Protein AF-A0A519LH17-F1 (afdb_monomer_lite)

Sequence (448 aa):
MEEIVKHFNNGAKYFRIDTCLKKAHFFAQVLKETGSSLTIKSPESMNYSSDALKNGYWYSKGTNWVKGNLNSKKGGYFANGSKKNSCNLSYFRSNPDIADKYGRKDLNSYGDKGVQAANEDMLANYAYSHKYGNSSVESGDGSKYRGKGLIQLTWKENYEKVNNEIKNFDPSVDIVSSPKHILTDKKYAVYSAMGFWKWKKISDVIKKDKSPEIVDKVTYLINKDDDAESKKKRKSNFQNITSKAFRIDECEPGIVQPKKTEPSGKWHNPVDNPRRTKYNSSGNIKPVNGAYGDVRNGYTKYHSGLDLFALPFTKDEFEGTPVYACLDGYVVESTPGNSAGQTIRIKIENVKDLLEQEKKIHYQLEFTKGEEKGIDIKETDDVYLIYMHLSKRVVQSGKVTAGTLIGYSGVSGSIASNIPSPHLHLEIATVQNAFGTKKAKRTNPARF

Secondary structure (DSSP, 8-state):
-HHHHHHHHHHHTTTT--SHHHHHHHHHHHHHHHTTTT----S-----BHHHHHHS-EE-S-S-EEPPBTTTTBPPEETTPPEE-----THHHH-HHHHHHHSBB-SSSTT--SSB---HHHHHHHHHTTSTT---GGGTHHHHTSSBTTTTB-SHHHHHHHHHHHHTT-TT--TTT-TTHHHH-HHHHHHHHHHHHHHTTHHHHHTT--STTHHHHHHHHH-TT--HHHHHHHHHHIIIIIHHHTTTTS--TT--SS-----SSS---SSSS--B-SB-TTS-B-GGGGSSEEEETTTTEEE-SEEEE-PPPBTTTB---EEE-SSSEEEEEEEEEETTEEEEEEEES-HHHHHHHHHHHT---S-SSSB--BPPPPTTS--EEEEEEEEEES--SEEE-TT-EEEEE---STTTTT-SS-EEEEEEESSS--TT-TTTTEE-GGG-

Foldseek 3Di:
DVLLVQLCVLCCVLLVCPFLLSVLLLVLLLCLVCNPVQAWDDFDFPQAALVCLQPQKAQPDADAWDFADQVVLAAIGHPPGDIDNHRPLPLCNVVSVLSSVAYQGHGPDPPNSVSHTHPRQLSQLRSCDPHQAHHHSVVSQSVLFAFTASLGGGHLNLLVQLQVSLCVSPVVDRCNVPVVCCRVPSSNRNSSSSSLSSSLVLSVQSPLDLDLVSSLVSCCSSPVPDDPVSSVSSSCSSPPPSCVVSVSVVTDPVCDPVNLVPPPAQFDDQFPPWDAWQADLARDRQSQCQFAFLRPDVSNDGDQAGWTQWAADDPPRDQITFTWDGGKFKFPAFDCADQQHTKTKTWHPWVVRVVVLLVVLVDDDPDPGGHDFFDDDDRPFTKMKMKTQFPFAPDGIGIDGHSHGGGHHHQGHNVRPPGPTGGITIWMFRDRDCPPVGRNTTGYPSSD

pLDDT: mean 89.63, std 11.6, range [30.34, 98.75]

Radius of gyration: 30.21 Å; chains: 1; bounding box: 76×44×80 Å

Structure (mmCIF, N/CA/C/O backbone):
data_AF-A0A519LH17-F1
#
_entry.id   AF-A0A519LH17-F1
#
loop_
_atom_site.group_PDB
_atom_site.id
_atom_site.type_symbol
_atom_site.label_atom_id
_atom_site.label_alt_id
_atom_site.label_comp_id
_atom_site.label_asym_id
_atom_site.label_entity_id
_atom_site.label_seq_id
_atom_site.pdbx_PDB_ins_code
_atom_site.Cartn_x
_atom_site.Cartn_y
_atom_site.Cartn_z
_atom_site.occupancy
_atom_site.B_iso_or_equiv
_atom_site.auth_seq_id
_atom_site.auth_comp_id
_atom_site.auth_asym_id
_atom_site.auth_atom_id
_atom_site.pdbx_PDB_model_num
ATOM 1 N N . MET A 1 1 ? 1.412 8.644 -0.407 1.00 73.69 1 MET A N 1
ATOM 2 C CA . MET A 1 1 ? 1.145 7.345 0.254 1.00 73.69 1 MET A CA 1
ATOM 3 C C . MET A 1 1 ? -0.355 7.151 0.440 1.00 73.69 1 MET A C 1
ATOM 5 O O . MET A 1 1 ? -0.862 6.118 0.029 1.00 73.69 1 MET A O 1
ATOM 9 N N . GLU A 1 2 ? -1.062 8.153 0.966 1.00 80.06 2 GLU A N 1
ATOM 10 C CA . GLU A 1 2 ? -2.521 8.140 1.176 1.00 80.06 2 GLU A CA 1
ATOM 11 C C . GLU A 1 2 ? -3.324 7.745 -0.072 1.00 80.06 2 GLU A C 1
ATOM 13 O O . GLU A 1 2 ? -4.101 6.799 -0.009 1.00 80.06 2 GLU A O 1
ATOM 18 N N . GLU A 1 3 ? -3.052 8.342 -1.237 1.00 86.56 3 GLU A N 1
ATOM 19 C CA . GLU A 1 3 ? -3.745 7.971 -2.485 1.00 86.56 3 GLU A CA 1
ATOM 20 C C . GLU A 1 3 ? -3.540 6.501 -2.894 1.00 86.56 3 GLU A C 1
ATOM 22 O O . GLU A 1 3 ? -4.468 5.849 -3.369 1.00 86.56 3 GLU A O 1
ATOM 27 N N . ILE A 1 4 ? -2.339 5.945 -2.682 1.00 89.69 4 ILE A N 1
ATOM 28 C CA . ILE A 1 4 ? -2.062 4.527 -2.974 1.00 89.69 4 ILE A CA 1
ATOM 29 C C . ILE A 1 4 ? -2.927 3.641 -2.077 1.00 89.69 4 ILE A C 1
ATOM 31 O O . ILE A 1 4 ? -3.529 2.685 -2.560 1.00 89.69 4 ILE A O 1
ATOM 35 N N . VAL A 1 5 ? -3.008 3.969 -0.784 1.00 87.75 5 VAL A N 1
ATOM 36 C CA . VAL A 1 5 ? -3.829 3.236 0.188 1.00 87.75 5 VAL A CA 1
ATOM 37 C C . VAL A 1 5 ? -5.313 3.349 -0.164 1.00 87.75 5 VAL A C 1
ATOM 39 O O . VAL A 1 5 ? -6.001 2.330 -0.181 1.00 87.75 5 VAL A O 1
ATOM 42 N N . LYS A 1 6 ? -5.788 4.551 -0.511 1.00 90.94 6 LYS A N 1
ATOM 43 C CA . LYS A 1 6 ? -7.168 4.808 -0.945 1.00 90.94 6 LYS A CA 1
ATOM 44 C C . LYS A 1 6 ? -7.554 3.927 -2.133 1.00 90.94 6 LYS A C 1
ATOM 46 O O . LYS A 1 6 ? -8.487 3.134 -2.035 1.00 90.94 6 LYS A O 1
ATOM 51 N N . HIS A 1 7 ? -6.803 3.996 -3.233 1.00 94.94 7 HIS A N 1
ATOM 52 C CA . HIS A 1 7 ? -7.099 3.192 -4.421 1.00 94.94 7 HIS A CA 1
ATOM 53 C C . HIS A 1 7 ? -6.943 1.692 -4.158 1.00 94.94 7 HIS A C 1
ATOM 55 O O . HIS A 1 7 ? -7.765 0.898 -4.616 1.00 94.94 7 HIS A O 1
ATOM 61 N N . PHE A 1 8 ? -5.942 1.288 -3.372 1.00 96.19 8 PHE A N 1
ATOM 62 C CA . PHE A 1 8 ? -5.765 -0.118 -3.026 1.00 96.19 8 PHE A CA 1
ATOM 63 C C . PHE A 1 8 ? -6.981 -0.650 -2.265 1.00 96.19 8 PHE A C 1
ATOM 65 O O . PHE A 1 8 ? -7.513 -1.700 -2.615 1.00 96.19 8 PHE A O 1
ATOM 72 N N . ASN A 1 9 ? -7.465 0.086 -1.264 1.00 90.81 9 ASN A N 1
ATOM 73 C CA . ASN A 1 9 ? -8.621 -0.324 -0.472 1.00 90.81 9 ASN A CA 1
ATOM 74 C C . ASN A 1 9 ? -9.901 -0.408 -1.314 1.00 90.81 9 ASN A C 1
ATOM 76 O O . ASN A 1 9 ? -10.642 -1.379 -1.161 1.00 90.81 9 ASN A O 1
ATOM 80 N N . ASN A 1 10 ? -10.108 0.522 -2.252 1.00 93.81 10 ASN A N 1
ATOM 81 C CA . ASN A 1 10 ? -11.247 0.481 -3.176 1.00 93.81 10 ASN A CA 1
ATOM 82 C C . ASN A 1 10 ? -11.260 -0.806 -4.016 1.00 93.81 10 ASN A C 1
ATOM 84 O O . ASN A 1 10 ? -12.311 -1.410 -4.219 1.00 93.81 10 ASN A O 1
ATOM 88 N N . GLY A 1 11 ? -10.091 -1.246 -4.493 1.00 91.62 11 GLY A N 1
ATOM 89 C CA . GLY A 1 11 ? -9.969 -2.420 -5.359 1.00 91.62 11 GLY A CA 1
ATOM 90 C C . GLY A 1 11 ? -9.766 -3.754 -4.634 1.00 91.62 11 GLY A C 1
ATOM 91 O O . GLY A 1 11 ? -9.947 -4.808 -5.244 1.00 91.62 11 GLY A O 1
ATOM 92 N N . ALA A 1 12 ? -9.361 -3.757 -3.358 1.00 93.50 12 ALA A N 1
ATOM 93 C CA . ALA A 1 12 ? -8.766 -4.934 -2.710 1.00 93.50 12 ALA A CA 1
ATOM 94 C C . ALA A 1 12 ? -9.683 -6.161 -2.741 1.00 93.50 12 ALA A C 1
ATOM 96 O O . ALA A 1 12 ? -9.231 -7.264 -3.053 1.00 93.50 12 ALA A O 1
ATOM 97 N N . LYS A 1 13 ? -10.979 -5.964 -2.478 1.00 90.38 13 LYS A N 1
ATOM 98 C CA . LYS A 1 13 ? -11.984 -7.032 -2.542 1.00 90.38 13 LYS A CA 1
ATOM 99 C C . LYS A 1 13 ? -12.163 -7.560 -3.963 1.00 90.38 13 LYS A C 1
ATOM 101 O O . LYS A 1 13 ? -12.073 -8.765 -4.184 1.00 90.38 13 LYS A O 1
ATOM 106 N N . TYR A 1 14 ? -12.357 -6.663 -4.927 1.00 95.06 14 TYR A N 1
ATOM 107 C CA . TYR A 1 14 ? -12.590 -7.025 -6.324 1.00 95.06 14 TYR A CA 1
ATOM 108 C C . TYR A 1 14 ? -11.395 -7.767 -6.946 1.00 95.06 14 TYR A C 1
ATOM 110 O O . TYR A 1 14 ? -11.563 -8.805 -7.589 1.00 95.06 14 TYR A O 1
ATOM 118 N N . PHE A 1 15 ? -10.173 -7.287 -6.700 1.00 97.12 15 PHE A N 1
ATOM 119 C CA . PHE A 1 15 ? -8.941 -7.911 -7.194 1.00 97.12 15 PHE A CA 1
ATOM 120 C C . PHE A 1 15 ? -8.482 -9.118 -6.362 1.00 97.12 15 PHE A C 1
ATOM 122 O O . PHE A 1 15 ? -7.428 -9.696 -6.628 1.00 97.12 15 PHE A O 1
ATOM 129 N N . ARG A 1 16 ? -9.296 -9.544 -5.385 1.00 94.44 16 ARG A N 1
ATOM 130 C CA . ARG A 1 16 ? -9.069 -10.708 -4.517 1.00 94.44 16 ARG A CA 1
ATOM 131 C C . ARG A 1 16 ? -7.793 -10.593 -3.678 1.00 94.44 16 ARG A C 1
ATOM 133 O O . ARG A 1 16 ? -7.151 -11.608 -3.430 1.00 94.44 16 ARG A O 1
ATOM 140 N N . ILE A 1 17 ? -7.429 -9.394 -3.224 1.00 95.12 17 ILE A N 1
ATOM 141 C CA . ILE A 1 17 ? -6.294 -9.086 -2.326 1.00 95.12 17 ILE A CA 1
ATOM 142 C C . ILE A 1 17 ? -6.842 -8.627 -0.963 1.00 95.12 17 ILE A C 1
ATOM 144 O O . ILE A 1 17 ? -6.491 -7.589 -0.405 1.00 95.12 17 ILE A O 1
ATOM 148 N N . ASP A 1 18 ? -7.798 -9.387 -0.450 1.00 86.38 18 ASP A N 1
ATOM 149 C CA . ASP A 1 18 ? -8.725 -8.970 0.598 1.00 86.38 18 ASP A CA 1
ATOM 150 C C . ASP A 1 18 ? -8.380 -9.494 1.993 1.00 86.38 18 ASP A C 1
ATOM 152 O O . ASP A 1 18 ? -8.795 -8.903 2.988 1.00 86.38 18 ASP A O 1
ATOM 156 N N . THR A 1 19 ? -7.555 -10.536 2.089 1.00 87.00 19 THR A N 1
ATOM 157 C CA . THR A 1 19 ? -7.064 -11.060 3.372 1.00 87.00 19 THR A CA 1
ATOM 158 C C . THR A 1 19 ? -5.714 -10.451 3.737 1.00 87.00 19 THR A C 1
ATOM 160 O O . THR A 1 19 ? -4.943 -10.060 2.858 1.00 87.00 19 THR A O 1
ATOM 163 N N . CYS A 1 20 ? -5.378 -10.407 5.028 1.00 89.06 20 CYS A N 1
ATOM 164 C CA . CYS A 1 20 ? -4.080 -9.890 5.471 1.00 89.06 20 CYS A CA 1
ATOM 165 C C . CYS A 1 20 ? -2.909 -10.634 4.831 1.00 89.06 20 CYS A C 1
ATOM 167 O O . CYS A 1 20 ? -1.943 -10.010 4.405 1.00 89.06 20 CYS A O 1
ATOM 169 N N . LEU A 1 21 ? -3.027 -11.959 4.701 1.00 91.12 21 LEU A N 1
ATOM 170 C CA . LEU A 1 21 ? -2.019 -12.789 4.054 1.00 91.12 21 LEU A CA 1
ATOM 171 C C . LEU A 1 21 ? -1.824 -12.398 2.581 1.00 91.12 21 LEU A C 1
ATOM 173 O O . LEU A 1 21 ? -0.698 -12.184 2.136 1.00 91.12 21 LEU A O 1
ATOM 177 N N . LYS A 1 22 ? -2.914 -12.222 1.824 1.00 93.38 22 LYS A N 1
ATOM 178 C CA . LYS A 1 22 ? -2.834 -11.808 0.416 1.00 93.38 22 LYS A CA 1
ATOM 179 C C . LYS A 1 22 ? -2.287 -10.387 0.269 1.00 93.38 22 LYS A C 1
ATOM 181 O O . LYS A 1 22 ? -1.470 -10.153 -0.615 1.00 93.38 22 LYS A O 1
ATOM 186 N N . LYS A 1 23 ? -2.679 -9.460 1.153 1.00 94.69 23 LYS A N 1
ATOM 187 C CA . LYS A 1 23 ? -2.114 -8.101 1.215 1.00 94.69 23 LYS A CA 1
ATOM 188 C C . LYS A 1 23 ? -0.613 -8.148 1.490 1.00 94.69 23 LYS A C 1
ATOM 190 O O . LYS A 1 23 ? 0.152 -7.496 0.785 1.00 94.69 23 LYS A O 1
ATOM 195 N N . ALA A 1 24 ? -0.183 -8.969 2.448 1.00 95.44 24 ALA A N 1
ATOM 196 C CA . ALA A 1 24 ? 1.226 -9.140 2.767 1.00 95.44 24 ALA A CA 1
ATOM 197 C C . ALA A 1 24 ? 2.020 -9.653 1.560 1.00 95.44 24 ALA A C 1
ATOM 199 O O . ALA A 1 24 ? 3.030 -9.054 1.201 1.00 95.44 24 ALA A O 1
ATOM 200 N N . HIS A 1 25 ? 1.536 -10.690 0.872 1.00 96.75 25 HIS A N 1
ATOM 201 C CA . HIS A 1 25 ? 2.190 -11.173 -0.344 1.00 96.75 25 HIS A CA 1
ATOM 202 C C . HIS A 1 25 ? 2.224 -10.130 -1.458 1.00 96.75 25 HIS A C 1
ATOM 204 O O . HIS A 1 25 ? 3.275 -9.944 -2.066 1.00 96.75 25 HIS A O 1
ATOM 210 N N . PHE A 1 26 ? 1.116 -9.434 -1.714 1.00 97.38 26 PHE A N 1
ATOM 211 C CA . PHE A 1 26 ? 1.062 -8.397 -2.742 1.00 97.38 26 PHE A CA 1
ATOM 212 C C . PHE A 1 26 ? 2.111 -7.310 -2.492 1.00 97.38 26 PHE A C 1
ATOM 214 O O . PHE A 1 26 ? 2.949 -7.033 -3.351 1.00 97.38 26 PHE A O 1
ATOM 221 N N . PHE A 1 27 ? 2.133 -6.741 -1.284 1.00 96.81 27 PHE A N 1
ATOM 222 C CA . PHE A 1 27 ? 3.078 -5.678 -0.965 1.00 96.81 27 PHE A CA 1
ATOM 223 C C . PHE A 1 27 ? 4.522 -6.174 -0.864 1.00 96.81 27 PHE A C 1
ATOM 225 O O . PHE A 1 27 ? 5.424 -5.421 -1.214 1.00 96.81 27 PHE A O 1
ATOM 232 N N . ALA A 1 28 ? 4.783 -7.426 -0.475 1.00 96.69 28 ALA A N 1
ATOM 233 C CA . ALA A 1 28 ? 6.145 -7.967 -0.466 1.00 96.69 28 ALA A CA 1
ATOM 234 C C . ALA A 1 28 ? 6.790 -7.923 -1.861 1.00 96.69 28 ALA A C 1
ATOM 236 O O . ALA A 1 28 ? 7.981 -7.617 -2.001 1.00 96.69 28 ALA A O 1
ATOM 237 N N . GLN A 1 29 ? 5.974 -8.192 -2.883 1.00 96.81 29 GLN A N 1
ATOM 238 C CA . GLN A 1 29 ? 6.355 -8.169 -4.289 1.00 96.81 29 GLN A CA 1
ATOM 239 C C . GLN A 1 29 ? 6.529 -6.733 -4.790 1.00 96.81 29 GLN A C 1
ATOM 241 O O . GLN A 1 29 ? 7.573 -6.409 -5.354 1.00 96.81 29 GLN A O 1
ATOM 246 N N . VAL A 1 30 ? 5.571 -5.851 -4.494 1.00 96.12 30 VAL A N 1
ATOM 247 C CA . VAL A 1 30 ? 5.661 -4.421 -4.834 1.00 96.12 30 VAL A CA 1
ATOM 248 C C . VAL A 1 30 ? 6.905 -3.775 -4.216 1.00 96.12 30 VAL A C 1
ATOM 250 O O . VAL A 1 30 ? 7.647 -3.075 -4.897 1.00 96.12 30 VAL A O 1
ATOM 253 N N . LEU A 1 31 ? 7.200 -4.060 -2.945 1.00 95.38 31 LEU A N 1
ATOM 254 C CA . LEU A 1 31 ? 8.348 -3.494 -2.232 1.00 95.38 31 LEU A CA 1
ATOM 255 C C . LEU A 1 31 ? 9.693 -3.846 -2.873 1.00 95.38 31 LEU A C 1
ATOM 257 O O . LEU A 1 31 ? 10.653 -3.090 -2.717 1.00 95.38 31 LEU A O 1
ATOM 261 N N . LYS A 1 32 ? 9.796 -4.977 -3.581 1.00 93.75 32 LYS A N 1
ATOM 262 C CA . LYS A 1 32 ? 11.010 -5.299 -4.338 1.00 93.75 32 LYS A CA 1
ATOM 263 C C . LYS A 1 32 ? 11.171 -4.359 -5.537 1.00 93.75 32 LYS A C 1
ATOM 265 O O . LYS A 1 32 ? 12.285 -3.898 -5.786 1.00 93.75 32 LYS A O 1
ATOM 270 N N . GLU A 1 33 ? 10.081 -4.027 -6.220 1.00 90.19 33 GLU A N 1
ATOM 271 C CA . GLU A 1 33 ? 10.108 -3.129 -7.377 1.00 90.19 33 GLU A CA 1
ATOM 272 C C . GLU A 1 33 ? 10.312 -1.670 -6.977 1.00 90.19 33 GLU A C 1
ATOM 274 O O . GLU A 1 33 ? 11.109 -0.952 -7.585 1.00 90.19 33 GLU A O 1
ATOM 279 N N . THR A 1 34 ? 9.628 -1.219 -5.928 1.00 90.31 34 THR A N 1
ATOM 280 C CA . THR A 1 34 ? 9.514 0.210 -5.605 1.00 90.31 34 THR A CA 1
ATOM 281 C C . THR A 1 34 ? 10.351 0.653 -4.412 1.00 90.31 34 THR A C 1
ATOM 283 O O . THR A 1 34 ? 10.576 1.848 -4.240 1.00 90.31 34 THR A O 1
ATOM 286 N N . GLY A 1 35 ? 10.799 -0.279 -3.568 1.00 88.62 35 GLY A N 1
ATOM 287 C CA . GLY A 1 35 ? 11.298 0.040 -2.229 1.00 88.62 35 GLY A CA 1
ATOM 288 C C . GLY A 1 35 ? 10.179 0.444 -1.258 1.00 88.62 35 GLY A C 1
ATOM 289 O O . GLY A 1 35 ? 9.003 0.507 -1.627 1.00 88.62 35 GLY A O 1
ATOM 290 N N . SER A 1 36 ? 10.551 0.726 -0.003 1.00 85.25 36 SER A N 1
ATOM 291 C CA . SER A 1 36 ? 9.631 1.030 1.112 1.00 85.25 36 SER A CA 1
ATOM 292 C C . SER A 1 36 ? 8.852 2.334 0.969 1.00 85.25 36 SER A C 1
ATOM 294 O O . SER A 1 36 ? 7.790 2.472 1.567 1.00 85.25 36 SER A O 1
ATOM 296 N N . SER A 1 37 ? 9.329 3.271 0.152 1.00 84.81 37 SER A N 1
ATOM 297 C CA . SER A 1 37 ? 8.621 4.519 -0.144 1.00 84.81 37 SER A CA 1
ATOM 298 C C . SER A 1 37 ? 7.447 4.340 -1.114 1.00 84.81 37 SER A C 1
ATOM 300 O O . SER A 1 37 ? 6.694 5.291 -1.322 1.00 84.81 37 SER A O 1
ATOM 302 N N . LEU A 1 38 ? 7.289 3.151 -1.721 1.00 86.19 38 LEU A N 1
ATOM 303 C CA . LEU A 1 38 ? 6.325 2.883 -2.798 1.00 86.19 38 LEU A CA 1
ATOM 304 C C . LEU A 1 38 ? 6.422 3.904 -3.943 1.00 86.19 38 LEU A C 1
ATOM 306 O O . LEU A 1 38 ? 5.425 4.293 -4.558 1.00 86.19 38 LEU A O 1
ATOM 310 N N . THR A 1 39 ? 7.643 4.367 -4.221 1.00 85.50 39 THR A N 1
ATOM 311 C CA . THR A 1 39 ? 7.885 5.337 -5.284 1.00 85.50 39 THR A CA 1
ATOM 312 C C . THR A 1 39 ? 7.649 4.668 -6.631 1.00 85.50 39 THR A C 1
ATOM 314 O O . THR A 1 39 ? 8.286 3.666 -6.961 1.00 85.50 39 THR A O 1
ATOM 317 N N . ILE A 1 40 ? 6.745 5.245 -7.424 1.00 85.31 40 ILE A N 1
ATOM 318 C CA . ILE A 1 40 ? 6.576 4.854 -8.821 1.00 85.31 40 ILE A CA 1
ATOM 319 C C . ILE A 1 40 ? 7.824 5.326 -9.555 1.00 85.31 40 ILE A C 1
ATOM 321 O O . ILE A 1 40 ? 8.088 6.525 -9.638 1.00 85.31 40 ILE A O 1
ATOM 325 N N . LYS A 1 41 ? 8.624 4.370 -10.016 1.00 78.75 41 LYS A N 1
ATOM 326 C CA . LYS A 1 41 ? 9.835 4.655 -10.777 1.00 78.75 41 LYS A CA 1
ATOM 327 C C . LYS A 1 41 ? 9.472 5.094 -12.191 1.00 78.75 41 LYS A C 1
ATOM 329 O O . LYS A 1 41 ? 8.387 4.784 -12.684 1.00 78.75 41 LYS A O 1
ATOM 334 N N . SER A 1 42 ? 10.429 5.742 -12.849 1.00 85.50 42 SER A N 1
ATOM 335 C CA . SER A 1 42 ? 10.492 5.816 -14.308 1.00 85.50 42 SER A CA 1
ATOM 336 C C . SER A 1 42 ? 10.243 4.434 -14.931 1.00 85.50 42 SER A C 1
ATOM 338 O O . SER A 1 42 ? 10.457 3.416 -14.260 1.00 85.50 42 SER A O 1
ATOM 340 N N . PRO A 1 43 ? 9.793 4.371 -16.197 1.00 90.12 43 PRO A N 1
ATOM 341 C CA . PRO A 1 43 ? 9.666 3.090 -16.875 1.00 90.12 43 PRO A CA 1
ATOM 342 C C . PRO A 1 43 ? 11.007 2.347 -16.859 1.00 90.12 43 PRO A C 1
ATOM 344 O O . PRO A 1 43 ? 12.052 2.968 -16.647 1.00 90.12 43 PRO A O 1
ATOM 347 N N . GLU A 1 44 ? 10.965 1.037 -17.103 1.00 90.81 44 GLU A N 1
ATOM 348 C CA . GLU A 1 44 ? 12.154 0.202 -17.279 1.00 90.81 44 GLU A CA 1
ATOM 349 C C . GLU A 1 44 ? 13.216 0.960 -18.087 1.00 90.81 44 GLU A C 1
ATOM 351 O O . GLU A 1 44 ? 12.944 1.433 -19.196 1.00 90.81 44 GLU A O 1
ATOM 356 N N . SER A 1 45 ? 14.403 1.117 -17.500 1.00 91.62 45 SER A N 1
ATOM 357 C CA . SER A 1 45 ? 15.472 1.859 -18.154 1.00 91.62 45 SER A CA 1
ATOM 358 C C . SER A 1 45 ? 16.154 0.991 -19.198 1.00 91.62 45 SER A C 1
ATOM 360 O O . SER A 1 45 ? 16.549 -0.141 -18.928 1.00 91.62 45 SER A O 1
ATOM 362 N N . MET A 1 46 ? 16.367 1.581 -20.368 1.00 93.31 46 MET A N 1
ATOM 363 C CA . MET A 1 46 ? 17.151 1.021 -21.462 1.00 93.31 46 MET A CA 1
ATOM 364 C C . MET A 1 46 ? 18.499 1.733 -21.604 1.00 93.31 46 MET A C 1
ATOM 366 O O . MET A 1 46 ? 19.113 1.706 -22.669 1.00 93.31 46 MET A O 1
ATOM 370 N N . ASN A 1 47 ? 18.983 2.389 -20.545 1.00 92.19 47 ASN A N 1
ATOM 371 C CA . ASN A 1 47 ? 20.251 3.114 -20.551 1.00 92.19 47 ASN A CA 1
ATOM 372 C C . ASN A 1 47 ? 21.462 2.156 -20.500 1.00 92.19 47 ASN A C 1
ATOM 374 O O . ASN A 1 47 ? 22.220 2.104 -19.525 1.00 92.19 47 ASN A O 1
ATOM 378 N N . TYR A 1 48 ? 21.651 1.396 -21.574 1.00 91.00 48 TYR A N 1
ATOM 379 C CA . TYR A 1 48 ? 22.768 0.482 -21.786 1.00 91.00 48 TYR A CA 1
ATOM 380 C C . TYR A 1 48 ? 23.811 1.111 -22.708 1.00 91.00 48 TYR A C 1
ATOM 382 O O . TYR A 1 48 ? 23.465 1.834 -23.642 1.00 91.00 48 TYR A O 1
ATOM 390 N N . SER A 1 49 ? 25.094 0.826 -22.468 1.00 90.44 49 SER A N 1
ATOM 391 C CA . SER A 1 49 ? 26.137 1.184 -23.432 1.00 90.44 49 SER A CA 1
ATOM 392 C C . SER A 1 49 ? 26.074 0.287 -24.665 1.00 90.44 49 SER A C 1
ATOM 394 O O . SER A 1 49 ? 25.625 -0.858 -24.577 1.00 90.44 49 SER A O 1
ATOM 396 N N . SER A 1 50 ? 26.559 0.784 -25.806 1.00 91.94 50 SER A N 1
ATOM 397 C CA . SER A 1 50 ? 26.671 -0.033 -27.026 1.00 91.94 50 SER A CA 1
ATOM 398 C C . SER A 1 50 ? 27.423 -1.347 -26.757 1.00 91.94 50 SER A C 1
ATOM 400 O O . SER A 1 50 ? 26.958 -2.431 -27.108 1.00 91.94 50 SER A O 1
ATOM 402 N N . ASP A 1 51 ? 28.546 -1.279 -26.036 1.00 89.06 51 ASP A N 1
ATOM 403 C CA . ASP A 1 51 ? 29.335 -2.470 -25.716 1.00 89.06 51 ASP A CA 1
ATOM 404 C C . ASP A 1 51 ? 28.582 -3.453 -24.813 1.00 89.06 51 ASP A C 1
ATOM 406 O O . ASP A 1 51 ? 28.715 -4.664 -24.992 1.00 89.06 51 ASP A O 1
ATOM 410 N N . ALA A 1 52 ? 27.756 -2.963 -23.882 1.00 90.00 52 ALA A N 1
ATOM 411 C CA . ALA A 1 52 ? 26.928 -3.820 -23.035 1.00 90.00 52 ALA A CA 1
ATOM 412 C C . ALA A 1 52 ? 25.915 -4.623 -23.854 1.00 90.00 52 ALA A C 1
ATOM 414 O O . ALA A 1 52 ? 25.727 -5.817 -23.624 1.00 90.00 52 ALA A O 1
ATOM 415 N N . LEU A 1 53 ? 25.280 -3.954 -24.816 1.00 92.81 53 LEU A N 1
ATOM 416 C CA . LEU A 1 53 ? 24.270 -4.531 -25.696 1.00 92.81 53 LEU A CA 1
ATOM 417 C C . LEU A 1 53 ? 24.876 -5.608 -26.608 1.00 92.81 53 LEU A C 1
ATOM 419 O O . LEU A 1 53 ? 24.295 -6.683 -26.754 1.00 92.81 53 LEU A O 1
ATOM 423 N N . LYS A 1 54 ? 26.075 -5.360 -27.149 1.00 91.62 54 LYS A N 1
ATOM 424 C CA . LYS A 1 54 ? 26.788 -6.307 -28.024 1.00 91.62 54 LYS A CA 1
ATOM 425 C C . LYS A 1 54 ? 27.307 -7.535 -27.279 1.00 91.62 54 LYS A C 1
ATOM 427 O O . LYS A 1 54 ? 27.213 -8.647 -27.785 1.00 91.62 54 LYS A O 1
ATOM 432 N N . ASN A 1 55 ? 27.832 -7.346 -26.069 1.00 87.75 55 ASN A N 1
ATOM 433 C CA . ASN A 1 55 ? 28.525 -8.413 -25.342 1.00 87.75 55 ASN A CA 1
ATOM 434 C C . ASN A 1 55 ? 27.648 -9.124 -24.296 1.00 87.75 55 ASN A C 1
ATOM 436 O O . ASN A 1 55 ? 28.019 -10.180 -23.790 1.00 87.75 55 ASN A O 1
ATOM 440 N N . GLY A 1 56 ? 26.493 -8.558 -23.925 1.00 86.12 56 GLY A N 1
ATOM 441 C CA . GLY A 1 56 ? 25.628 -9.081 -22.857 1.00 86.12 56 GLY A CA 1
ATOM 442 C C . GLY A 1 56 ? 26.138 -8.821 -21.431 1.00 86.12 56 GLY A C 1
ATOM 443 O O . GLY A 1 56 ? 25.441 -9.107 -20.454 1.00 86.12 56 GLY A O 1
ATOM 444 N N . TYR A 1 57 ? 27.324 -8.233 -21.292 1.00 81.69 57 TYR A N 1
ATOM 445 C CA . TYR A 1 57 ? 27.920 -7.822 -20.028 1.00 81.69 57 TYR A CA 1
ATOM 446 C C . TYR A 1 57 ? 28.537 -6.438 -20.161 1.00 81.69 57 TYR A C 1
ATOM 448 O O . TYR A 1 57 ? 28.870 -5.987 -21.253 1.00 81.69 57 TYR A O 1
ATOM 456 N N . TRP A 1 58 ? 28.726 -5.767 -19.031 1.00 77.00 58 TRP A N 1
ATOM 457 C CA . TRP A 1 58 ? 29.376 -4.464 -19.002 1.00 77.00 58 TRP A CA 1
ATOM 458 C C . TRP A 1 58 ? 30.283 -4.324 -17.792 1.00 77.00 58 TRP A C 1
ATOM 460 O O . TRP A 1 58 ? 30.112 -4.997 -16.773 1.00 77.00 58 TRP A O 1
ATOM 470 N N . TYR A 1 59 ? 31.262 -3.441 -17.924 1.00 72.44 59 TYR A N 1
ATOM 471 C CA . TYR A 1 59 ? 32.207 -3.119 -16.871 1.00 72.44 59 TYR A CA 1
ATOM 472 C C . TYR A 1 59 ? 31.673 -1.916 -16.103 1.00 72.44 59 TYR A C 1
ATOM 474 O O . TYR A 1 59 ? 31.872 -0.775 -16.502 1.00 72.44 59 TYR A O 1
ATOM 482 N N . SER A 1 60 ? 30.912 -2.172 -15.040 1.00 64.44 60 SER A N 1
ATOM 483 C CA . SER A 1 60 ? 30.210 -1.112 -14.302 1.00 64.44 60 SER A CA 1
ATOM 484 C C . SER A 1 60 ? 31.044 -0.403 -13.246 1.00 64.44 60 SER A C 1
ATOM 486 O O . SER A 1 60 ? 30.628 0.621 -12.713 1.00 64.44 60 SER A O 1
ATOM 488 N N . LYS A 1 61 ? 32.169 -1.011 -12.869 1.00 69.31 61 LYS A N 1
ATOM 489 C CA . LYS A 1 61 ? 33.059 -0.559 -11.803 1.00 69.31 61 LYS A CA 1
ATOM 490 C C . LYS A 1 61 ? 34.488 -0.902 -12.200 1.00 69.31 61 LYS A C 1
ATOM 492 O O . LYS A 1 61 ? 34.751 -2.051 -12.552 1.00 69.31 61 LYS A O 1
ATOM 497 N N . GLY A 1 62 ? 35.373 0.081 -12.136 1.00 75.19 62 GLY A N 1
ATOM 498 C CA . GLY A 1 62 ? 36.803 -0.041 -12.398 1.00 75.19 62 GLY A CA 1
ATOM 499 C C . GLY A 1 62 ? 37.506 1.266 -12.039 1.00 75.19 62 GLY A C 1
ATOM 500 O O . GLY A 1 62 ? 36.846 2.270 -11.774 1.00 75.19 62 GLY A O 1
ATOM 501 N N . THR A 1 63 ? 38.834 1.251 -12.012 1.00 83.00 63 THR A N 1
ATOM 502 C CA . THR A 1 63 ? 39.650 2.444 -11.714 1.00 83.00 63 THR A CA 1
ATOM 503 C C . THR A 1 63 ? 40.324 3.011 -12.959 1.00 83.00 63 THR A C 1
ATOM 505 O O . THR A 1 63 ? 40.676 4.185 -12.977 1.00 83.00 63 THR A O 1
ATOM 508 N N . ASN A 1 64 ? 40.455 2.211 -14.024 1.00 89.06 64 ASN A N 1
ATOM 509 C CA . ASN A 1 64 ? 41.198 2.588 -15.225 1.00 89.06 64 ASN A CA 1
ATOM 510 C C . ASN A 1 64 ? 40.227 2.839 -16.384 1.00 89.06 64 ASN A C 1
ATOM 512 O O . ASN A 1 64 ? 39.966 1.945 -17.197 1.00 89.06 64 ASN A O 1
ATOM 516 N N . TRP A 1 65 ? 39.652 4.043 -16.426 1.00 90.19 65 TRP A N 1
ATOM 517 C CA . TRP A 1 65 ? 38.787 4.476 -17.524 1.00 90.19 65 TRP A CA 1
ATOM 518 C C . TRP A 1 65 ? 39.613 4.796 -18.772 1.00 90.19 65 TRP A C 1
ATOM 520 O O . TRP A 1 65 ? 40.496 5.651 -18.750 1.00 90.19 65 TRP A O 1
ATOM 530 N N . VAL A 1 66 ? 39.298 4.126 -19.875 1.00 90.38 66 VAL A N 1
ATOM 531 C CA . VAL A 1 66 ? 39.817 4.438 -21.204 1.00 90.38 66 VAL A CA 1
ATOM 532 C C . VAL A 1 66 ? 38.844 5.400 -21.868 1.00 90.38 66 VAL A C 1
ATOM 534 O O . VAL A 1 66 ? 37.674 5.070 -22.067 1.00 90.38 66 VAL A O 1
ATOM 537 N N . LYS A 1 67 ? 39.338 6.594 -22.205 1.00 91.81 67 LYS A N 1
ATOM 538 C CA . LYS A 1 67 ? 38.554 7.656 -22.842 1.00 91.81 67 LYS A CA 1
ATOM 539 C C . LYS A 1 67 ? 38.013 7.205 -24.205 1.00 91.81 67 LYS A C 1
ATOM 541 O O . LYS A 1 67 ? 38.721 6.561 -24.980 1.00 91.81 67 LYS A O 1
ATOM 546 N N . GLY A 1 68 ? 36.769 7.578 -24.502 1.00 90.38 68 GLY A N 1
ATOM 547 C CA . GLY A 1 68 ? 36.170 7.402 -25.824 1.00 90.38 68 GLY A CA 1
ATOM 548 C C . GLY A 1 68 ? 36.853 8.257 -26.899 1.00 90.38 68 GLY A C 1
ATOM 549 O O . GLY A 1 68 ? 37.625 9.171 -26.605 1.00 90.38 68 GLY A O 1
ATOM 550 N N . ASN A 1 69 ? 36.550 7.976 -28.165 1.00 91.12 69 ASN A N 1
ATOM 551 C CA . ASN A 1 69 ? 37.119 8.679 -29.313 1.00 91.12 69 ASN A CA 1
ATOM 552 C C . ASN A 1 69 ? 36.002 9.295 -30.166 1.00 91.12 69 ASN A C 1
ATOM 554 O O . ASN A 1 69 ? 35.131 8.583 -30.669 1.00 91.12 69 ASN A O 1
ATOM 558 N N . LEU A 1 70 ? 36.046 10.621 -30.332 1.00 88.69 70 LEU A N 1
ATOM 559 C CA . LEU A 1 70 ? 35.047 11.383 -31.088 1.00 88.69 70 LEU A CA 1
ATOM 560 C C . LEU A 1 70 ? 35.112 11.114 -32.596 1.00 88.69 70 LEU A C 1
ATOM 562 O O . LEU A 1 70 ? 34.068 11.017 -33.236 1.00 88.69 70 LEU A O 1
ATOM 566 N N . ASN A 1 71 ? 36.313 10.925 -33.148 1.00 88.38 71 ASN A N 1
ATOM 567 C CA . ASN A 1 71 ? 36.512 10.707 -34.581 1.00 88.38 71 ASN A CA 1
ATOM 568 C C . ASN A 1 71 ? 35.957 9.344 -35.012 1.00 88.38 71 ASN A C 1
ATOM 570 O O . ASN A 1 71 ? 35.236 9.252 -36.000 1.00 88.38 71 ASN A O 1
ATOM 574 N N . SER A 1 72 ? 36.236 8.286 -34.245 1.00 87.75 72 SER A N 1
ATOM 575 C CA . SER A 1 72 ? 35.716 6.939 -34.527 1.00 87.75 72 SER A CA 1
ATOM 576 C C . SER A 1 72 ? 34.349 6.654 -33.899 1.00 87.75 72 SER A C 1
ATOM 578 O O . SER A 1 72 ? 33.806 5.566 -34.083 1.00 87.75 72 SER A O 1
ATOM 580 N N . LYS A 1 73 ? 33.782 7.607 -33.143 1.00 85.50 73 LYS A N 1
ATOM 581 C CA . LYS A 1 73 ? 32.525 7.462 -32.386 1.00 85.50 73 LYS A CA 1
ATOM 582 C C . LYS A 1 73 ? 32.500 6.213 -31.494 1.00 85.50 73 LYS A C 1
ATOM 584 O O . LYS A 1 73 ? 31.451 5.574 -31.333 1.00 85.50 73 LYS A O 1
ATOM 589 N N . LYS A 1 74 ? 33.653 5.852 -30.925 1.00 88.38 74 LYS A N 1
ATOM 590 C CA . LYS A 1 74 ? 33.807 4.727 -29.994 1.00 88.38 74 LYS A CA 1
ATOM 591 C C . LYS A 1 74 ? 33.646 5.228 -28.559 1.00 88.38 74 LYS A C 1
ATOM 593 O O . LYS A 1 74 ? 34.285 6.205 -28.174 1.00 88.38 74 LYS A O 1
ATOM 598 N N . GLY A 1 75 ? 32.798 4.562 -27.777 1.00 89.31 75 GLY A N 1
ATOM 599 C CA . GLY A 1 75 ? 32.611 4.877 -26.359 1.00 89.31 75 GLY A CA 1
ATOM 600 C C . GLY A 1 75 ? 33.812 4.469 -25.501 1.00 89.31 75 GLY A C 1
ATOM 601 O O . GLY A 1 75 ? 34.567 3.566 -25.864 1.00 89.31 75 GLY A O 1
ATOM 602 N N . GLY A 1 76 ? 33.981 5.145 -24.366 1.00 89.25 76 GLY A N 1
ATOM 603 C CA . GLY A 1 76 ? 34.941 4.761 -23.335 1.00 89.25 76 GLY A CA 1
ATOM 604 C C . GLY A 1 76 ? 34.512 3.514 -22.553 1.00 89.25 76 GLY A C 1
ATOM 605 O O . GLY A 1 76 ? 33.342 3.124 -22.561 1.00 89.25 76 GLY A O 1
ATOM 606 N N . TYR A 1 77 ? 35.471 2.877 -21.881 1.00 87.38 77 TYR A N 1
ATOM 607 C CA . TYR A 1 77 ? 35.264 1.650 -21.103 1.00 87.38 77 TYR A CA 1
ATOM 608 C C . TYR A 1 77 ? 36.299 1.512 -19.980 1.00 87.38 77 TYR A C 1
ATOM 610 O O . TYR A 1 77 ? 37.371 2.110 -20.030 1.00 87.38 77 TYR A O 1
ATOM 618 N N . PHE A 1 78 ? 36.019 0.684 -18.971 1.00 86.94 78 PHE A N 1
ATOM 619 C CA . PHE A 1 78 ? 37.018 0.332 -17.958 1.00 86.94 78 PHE A CA 1
ATOM 620 C C . PHE A 1 78 ? 37.895 -0.826 -18.439 1.00 86.94 78 PHE A C 1
ATOM 622 O O . PHE A 1 78 ? 37.390 -1.932 -18.634 1.00 86.94 78 PHE A O 1
ATOM 629 N N . ALA A 1 79 ? 39.204 -0.602 -18.576 1.00 84.69 79 ALA A N 1
ATOM 630 C CA . ALA A 1 79 ? 40.149 -1.645 -18.994 1.00 84.69 79 ALA A CA 1
ATOM 631 C C . ALA A 1 79 ? 40.317 -2.760 -17.945 1.00 84.69 79 ALA A C 1
ATOM 633 O O . ALA A 1 79 ? 40.578 -3.904 -18.298 1.00 84.69 79 ALA A O 1
ATOM 634 N N . ASN A 1 80 ? 40.142 -2.430 -16.661 1.00 82.31 80 ASN A N 1
ATOM 635 C CA . ASN A 1 80 ? 40.298 -3.342 -15.524 1.00 82.31 80 ASN A CA 1
ATOM 636 C C . ASN A 1 80 ? 38.987 -3.583 -14.755 1.00 82.31 80 ASN A C 1
ATOM 638 O O . ASN A 1 80 ? 39.009 -3.914 -13.571 1.00 82.31 80 ASN A O 1
ATOM 642 N N . GLY A 1 81 ? 37.838 -3.341 -15.388 1.00 75.88 81 GLY A N 1
ATOM 643 C CA . GLY A 1 81 ? 36.564 -3.416 -14.688 1.00 75.88 81 GLY A CA 1
ATOM 644 C C . GLY A 1 81 ? 36.136 -4.846 -14.358 1.00 75.88 81 GLY A C 1
ATOM 645 O O . GLY A 1 81 ? 36.488 -5.806 -15.043 1.00 75.88 81 GLY A O 1
ATOM 646 N N . SER A 1 82 ? 35.289 -4.995 -13.342 1.00 74.81 82 SER A N 1
ATOM 647 C CA . SER A 1 82 ? 34.629 -6.274 -13.062 1.00 74.81 82 SER A CA 1
ATOM 648 C C . SER A 1 82 ? 33.448 -6.482 -14.014 1.00 74.81 82 SER A C 1
ATOM 650 O O . SER A 1 82 ? 32.610 -5.587 -14.172 1.00 74.81 82 SER A O 1
ATOM 652 N N . LYS A 1 83 ? 33.359 -7.663 -14.643 1.00 73.38 83 LYS A N 1
ATOM 653 C CA . LYS A 1 83 ? 32.233 -8.019 -15.523 1.00 73.38 83 LYS A CA 1
ATOM 654 C C . LYS A 1 83 ? 30.938 -8.117 -14.718 1.00 73.38 83 LYS A C 1
ATOM 656 O O . LYS A 1 83 ? 30.862 -8.874 -13.753 1.00 73.38 83 LYS A O 1
ATOM 661 N N . LYS A 1 84 ? 29.895 -7.414 -15.163 1.00 69.75 84 LYS A N 1
ATOM 662 C CA . LYS A 1 84 ? 28.519 -7.603 -14.696 1.00 69.75 84 LYS A CA 1
ATOM 663 C C . LYS A 1 84 ? 27.667 -8.180 -15.828 1.00 69.75 84 LYS A C 1
ATOM 665 O O . LYS A 1 84 ? 27.367 -7.484 -16.799 1.00 69.75 84 LYS A O 1
ATOM 670 N N . ASN A 1 85 ? 27.264 -9.442 -15.692 1.00 64.19 85 ASN A N 1
ATOM 671 C CA . ASN A 1 85 ? 26.391 -10.145 -16.641 1.00 64.19 85 ASN A CA 1
ATOM 672 C C . ASN A 1 85 ? 24.929 -9.724 -16.422 1.00 64.19 85 ASN A C 1
ATOM 674 O O . ASN A 1 85 ? 24.169 -10.436 -15.775 1.00 64.19 85 ASN A O 1
ATOM 678 N N . SER A 1 86 ? 24.550 -8.526 -16.874 1.00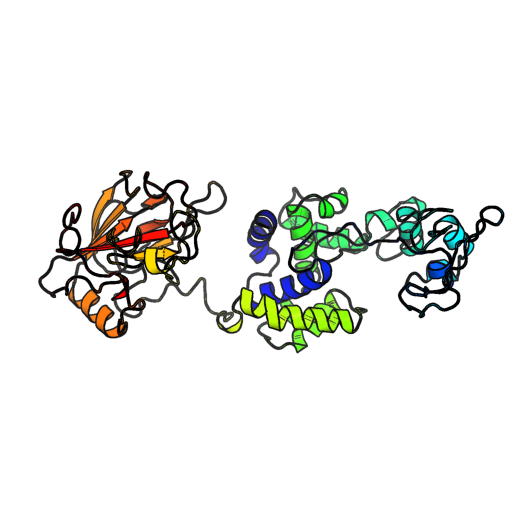 65.12 86 SER A N 1
ATOM 679 C CA . SER A 1 86 ? 23.209 -7.976 -16.611 1.00 65.12 86 SER A CA 1
ATOM 680 C C . SER A 1 86 ? 22.538 -7.307 -17.814 1.00 65.12 86 SER A C 1
ATOM 682 O O . SER A 1 86 ? 21.617 -6.515 -17.617 1.00 65.12 86 SER A O 1
ATOM 684 N N . CYS A 1 87 ? 22.998 -7.556 -19.046 1.00 75.62 87 CYS A N 1
ATOM 685 C CA . CYS A 1 87 ? 22.292 -7.104 -20.247 1.00 75.62 87 CYS A CA 1
ATOM 686 C C . CYS A 1 87 ? 21.650 -8.305 -20.953 1.00 75.62 87 CYS A C 1
ATOM 688 O O . CYS A 1 87 ? 22.274 -8.989 -21.768 1.00 75.62 87 CYS A O 1
ATOM 690 N N . ASN A 1 88 ? 20.379 -8.557 -20.629 1.00 78.38 88 ASN A N 1
ATOM 691 C CA . ASN A 1 88 ? 19.597 -9.683 -21.154 1.00 78.38 88 ASN A CA 1
ATOM 692 C C . ASN A 1 88 ? 18.893 -9.369 -22.491 1.00 78.38 88 ASN A C 1
ATOM 694 O O . ASN A 1 88 ? 17.984 -10.084 -22.902 1.00 78.38 88 ASN A O 1
ATOM 698 N N . LEU A 1 89 ? 19.326 -8.324 -23.203 1.00 89.69 89 LEU A N 1
ATOM 699 C CA . LEU A 1 89 ? 18.743 -7.901 -24.477 1.00 89.69 89 LEU A CA 1
ATOM 700 C C . LEU A 1 89 ? 19.473 -8.573 -25.651 1.00 89.69 89 LEU A C 1
ATOM 702 O O . LEU A 1 89 ? 20.286 -7.960 -26.337 1.00 89.69 89 LEU A O 1
ATOM 706 N N . SER A 1 90 ? 19.202 -9.863 -25.870 1.00 90.00 90 SER A N 1
ATOM 707 C CA . SER A 1 90 ? 19.927 -10.690 -26.850 1.00 90.00 90 SER A CA 1
ATOM 708 C C . SER A 1 90 ? 19.860 -10.185 -28.297 1.00 90.00 90 SER A C 1
ATOM 710 O O . SER A 1 90 ? 20.803 -10.428 -29.044 1.00 90.00 90 SER A O 1
ATOM 712 N N . TYR A 1 91 ? 18.805 -9.449 -28.672 1.00 93.81 91 TYR A N 1
ATOM 713 C CA . TYR A 1 91 ? 18.613 -8.886 -30.018 1.00 93.81 91 TYR A CA 1
ATOM 714 C C . TYR A 1 91 ? 19.862 -8.156 -30.533 1.00 93.81 91 TYR A C 1
ATOM 716 O O . TYR A 1 91 ? 20.274 -8.336 -31.675 1.00 93.81 91 TYR A O 1
ATOM 724 N N . PHE A 1 92 ? 20.506 -7.372 -29.671 1.00 95.56 92 PHE A N 1
ATOM 725 C CA . PHE A 1 92 ? 21.632 -6.518 -30.045 1.00 95.56 92 PHE A CA 1
ATOM 726 C C . PHE A 1 92 ? 22.954 -7.264 -30.235 1.00 95.56 92 PHE A C 1
ATOM 728 O O . PHE A 1 92 ? 23.879 -6.721 -30.830 1.00 95.56 92 PHE A O 1
ATOM 735 N N . ARG A 1 93 ? 23.046 -8.514 -29.772 1.00 92.62 93 ARG A N 1
ATOM 736 C CA . ARG A 1 93 ? 24.227 -9.362 -29.995 1.00 92.62 93 ARG A CA 1
ATOM 737 C C . ARG A 1 93 ? 24.301 -9.815 -31.451 1.00 92.62 93 ARG A C 1
ATOM 739 O O . ARG A 1 93 ? 25.384 -9.906 -32.012 1.00 92.62 93 ARG A O 1
ATOM 746 N N . SER A 1 94 ? 23.140 -10.048 -32.060 1.00 94.25 94 SER A N 1
ATOM 747 C CA . SER A 1 94 ? 23.008 -10.367 -33.485 1.00 94.25 94 SER A CA 1
ATOM 748 C C . SER A 1 94 ? 22.873 -9.124 -34.373 1.00 94.25 94 SER A C 1
ATOM 750 O O . SER A 1 94 ? 22.992 -9.249 -35.583 1.00 94.25 94 SER A O 1
ATOM 752 N N . ASN A 1 95 ? 22.648 -7.942 -33.787 1.00 95.94 95 ASN A N 1
ATOM 753 C CA . ASN A 1 95 ? 22.460 -6.668 -34.496 1.00 95.94 95 ASN A CA 1
ATOM 754 C C . ASN A 1 95 ? 23.348 -5.567 -33.873 1.00 95.94 95 ASN A C 1
ATOM 756 O O . ASN A 1 95 ? 22.841 -4.629 -33.239 1.00 95.94 95 ASN A O 1
ATOM 760 N N . PRO A 1 96 ? 24.685 -5.711 -33.956 1.00 94.50 96 PRO A N 1
ATOM 761 C CA . PRO A 1 96 ? 25.626 -4.812 -33.289 1.00 94.50 96 PRO A CA 1
ATOM 762 C C . PRO A 1 96 ? 25.606 -3.384 -33.853 1.00 94.50 96 PRO A C 1
ATOM 764 O O . PRO A 1 96 ? 25.886 -2.432 -33.128 1.00 94.50 96 PRO A O 1
ATOM 767 N N . ASP A 1 97 ? 25.227 -3.216 -35.115 1.00 96.12 97 ASP A N 1
ATOM 768 C CA . ASP A 1 97 ? 25.023 -1.924 -35.768 1.00 96.12 97 ASP A CA 1
ATOM 769 C C . ASP A 1 97 ? 23.906 -1.113 -35.088 1.00 96.12 97 ASP A C 1
ATOM 771 O O . ASP A 1 97 ? 24.073 0.077 -34.808 1.00 96.12 97 ASP A O 1
ATOM 775 N N . ILE A 1 98 ? 22.800 -1.766 -34.719 1.00 96.88 98 ILE A N 1
ATOM 776 C CA . ILE A 1 98 ? 21.700 -1.146 -33.970 1.00 96.88 98 ILE A CA 1
ATOM 777 C C . ILE A 1 98 ? 22.150 -0.784 -32.549 1.00 96.88 98 ILE A C 1
ATOM 779 O O . ILE A 1 98 ? 21.807 0.289 -32.041 1.00 96.88 98 ILE A O 1
ATOM 783 N N . ALA A 1 99 ? 22.960 -1.639 -31.917 1.00 95.06 99 ALA A N 1
ATOM 784 C CA . ALA A 1 99 ? 23.562 -1.354 -30.615 1.00 95.06 99 ALA A CA 1
ATOM 785 C C . ALA A 1 99 ? 24.449 -0.100 -30.663 1.00 95.06 99 ALA A C 1
ATOM 787 O O . ALA A 1 99 ? 24.350 0.769 -29.797 1.00 95.06 99 ALA A O 1
ATOM 788 N N . ASP A 1 100 ? 25.271 0.032 -31.705 1.00 94.06 100 ASP A N 1
ATOM 789 C CA . ASP A 1 100 ? 26.124 1.198 -31.917 1.00 94.06 100 ASP A CA 1
ATOM 790 C C . ASP A 1 100 ? 25.329 2.460 -32.260 1.00 94.06 100 ASP A C 1
ATOM 792 O O . ASP A 1 100 ? 25.721 3.559 -31.853 1.00 94.06 100 ASP A O 1
ATOM 796 N N . LYS A 1 101 ? 24.206 2.312 -32.963 1.00 95.94 101 LYS A N 1
ATOM 797 C CA . LYS A 1 101 ? 23.342 3.425 -33.356 1.00 95.94 101 LYS A CA 1
ATOM 798 C C . LYS A 1 101 ? 22.556 4.019 -32.189 1.00 95.94 101 LYS A C 1
ATOM 800 O O . LYS A 1 101 ? 22.396 5.233 -32.145 1.00 95.94 101 LYS A O 1
ATOM 805 N N . TYR A 1 102 ? 22.083 3.199 -31.249 1.00 96.62 102 TYR A N 1
ATOM 806 C CA . TYR A 1 102 ? 21.162 3.658 -30.197 1.00 96.62 102 TYR A CA 1
ATOM 807 C C . TYR A 1 102 ? 21.667 3.474 -28.762 1.00 96.62 102 TYR A C 1
ATOM 809 O O . TYR A 1 102 ? 21.094 4.059 -27.845 1.00 96.62 102 TYR A O 1
ATOM 817 N N . GLY A 1 103 ? 22.727 2.697 -28.537 1.00 94.31 103 GLY A N 1
ATOM 818 C CA . GLY A 1 103 ? 23.333 2.510 -27.218 1.00 94.31 103 GLY A CA 1
ATOM 819 C C . GLY A 1 103 ? 24.079 3.749 -26.720 1.00 94.31 103 GLY A C 1
ATOM 820 O O . GLY A 1 103 ? 24.547 4.576 -27.502 1.00 94.31 103 GLY A O 1
ATOM 821 N N . ARG A 1 104 ? 24.242 3.877 -25.400 1.00 93.50 104 ARG A N 1
ATOM 822 C CA . ARG A 1 104 ? 25.056 4.939 -24.793 1.00 93.50 104 ARG A CA 1
ATOM 823 C C . ARG A 1 104 ? 26.525 4.796 -25.202 1.00 93.50 104 ARG A C 1
ATOM 825 O O . ARG A 1 104 ? 27.073 3.689 -25.209 1.00 93.50 104 ARG A O 1
ATOM 832 N N . LYS A 1 105 ? 27.172 5.926 -25.480 1.00 92.06 105 LYS A N 1
ATOM 833 C CA . LYS A 1 105 ? 28.615 6.048 -25.698 1.00 92.06 105 LYS A CA 1
ATOM 834 C C . LYS A 1 105 ? 29.143 7.210 -24.862 1.00 92.06 105 LYS A C 1
ATOM 836 O O . LYS A 1 105 ? 28.812 8.373 -25.092 1.00 92.06 105 LYS A O 1
ATOM 841 N N . ASP A 1 106 ? 29.945 6.852 -23.875 1.00 90.94 106 ASP A N 1
ATOM 842 C CA . ASP A 1 106 ? 30.538 7.773 -22.911 1.00 90.94 106 ASP A CA 1
ATOM 843 C C . ASP A 1 106 ? 31.880 8.318 -23.452 1.00 90.94 106 ASP A C 1
ATOM 845 O O . ASP A 1 106 ? 32.575 7.601 -24.178 1.00 90.94 106 ASP A O 1
ATOM 849 N N . LEU A 1 107 ? 32.254 9.566 -23.136 1.00 92.56 107 LEU A N 1
ATOM 850 C CA . LEU A 1 107 ? 33.504 10.193 -23.600 1.00 92.56 107 LEU A CA 1
ATOM 851 C C . LEU A 1 107 ? 34.585 10.168 -22.512 1.00 92.56 107 LEU A C 1
ATOM 853 O O . LEU A 1 107 ? 35.578 9.453 -22.638 1.00 92.56 107 LEU A O 1
ATOM 857 N N . ASN A 1 108 ? 34.405 10.954 -21.456 1.00 90.56 108 ASN A N 1
ATOM 858 C CA . ASN A 1 108 ? 35.381 11.237 -20.405 1.00 90.56 108 ASN A CA 1
ATOM 859 C C . ASN A 1 108 ? 35.184 10.377 -19.153 1.00 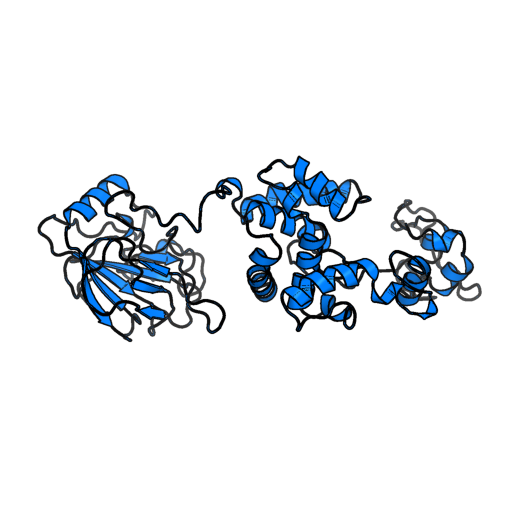90.56 108 ASN A C 1
ATOM 861 O O . ASN A 1 108 ? 36.165 10.097 -18.468 1.00 90.56 108 ASN A O 1
ATOM 865 N N . SER A 1 109 ? 33.959 9.948 -18.850 1.00 89.25 109 SER A N 1
ATOM 866 C CA . SER A 1 109 ? 33.673 9.091 -17.696 1.00 89.25 109 SER A CA 1
ATOM 867 C C . SER A 1 109 ? 32.396 8.269 -17.870 1.00 89.25 109 SER A C 1
ATOM 869 O O . SER A 1 109 ? 31.536 8.574 -18.693 1.00 89.25 109 SER A O 1
ATOM 871 N N . TYR A 1 110 ? 32.261 7.202 -17.079 1.00 85.31 110 TYR A N 1
ATOM 872 C CA . TYR A 1 110 ? 31.092 6.329 -17.122 1.00 85.31 110 TYR A CA 1
ATOM 873 C C . TYR A 1 110 ? 29.783 7.104 -16.888 1.00 85.31 110 TYR A C 1
ATOM 875 O O . TYR A 1 110 ? 29.585 7.700 -15.830 1.00 85.31 110 TYR A O 1
ATOM 883 N N . GLY A 1 111 ? 28.862 7.025 -17.851 1.00 82.12 111 GLY A N 1
ATOM 884 C CA . GLY A 1 111 ? 27.546 7.658 -17.779 1.00 82.12 111 GLY A CA 1
ATOM 885 C C . GLY A 1 111 ? 27.500 9.139 -18.171 1.00 82.12 111 GLY A C 1
ATOM 886 O O . GLY A 1 111 ? 26.422 9.727 -18.067 1.00 82.12 111 GLY A O 1
ATOM 887 N N . ASP A 1 112 ? 28.605 9.733 -18.633 1.00 87.31 112 ASP A N 1
ATOM 888 C CA . ASP A 1 112 ? 28.656 11.142 -19.046 1.00 87.31 112 ASP A CA 1
ATOM 889 C C . ASP A 1 112 ? 27.954 11.429 -20.383 1.00 87.31 112 ASP A C 1
ATOM 891 O O . ASP A 1 112 ? 27.693 12.590 -20.697 1.00 87.31 112 ASP A O 1
ATOM 895 N N . LYS A 1 113 ? 27.616 10.382 -21.157 1.00 83.19 113 LYS A N 1
ATOM 896 C CA . LYS A 1 113 ? 26.918 10.468 -22.453 1.00 83.19 113 LYS A CA 1
ATOM 897 C C . LYS A 1 113 ? 27.618 11.390 -23.468 1.00 83.19 113 LYS A C 1
ATOM 899 O O . LYS A 1 113 ? 26.972 11.853 -24.405 1.00 83.19 113 LYS A O 1
ATOM 904 N N . GLY A 1 114 ? 28.920 11.648 -23.304 1.00 84.12 114 GLY A N 1
ATOM 905 C CA . GLY A 1 114 ? 29.634 12.701 -24.034 1.00 84.12 114 GLY A CA 1
ATOM 906 C C . GLY A 1 114 ? 29.813 12.458 -25.538 1.00 84.12 114 GLY A C 1
ATOM 907 O O . GLY A 1 114 ? 30.100 13.401 -26.268 1.00 84.12 114 GLY A O 1
ATOM 908 N N . VAL A 1 115 ? 29.638 11.219 -26.015 1.00 91.19 115 VAL A N 1
ATOM 909 C CA . VAL A 1 115 ? 29.594 10.900 -27.456 1.00 91.19 115 VAL A CA 1
ATOM 910 C C . VAL A 1 115 ? 28.152 10.699 -27.920 1.00 91.19 115 VAL A C 1
ATOM 912 O O . VAL A 1 115 ? 27.770 11.190 -28.979 1.00 91.19 115 VAL A O 1
ATOM 915 N N . GLN A 1 116 ? 27.357 9.947 -27.154 1.00 92.81 116 GLN A N 1
ATOM 916 C CA . GLN A 1 116 ? 25.966 9.636 -27.478 1.00 92.81 116 GLN A CA 1
ATOM 917 C C . GLN A 1 116 ? 25.202 9.196 -26.222 1.00 92.81 116 GLN A C 1
ATOM 919 O O . GLN A 1 116 ? 25.620 8.280 -25.509 1.00 92.81 116 GLN A O 1
ATOM 924 N N . ALA A 1 117 ? 24.032 9.786 -25.980 1.00 93.56 117 ALA A N 1
ATOM 925 C CA . ALA A 1 117 ? 23.077 9.263 -25.006 1.00 93.56 117 ALA A CA 1
ATOM 926 C C . ALA A 1 117 ? 22.341 8.033 -25.564 1.00 93.56 117 ALA A C 1
ATOM 928 O O . ALA A 1 117 ? 22.082 7.958 -26.763 1.00 93.56 117 ALA A O 1
ATOM 929 N N . ALA A 1 118 ? 21.961 7.085 -24.702 1.00 94.12 118 ALA A N 1
ATOM 930 C CA . ALA A 1 118 ? 21.111 5.978 -25.133 1.00 94.12 118 ALA A CA 1
ATOM 931 C C . ALA A 1 118 ? 19.748 6.499 -25.613 1.00 94.12 118 ALA A C 1
ATOM 933 O O . ALA A 1 118 ? 19.088 7.260 -24.903 1.00 94.12 118 ALA A O 1
ATOM 934 N N . ASN A 1 119 ? 19.304 6.044 -26.783 1.00 96.94 119 ASN A N 1
ATOM 935 C CA . ASN A 1 119 ? 17.924 6.221 -27.214 1.00 96.94 119 ASN A CA 1
ATOM 936 C C . ASN A 1 119 ? 17.084 5.075 -26.641 1.00 96.94 119 ASN A C 1
ATOM 938 O O . ASN A 1 119 ? 16.915 4.026 -27.262 1.00 96.94 119 ASN A O 1
ATOM 942 N N . GLU A 1 120 ? 16.597 5.273 -25.418 1.00 96.44 120 GLU A N 1
ATOM 943 C CA . GLU A 1 120 ? 15.915 4.233 -24.646 1.00 96.44 120 GLU A CA 1
ATOM 944 C C . GLU A 1 120 ? 14.627 3.724 -25.314 1.00 96.44 120 GLU A C 1
ATOM 946 O O . GLU A 1 120 ? 14.292 2.545 -25.195 1.00 96.44 120 GLU A O 1
ATOM 951 N N . ASP A 1 121 ? 13.921 4.585 -26.051 1.00 96.81 121 ASP A N 1
ATOM 952 C CA . ASP A 1 121 ? 12.708 4.205 -26.777 1.00 96.81 121 ASP A CA 1
ATOM 953 C C . ASP A 1 121 ? 13.021 3.298 -27.963 1.00 96.81 121 ASP A C 1
ATOM 955 O O . ASP A 1 121 ? 12.412 2.237 -28.092 1.00 96.81 121 ASP A O 1
ATOM 959 N N . MET A 1 122 ? 14.018 3.652 -28.777 1.00 97.94 122 MET A N 1
ATOM 960 C CA . MET A 1 122 ? 14.434 2.800 -29.892 1.00 97.94 122 MET A CA 1
ATOM 961 C C . MET A 1 122 ? 15.017 1.479 -29.400 1.00 97.94 122 MET A C 1
ATOM 963 O O . MET A 1 122 ? 14.691 0.430 -29.951 1.00 97.94 122 MET A O 1
ATOM 967 N N . LEU A 1 123 ? 15.821 1.500 -28.332 1.00 97.44 123 LEU A N 1
ATOM 968 C CA . LEU A 1 123 ? 16.339 0.272 -27.731 1.00 97.44 123 LEU A CA 1
ATOM 969 C C . LEU A 1 123 ? 15.203 -0.640 -27.243 1.00 97.44 123 LEU A C 1
ATOM 971 O O . LEU A 1 123 ? 15.226 -1.834 -27.532 1.00 97.44 123 LEU A O 1
ATOM 975 N N . ALA A 1 124 ? 14.178 -0.093 -26.582 1.00 97.06 124 ALA A N 1
ATOM 976 C CA . ALA A 1 124 ? 13.000 -0.871 -26.200 1.00 97.06 124 ALA A CA 1
ATOM 977 C C . ALA A 1 124 ? 12.244 -1.413 -27.427 1.00 97.06 124 ALA A C 1
ATOM 979 O O . ALA A 1 124 ? 11.905 -2.593 -27.456 1.00 97.06 124 ALA A O 1
ATOM 980 N N . ASN A 1 125 ? 12.011 -0.586 -28.453 1.00 97.94 125 ASN A N 1
ATOM 981 C CA . ASN A 1 125 ? 11.300 -0.986 -29.672 1.00 97.94 125 ASN A CA 1
ATOM 982 C C . ASN A 1 125 ? 11.987 -2.156 -30.382 1.00 97.94 125 ASN A C 1
ATOM 984 O O . ASN A 1 125 ? 11.320 -3.124 -30.734 1.00 97.94 125 ASN A O 1
ATOM 988 N N . TYR A 1 126 ? 13.313 -2.120 -30.521 1.00 97.75 126 TYR A N 1
ATOM 989 C CA . TYR A 1 126 ? 14.068 -3.231 -31.100 1.00 97.75 126 TYR A CA 1
ATOM 990 C C . TYR A 1 126 ? 14.067 -4.466 -30.199 1.00 97.75 126 TYR A C 1
ATOM 992 O O . TYR A 1 126 ? 13.731 -5.559 -30.655 1.00 97.75 126 TYR A O 1
ATOM 1000 N N . ALA A 1 127 ? 14.376 -4.301 -28.909 1.00 95.94 127 ALA A N 1
ATOM 1001 C CA . ALA A 1 127 ? 14.452 -5.414 -27.965 1.00 95.94 127 ALA A CA 1
ATOM 1002 C C . ALA A 1 127 ? 13.140 -6.204 -27.852 1.00 95.94 127 ALA A C 1
ATOM 1004 O O . ALA A 1 127 ? 13.164 -7.424 -27.627 1.00 95.94 127 ALA A O 1
ATOM 1005 N N . TYR A 1 128 ? 12.013 -5.499 -27.964 1.00 96.06 128 TYR A N 1
ATOM 1006 C CA . TYR A 1 128 ? 10.675 -5.988 -27.646 1.00 96.06 128 TYR A CA 1
ATOM 1007 C C . TYR A 1 128 ? 9.741 -6.111 -28.855 1.00 96.06 128 TYR A C 1
ATOM 1009 O O . TYR A 1 128 ? 8.574 -6.455 -28.661 1.00 96.06 128 TYR A O 1
ATOM 1017 N N . SER A 1 129 ? 10.227 -5.871 -30.075 1.00 95.88 129 SER A N 1
ATOM 1018 C CA . SER A 1 129 ? 9.459 -6.085 -31.310 1.00 95.88 129 SER A CA 1
ATOM 1019 C C . SER A 1 129 ? 8.997 -7.540 -31.451 1.00 95.88 129 SER A C 1
ATOM 1021 O O . SER A 1 129 ? 9.713 -8.468 -31.070 1.00 95.88 129 SER A O 1
ATOM 1023 N N . HIS A 1 130 ? 7.779 -7.733 -31.970 1.00 95.56 130 HIS A N 1
ATOM 1024 C CA . HIS A 1 130 ? 7.163 -9.044 -32.236 1.00 95.56 130 HI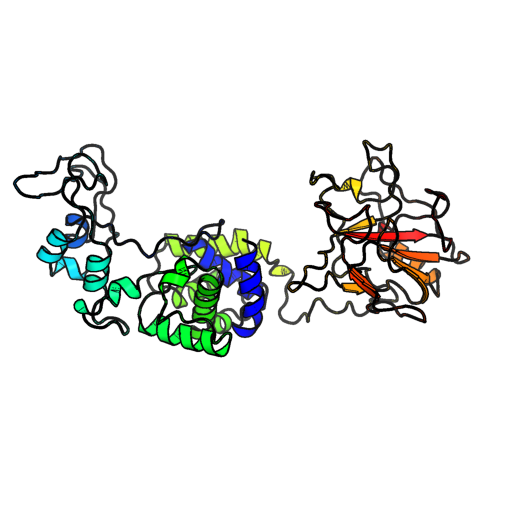S A CA 1
ATOM 1025 C C . HIS A 1 130 ? 7.072 -10.001 -31.031 1.00 95.56 130 HIS A C 1
ATOM 1027 O O . HIS A 1 130 ? 6.903 -11.210 -31.196 1.00 95.56 130 HIS A O 1
ATOM 1033 N N . LYS A 1 131 ? 7.173 -9.483 -29.801 1.00 94.62 131 LYS A N 1
ATOM 1034 C CA . LYS A 1 131 ? 7.095 -10.270 -28.563 1.00 94.62 131 LYS A CA 1
ATOM 1035 C C . LYS A 1 131 ? 5.803 -9.982 -27.814 1.00 94.62 131 LYS A C 1
ATOM 1037 O O . LYS A 1 131 ? 5.491 -8.824 -27.551 1.00 94.62 131 LYS A O 1
ATOM 1042 N N . TYR A 1 132 ? 5.103 -11.044 -27.409 1.00 94.56 132 TYR A N 1
ATOM 1043 C CA . TYR A 1 132 ? 3.985 -10.989 -26.454 1.00 94.56 132 TYR A CA 1
ATOM 1044 C C . TYR A 1 132 ? 2.955 -9.890 -26.792 1.00 94.56 132 TYR A C 1
ATOM 1046 O O . TYR A 1 132 ? 2.659 -8.999 -25.990 1.00 94.56 132 TYR A O 1
ATOM 1054 N N . GLY A 1 133 ? 2.479 -9.910 -28.040 1.00 96.50 133 GLY A N 1
ATOM 1055 C CA . GLY A 1 133 ? 1.496 -8.968 -28.582 1.00 96.50 133 GLY A CA 1
ATOM 1056 C C . GLY A 1 133 ? 2.065 -7.664 -29.147 1.00 96.50 133 GLY A C 1
ATOM 1057 O O . GLY A 1 133 ? 1.348 -6.973 -29.863 1.00 96.50 133 GLY A O 1
ATOM 1058 N N . ASN A 1 134 ? 3.328 -7.313 -28.880 1.00 97.06 134 ASN A N 1
ATOM 1059 C CA . ASN A 1 134 ? 3.943 -6.140 -29.505 1.00 97.06 134 ASN A CA 1
ATOM 1060 C C . ASN A 1 134 ? 4.081 -6.333 -31.022 1.00 97.06 134 ASN A C 1
ATOM 1062 O O . ASN A 1 134 ? 4.454 -7.412 -31.487 1.00 97.06 134 ASN A O 1
ATOM 1066 N N . SER A 1 135 ? 3.840 -5.262 -31.775 1.00 96.62 135 SER A N 1
ATOM 1067 C CA . SER A 1 135 ? 3.964 -5.246 -33.237 1.00 96.62 135 SER A CA 1
ATOM 1068 C C . SER A 1 135 ? 5.427 -5.018 -33.677 1.00 96.62 135 SER A C 1
ATOM 1070 O O . SER A 1 135 ? 6.367 -5.315 -32.930 1.00 96.62 135 SER A O 1
ATOM 1072 N N . SER A 1 136 ? 5.639 -4.511 -34.896 1.00 97.38 136 SER A N 1
ATOM 1073 C CA . SER A 1 136 ? 6.972 -4.182 -35.419 1.00 97.38 136 SER A CA 1
ATOM 1074 C C . SER A 1 136 ? 7.638 -3.020 -34.669 1.00 97.38 136 SER A C 1
ATOM 1076 O O . SER A 1 136 ? 7.016 -2.349 -33.841 1.00 97.38 136 SER A O 1
ATOM 1078 N N . VAL A 1 137 ? 8.909 -2.752 -34.968 1.00 96.56 137 VAL A N 1
ATOM 1079 C CA . VAL A 1 137 ? 9.688 -1.659 -34.356 1.00 96.56 137 VAL A CA 1
ATOM 1080 C C . VAL A 1 137 ? 9.019 -0.296 -34.578 1.00 96.56 137 VAL A C 1
ATOM 1082 O O . VAL A 1 137 ? 8.962 0.522 -33.659 1.00 96.56 137 VAL A O 1
ATOM 1085 N N . GLU A 1 138 ? 8.462 -0.076 -35.769 1.00 97.00 138 GLU A N 1
ATOM 1086 C CA . GLU A 1 138 ? 7.837 1.177 -36.213 1.00 97.00 138 GLU A CA 1
ATOM 1087 C C . GLU A 1 138 ? 6.568 1.506 -35.422 1.00 97.00 138 GLU A C 1
ATOM 1089 O O . GLU A 1 138 ? 6.218 2.674 -35.274 1.00 97.00 138 GLU A O 1
ATOM 1094 N N . SER A 1 139 ? 5.899 0.491 -34.866 1.00 97.00 139 SER A N 1
ATOM 1095 C CA . SER A 1 139 ? 4.703 0.689 -34.038 1.00 97.00 139 SER A CA 1
ATOM 1096 C C . SER A 1 139 ? 4.983 1.442 -32.734 1.00 97.00 139 SER A C 1
ATOM 1098 O O . SER A 1 139 ? 4.069 2.009 -32.137 1.00 97.00 139 SER A O 1
ATOM 1100 N N . GLY A 1 140 ? 6.230 1.413 -32.250 1.00 97.31 140 GLY A N 1
ATOM 1101 C CA . GLY A 1 140 ? 6.587 1.943 -30.937 1.00 97.31 140 GLY A CA 1
ATOM 1102 C C . GLY A 1 140 ? 6.090 1.103 -29.753 1.00 97.31 140 GLY A C 1
ATOM 1103 O O . GLY A 1 140 ? 6.251 1.523 -28.603 1.00 97.31 140 GLY A O 1
ATOM 1104 N N . ASP A 1 141 ? 5.500 -0.076 -29.999 1.00 98.00 141 ASP A N 1
ATOM 1105 C CA . ASP A 1 141 ? 4.908 -0.924 -28.956 1.00 98.00 141 ASP A CA 1
ATOM 1106 C C . ASP A 1 141 ? 5.941 -1.330 -27.891 1.00 98.00 141 ASP A C 1
ATOM 1108 O O . ASP A 1 141 ? 5.622 -1.369 -26.700 1.00 98.00 141 ASP A O 1
ATOM 1112 N N . GLY A 1 142 ? 7.197 -1.568 -28.286 1.00 97.19 142 GLY A N 1
ATOM 1113 C CA . GLY A 1 142 ? 8.253 -1.965 -27.354 1.00 97.19 142 GLY A CA 1
ATOM 1114 C C . GLY A 1 142 ? 8.504 -0.927 -26.258 1.00 97.19 142 GLY A C 1
ATOM 1115 O O . GLY A 1 142 ? 8.514 -1.273 -25.079 1.00 97.19 142 GLY A O 1
ATOM 1116 N N . SER A 1 143 ? 8.633 0.354 -26.606 1.00 97.25 143 SER A N 1
ATOM 1117 C CA . SER A 1 143 ? 8.730 1.441 -25.624 1.00 97.25 143 SER A CA 1
ATOM 1118 C C . SER A 1 143 ? 7.396 1.678 -24.914 1.00 97.25 143 SER A C 1
ATOM 1120 O O . SER A 1 143 ? 7.328 1.755 -23.676 1.00 97.25 143 SER A O 1
ATOM 1122 N N . LYS A 1 144 ? 6.301 1.731 -25.682 1.00 97.62 144 LYS A N 1
ATOM 1123 C CA . LYS A 1 144 ? 4.962 2.022 -25.161 1.00 97.62 144 LYS A CA 1
ATOM 1124 C C . LYS A 1 144 ? 4.560 1.056 -24.043 1.00 97.62 144 LYS A C 1
ATOM 1126 O O . LYS A 1 144 ? 4.047 1.508 -23.015 1.00 97.62 144 LYS A O 1
ATOM 1131 N N . TYR A 1 145 ? 4.890 -0.229 -24.171 1.00 97.88 145 TYR A N 1
ATOM 1132 C CA . TYR A 1 145 ? 4.548 -1.284 -23.212 1.00 97.88 145 TYR A CA 1
ATOM 1133 C C . TYR A 1 145 ? 5.755 -1.878 -22.465 1.00 97.88 145 TYR A C 1
ATOM 1135 O O . TYR A 1 145 ? 5.640 -2.971 -21.908 1.00 97.88 145 TYR A O 1
ATOM 1143 N N . ARG A 1 146 ? 6.897 -1.170 -22.384 1.00 96.00 146 ARG A N 1
ATOM 1144 C CA . ARG A 1 146 ? 7.986 -1.535 -21.448 1.00 96.00 146 ARG A CA 1
ATOM 1145 C C . ARG A 1 146 ? 7.559 -1.374 -19.987 1.00 96.00 146 ARG A C 1
ATOM 1147 O O . ARG A 1 146 ? 6.597 -0.643 -19.730 1.00 96.00 146 ARG A O 1
ATOM 1154 N N . GLY A 1 147 ? 8.293 -1.992 -19.059 1.00 95.75 147 GLY A N 1
ATOM 1155 C CA . GLY A 1 147 ? 7.941 -2.084 -17.635 1.00 95.75 147 GLY A CA 1
ATOM 1156 C C . GLY A 1 147 ? 7.536 -0.758 -16.989 1.00 95.75 147 GLY A C 1
ATOM 1157 O O . GLY A 1 147 ? 8.254 0.237 -17.099 1.00 95.75 147 GLY A O 1
ATOM 1158 N N . LYS A 1 148 ? 6.365 -0.718 -16.334 1.00 96.31 148 LYS A N 1
ATOM 1159 C CA . LYS A 1 148 ? 5.848 0.463 -15.608 1.00 96.31 148 LYS A CA 1
ATOM 1160 C C . LYS A 1 148 ? 5.168 0.086 -14.292 1.00 96.31 148 LYS A C 1
ATOM 1162 O O . LYS A 1 148 ? 4.613 -1.001 -14.141 1.00 96.31 148 LYS A O 1
ATOM 1167 N N . GLY A 1 149 ? 5.144 1.037 -13.360 1.00 95.50 149 GLY A N 1
ATOM 1168 C CA . GLY A 1 149 ? 4.317 0.959 -12.156 1.00 95.50 149 GLY A CA 1
ATOM 1169 C C . GLY A 1 149 ? 4.855 0.033 -11.067 1.00 95.50 149 GLY A C 1
ATOM 1170 O O . GLY A 1 149 ? 6.035 -0.317 -11.038 1.00 95.50 149 GLY A O 1
ATOM 1171 N N . LEU A 1 150 ? 3.959 -0.337 -10.148 1.00 95.62 150 LEU A N 1
ATOM 1172 C CA . LEU A 1 150 ? 4.289 -1.013 -8.887 1.00 95.62 150 LEU A CA 1
ATOM 1173 C C . LEU A 1 150 ? 4.746 -2.470 -9.055 1.00 95.62 150 LEU A C 1
ATOM 1175 O O . LEU A 1 150 ? 5.360 -3.013 -8.143 1.00 95.62 150 LEU A O 1
ATOM 1179 N N . ILE A 1 151 ? 4.440 -3.095 -10.196 1.00 94.25 151 ILE A N 1
ATOM 1180 C CA . ILE A 1 151 ? 4.816 -4.484 -10.504 1.00 94.25 151 ILE A CA 1
ATOM 1181 C C . ILE A 1 151 ? 5.630 -4.613 -11.801 1.00 94.25 151 ILE A C 1
ATOM 1183 O O . ILE A 1 151 ? 5.836 -5.721 -12.277 1.00 94.25 151 ILE A O 1
ATOM 1187 N N . GLN A 1 152 ? 6.070 -3.484 -12.379 1.00 94.31 152 GLN A N 1
ATOM 1188 C CA . GLN A 1 152 ? 6.748 -3.438 -13.683 1.00 94.31 152 GLN A CA 1
ATOM 1189 C C . GLN A 1 152 ? 5.958 -4.181 -14.779 1.00 94.31 152 GLN A C 1
ATOM 1191 O O . GLN A 1 152 ? 6.451 -5.116 -15.401 1.00 94.31 152 GLN A O 1
ATOM 1196 N N . LEU A 1 153 ? 4.708 -3.761 -15.019 1.00 96.94 153 LEU A N 1
ATOM 1197 C CA . LEU A 1 153 ? 3.863 -4.348 -16.063 1.00 96.94 153 LEU A CA 1
ATOM 1198 C C . LEU A 1 153 ? 4.486 -4.109 -17.447 1.00 96.94 153 LEU A C 1
ATOM 1200 O O . LEU A 1 153 ? 4.722 -2.957 -17.829 1.00 96.94 153 LEU A O 1
ATOM 1204 N N . THR A 1 154 ? 4.704 -5.195 -18.189 1.00 95.19 154 THR A N 1
ATOM 1205 C CA . THR A 1 154 ? 5.395 -5.220 -19.490 1.00 95.19 154 THR A CA 1
ATOM 1206 C C . THR A 1 154 ? 4.593 -6.040 -20.497 1.00 95.19 154 THR A C 1
ATOM 1208 O O . THR A 1 154 ? 3.916 -6.979 -20.078 1.00 95.19 154 THR A O 1
ATOM 1211 N N . TRP A 1 155 ? 4.744 -5.734 -21.792 1.00 95.81 155 TRP A N 1
ATOM 1212 C CA . TRP A 1 155 ? 4.152 -6.403 -22.968 1.00 95.81 155 TRP A CA 1
ATOM 1213 C C . TRP A 1 155 ? 2.711 -6.007 -23.275 1.00 95.81 155 TRP A C 1
ATOM 1215 O O . TRP A 1 155 ? 1.853 -6.091 -22.398 1.00 95.81 155 TRP A O 1
ATOM 1225 N N . LYS A 1 156 ? 2.423 -5.642 -24.531 1.00 98.25 156 LYS A N 1
ATOM 1226 C CA . LYS A 1 156 ? 1.085 -5.214 -24.966 1.00 98.25 156 LYS A CA 1
ATOM 1227 C C . LYS A 1 156 ? -0.009 -6.210 -24.590 1.00 98.25 156 LYS A C 1
ATOM 1229 O O . LYS A 1 156 ? -1.009 -5.806 -24.007 1.00 98.25 156 LYS A O 1
ATOM 1234 N N . GLU A 1 157 ? 0.227 -7.503 -24.808 1.00 98.12 157 GLU A N 1
ATOM 1235 C CA . GLU A 1 157 ? -0.728 -8.560 -24.455 1.00 98.12 157 GLU A CA 1
ATOM 1236 C C . GLU A 1 157 ? -1.086 -8.542 -22.957 1.00 98.12 157 GLU A C 1
ATOM 1238 O O . GLU A 1 157 ? -2.245 -8.720 -22.576 1.00 98.12 157 GLU A O 1
ATOM 1243 N N . ASN A 1 158 ? -0.108 -8.293 -22.081 1.00 98.06 158 ASN A N 1
ATOM 1244 C CA . ASN A 1 158 ? -0.368 -8.195 -20.646 1.00 98.06 158 ASN A CA 1
ATOM 1245 C C . ASN A 1 158 ? -1.128 -6.913 -20.310 1.00 98.06 158 ASN A C 1
ATOM 1247 O O . ASN A 1 158 ? -2.030 -6.958 -19.479 1.00 98.06 158 ASN A O 1
ATOM 1251 N N . TYR A 1 159 ? -0.787 -5.786 -20.942 1.00 98.62 159 TYR A N 1
ATOM 1252 C CA . TYR A 1 159 ? -1.539 -4.542 -20.772 1.00 98.62 159 TYR A CA 1
ATOM 1253 C C . TYR A 1 159 ? -3.004 -4.734 -21.165 1.00 98.62 159 TYR A C 1
ATOM 1255 O O . TYR A 1 159 ? -3.871 -4.330 -20.403 1.00 98.62 159 TYR A O 1
ATOM 1263 N N . GLU A 1 160 ? -3.295 -5.403 -22.280 1.00 98.62 160 GLU A N 1
ATOM 1264 C CA . GLU A 1 160 ? -4.663 -5.692 -22.728 1.00 98.62 160 GLU A CA 1
ATOM 1265 C C . GLU A 1 160 ? -5.418 -6.580 -21.729 1.00 98.62 160 GLU A C 1
ATOM 1267 O O . GLU A 1 160 ? -6.516 -6.235 -21.286 1.00 98.62 160 GLU A O 1
ATOM 1272 N N . LYS A 1 161 ? -4.803 -7.685 -21.287 1.00 98.69 161 LYS A N 1
ATOM 1273 C CA . LYS A 1 161 ? -5.416 -8.605 -20.313 1.00 98.69 161 LYS A CA 1
ATOM 1274 C C . LYS A 1 161 ? -5.673 -7.937 -18.963 1.00 98.69 161 LYS A C 1
ATOM 1276 O O . LYS A 1 161 ? -6.739 -8.117 -18.377 1.00 98.69 161 LYS A O 1
ATOM 1281 N N . VAL A 1 162 ? -4.724 -7.137 -18.481 1.00 98.75 162 VAL A N 1
ATOM 1282 C CA . VAL A 1 162 ? -4.871 -6.377 -17.235 1.00 98.75 162 VAL A CA 1
ATOM 1283 C C . VAL A 1 162 ? -5.909 -5.266 -17.387 1.00 98.75 162 VAL A C 1
ATOM 1285 O O . VAL A 1 162 ? -6.708 -5.060 -16.477 1.00 98.75 162 VAL A O 1
ATOM 1288 N N . ASN A 1 163 ? -5.956 -4.587 -18.533 1.00 98.69 163 ASN A N 1
ATOM 1289 C CA . ASN A 1 163 ? -6.942 -3.546 -18.802 1.00 98.69 163 ASN A CA 1
ATOM 1290 C C . ASN A 1 163 ? -8.368 -4.093 -18.763 1.00 98.69 163 ASN A C 1
ATOM 1292 O O . ASN A 1 163 ? -9.237 -3.431 -18.213 1.00 98.69 163 ASN A O 1
ATOM 1296 N N . ASN A 1 164 ? -8.604 -5.313 -19.251 1.00 98.38 164 ASN A N 1
ATOM 1297 C CA . ASN A 1 164 ? -9.918 -5.953 -19.159 1.00 98.38 164 ASN A CA 1
ATOM 1298 C C . ASN A 1 164 ? -10.353 -6.168 -17.699 1.00 98.38 164 ASN A C 1
ATOM 1300 O O . ASN A 1 164 ? -11.487 -5.854 -17.336 1.00 98.38 164 ASN A O 1
ATOM 1304 N N . GLU A 1 165 ? -9.446 -6.630 -16.829 1.00 98.38 165 GLU A N 1
ATOM 1305 C CA . GLU A 1 165 ? -9.742 -6.764 -15.395 1.00 98.38 165 GLU A CA 1
ATOM 1306 C C . GLU A 1 165 ? -10.056 -5.419 -14.735 1.00 98.38 165 GLU A C 1
ATOM 1308 O O . GLU A 1 165 ? -10.946 -5.348 -13.881 1.00 98.38 165 GLU A O 1
ATOM 1313 N N . ILE A 1 166 ? -9.338 -4.366 -15.137 1.00 98.44 166 ILE A N 1
ATOM 1314 C CA . ILE A 1 166 ? -9.534 -3.004 -14.641 1.00 98.44 166 ILE A CA 1
ATOM 1315 C C . ILE A 1 166 ? -10.846 -2.416 -15.152 1.00 98.44 166 ILE A C 1
ATOM 1317 O O . ILE A 1 166 ? -11.588 -1.879 -14.346 1.00 98.44 166 ILE A O 1
ATOM 1321 N N . LYS A 1 167 ? -11.171 -2.531 -16.443 1.00 97.75 167 LYS A N 1
ATOM 1322 C CA . LYS A 1 167 ? -12.401 -1.978 -17.035 1.00 97.75 167 LYS A CA 1
ATOM 1323 C C . LYS A 1 167 ? -13.662 -2.568 -16.415 1.00 97.75 167 LYS A C 1
ATOM 1325 O O . LYS A 1 167 ? -14.632 -1.845 -16.222 1.00 97.75 167 LYS A O 1
ATOM 1330 N N . ASN A 1 168 ? -13.620 -3.845 -16.042 1.00 96.56 168 ASN A N 1
ATOM 1331 C CA . ASN A 1 168 ? -14.699 -4.502 -15.304 1.00 96.56 168 ASN A CA 1
ATOM 1332 C C . ASN A 1 168 ? -14.884 -3.947 -13.873 1.00 96.56 168 ASN A C 1
ATOM 1334 O O . ASN A 1 168 ? -15.929 -4.163 -13.266 1.00 96.56 168 ASN A O 1
ATOM 1338 N N . PHE A 1 169 ? -13.881 -3.259 -13.321 1.00 97.06 169 PHE A N 1
ATOM 1339 C CA . PHE A 1 169 ? -13.923 -2.625 -12.000 1.00 97.06 169 PHE A CA 1
ATOM 1340 C C . PHE A 1 169 ? -14.176 -1.114 -12.063 1.00 97.06 169 PHE A C 1
ATOM 1342 O O . PHE A 1 169 ? -15.033 -0.595 -11.357 1.00 97.06 169 PHE A O 1
ATOM 1349 N N . ASP A 1 170 ? -13.412 -0.415 -12.896 1.00 97.19 170 ASP A N 1
ATOM 1350 C CA . ASP A 1 170 ? -13.467 1.023 -13.122 1.00 97.19 170 ASP A CA 1
ATOM 1351 C C . ASP A 1 170 ? -13.306 1.294 -14.633 1.00 97.19 170 ASP A C 1
ATOM 1353 O O . ASP A 1 170 ? -12.180 1.375 -15.145 1.00 97.19 170 ASP A O 1
ATOM 1357 N N . PRO A 1 171 ? -14.423 1.465 -15.366 1.00 96.38 171 PRO A N 1
ATOM 1358 C CA . PRO A 1 171 ? -14.407 1.760 -16.796 1.00 96.38 171 PRO A CA 1
ATOM 1359 C C . PRO A 1 171 ? -13.668 3.053 -17.167 1.00 96.38 171 PRO A C 1
ATOM 1361 O O . PRO A 1 171 ? -13.311 3.225 -18.335 1.00 96.38 171 PRO A O 1
ATOM 1364 N N . SER A 1 172 ? -13.411 3.959 -16.212 1.00 96.62 172 SER A N 1
ATOM 1365 C CA . SER A 1 172 ? -12.709 5.228 -16.459 1.00 96.62 172 SER A CA 1
ATOM 1366 C C . SER A 1 172 ? -11.197 5.070 -16.645 1.00 96.62 172 SER A C 1
ATOM 1368 O O . SER A 1 172 ? -10.535 5.993 -17.118 1.00 96.62 172 SER A O 1
ATOM 1370 N N . VAL A 1 173 ? -10.627 3.917 -16.289 1.00 97.75 173 VAL A N 1
ATOM 1371 C CA . VAL A 1 173 ? -9.185 3.666 -16.391 1.00 97.75 173 VAL A CA 1
ATOM 1372 C C . VAL A 1 173 ? -8.884 2.904 -17.678 1.00 97.75 173 VAL A C 1
ATOM 1374 O O . VAL A 1 173 ? -9.529 1.904 -17.980 1.00 97.75 173 VAL A O 1
ATOM 1377 N N . ASP A 1 174 ? -7.927 3.395 -18.468 1.00 98.06 174 ASP A N 1
ATOM 1378 C CA . ASP A 1 174 ? -7.450 2.731 -19.689 1.00 98.06 174 ASP A CA 1
ATOM 1379 C C . ASP A 1 174 ? -5.921 2.733 -19.744 1.00 98.06 174 ASP A C 1
ATOM 1381 O O . ASP A 1 174 ? -5.285 3.751 -20.032 1.00 98.06 174 ASP A O 1
ATOM 1385 N N . ILE A 1 175 ? -5.326 1.573 -19.480 1.00 98.31 175 ILE A N 1
ATOM 1386 C CA . ILE A 1 175 ? -3.872 1.416 -19.484 1.00 98.31 175 ILE A CA 1
ATOM 1387 C C . ILE A 1 175 ? -3.302 1.051 -20.862 1.00 98.31 175 ILE A C 1
ATOM 1389 O O . ILE A 1 175 ? -2.089 1.122 -21.031 1.00 98.31 175 ILE A O 1
ATOM 1393 N N . VAL A 1 176 ? -4.127 0.683 -21.848 1.00 98.31 176 VAL A N 1
ATOM 1394 C CA . VAL A 1 176 ? -3.670 0.316 -23.206 1.00 98.31 176 VAL A CA 1
ATOM 1395 C C . VAL A 1 176 ? -3.518 1.565 -24.066 1.00 98.31 176 VAL A C 1
ATOM 1397 O O . VAL A 1 176 ? -2.484 1.782 -24.707 1.00 98.31 176 VAL A O 1
ATOM 1400 N N . SER A 1 177 ? -4.533 2.427 -24.041 1.00 97.25 177 SER A N 1
ATOM 1401 C CA . SER A 1 177 ? -4.514 3.690 -24.780 1.00 97.25 177 SER A CA 1
ATOM 1402 C C . SER A 1 177 ? -3.631 4.725 -24.080 1.00 97.25 177 SER A C 1
ATOM 1404 O O . SER A 1 177 ? -2.930 5.486 -24.747 1.00 97.25 177 SER A O 1
ATOM 1406 N N . SER A 1 178 ? -3.595 4.709 -22.738 1.00 95.19 178 SER A N 1
ATOM 1407 C CA . SER A 1 178 ? -2.851 5.679 -21.916 1.00 95.19 178 SER A CA 1
ATOM 1408 C C . SER A 1 178 ? -1.853 5.036 -20.929 1.00 95.19 178 SER A C 1
ATOM 1410 O O . SER A 1 178 ? -1.880 5.342 -19.734 1.00 95.19 178 SER A O 1
ATOM 1412 N N . PRO A 1 179 ? -0.895 4.200 -21.384 1.00 96.56 179 PRO A N 1
ATOM 1413 C CA . PRO A 1 179 ? 0.024 3.465 -20.502 1.00 96.56 179 PRO A CA 1
ATOM 1414 C C . PRO A 1 179 ? 0.930 4.378 -19.667 1.00 96.56 179 PRO A C 1
ATOM 1416 O O . PRO A 1 179 ? 1.372 4.000 -18.583 1.00 96.56 179 PRO A O 1
ATOM 1419 N N . LYS A 1 180 ? 1.192 5.606 -20.137 1.00 95.50 180 LYS A N 1
ATOM 1420 C CA . LYS A 1 180 ? 1.982 6.609 -19.404 1.00 95.50 180 LYS A CA 1
ATOM 1421 C C . LYS A 1 180 ? 1.362 6.991 -18.057 1.00 95.50 180 LYS A C 1
ATOM 1423 O O . LYS A 1 180 ? 2.104 7.309 -17.134 1.00 95.50 180 LYS A O 1
ATOM 1428 N N . HIS A 1 181 ? 0.036 6.909 -17.910 1.00 97.19 181 HIS A N 1
ATOM 1429 C CA . HIS A 1 181 ? -0.636 7.273 -16.661 1.00 97.19 181 HIS A CA 1
ATOM 1430 C C . HIS A 1 181 ? -0.289 6.328 -15.508 1.00 97.19 181 HIS A C 1
ATOM 1432 O O . HIS A 1 181 ? -0.317 6.757 -14.364 1.00 97.19 181 HIS A O 1
ATOM 1438 N N . ILE A 1 182 ? 0.163 5.096 -15.779 1.00 97.56 182 ILE A N 1
ATOM 1439 C CA . ILE A 1 182 ? 0.716 4.204 -14.741 1.00 97.56 182 ILE A CA 1
ATOM 1440 C C . ILE A 1 182 ? 1.886 4.867 -13.988 1.00 97.56 182 ILE A C 1
ATOM 1442 O O . ILE A 1 182 ? 2.140 4.545 -12.829 1.00 97.56 182 ILE A O 1
ATOM 1446 N N . LEU A 1 183 ? 2.610 5.785 -14.634 1.00 95.69 183 LEU A N 1
ATOM 1447 C CA . LEU A 1 183 ? 3.769 6.464 -14.057 1.00 95.69 183 LEU A CA 1
ATOM 1448 C C . LEU A 1 183 ? 3.396 7.731 -13.277 1.00 95.69 183 LEU A C 1
ATOM 1450 O O . LEU A 1 183 ? 4.111 8.110 -12.352 1.00 95.69 183 LEU A O 1
ATOM 1454 N N . THR A 1 184 ? 2.292 8.383 -13.645 1.00 94.56 184 THR A N 1
ATOM 1455 C CA . THR A 1 184 ? 1.936 9.725 -13.158 1.00 94.56 184 THR A CA 1
ATOM 1456 C C . THR A 1 184 ? 0.695 9.751 -12.270 1.00 94.56 184 THR A C 1
ATOM 1458 O O . THR A 1 184 ? 0.569 10.652 -11.451 1.00 94.56 184 THR A O 1
ATOM 1461 N N . ASP A 1 185 ? -0.197 8.766 -12.389 1.00 95.56 185 ASP A N 1
ATOM 1462 C CA . ASP A 1 185 ? -1.465 8.679 -11.664 1.00 95.56 185 ASP A CA 1
ATOM 1463 C C . ASP A 1 185 ? -1.466 7.445 -10.741 1.00 95.56 185 ASP A C 1
ATOM 1465 O O . ASP A 1 185 ? -1.279 6.299 -11.171 1.00 95.56 185 ASP A O 1
ATOM 1469 N N . LYS A 1 186 ? -1.681 7.673 -9.438 1.00 95.25 186 LYS A N 1
ATOM 1470 C CA . LYS A 1 186 ? -1.673 6.612 -8.421 1.00 95.25 186 LYS A CA 1
ATOM 1471 C C . LYS A 1 186 ? -2.800 5.604 -8.622 1.00 95.25 186 LYS A C 1
ATOM 1473 O O . LYS A 1 186 ? -2.578 4.422 -8.359 1.00 95.25 186 LYS A O 1
ATOM 1478 N N . LYS A 1 187 ? -3.959 6.024 -9.137 1.00 96.75 187 LYS A N 1
ATOM 1479 C CA . LYS A 1 187 ? -5.072 5.132 -9.480 1.00 96.75 187 LYS A CA 1
ATOM 1480 C C . LYS A 1 187 ? -4.637 4.122 -10.537 1.00 96.75 187 LYS A C 1
ATOM 1482 O O . LYS A 1 187 ? -4.777 2.917 -10.337 1.00 96.75 187 LYS A O 1
ATOM 1487 N N . TYR A 1 188 ? -4.020 4.598 -11.617 1.00 98.12 188 TYR A N 1
ATOM 1488 C CA . TYR A 1 188 ? -3.520 3.748 -12.703 1.00 98.12 188 TYR A CA 1
ATOM 1489 C C . TYR A 1 188 ? -2.403 2.814 -12.224 1.00 98.12 188 TYR A C 1
ATOM 1491 O O . TYR A 1 188 ? -2.387 1.627 -12.559 1.00 98.12 188 TYR A O 1
ATOM 1499 N N . ALA A 1 189 ? -1.479 3.318 -11.405 1.00 97.44 189 ALA A N 1
ATOM 1500 C CA . ALA A 1 189 ? -0.381 2.524 -10.859 1.00 97.44 189 ALA A CA 1
ATOM 1501 C C . ALA A 1 189 ? -0.860 1.386 -9.947 1.00 97.44 189 ALA A C 1
ATOM 1503 O O . ALA A 1 189 ? -0.350 0.268 -10.020 1.00 97.44 189 ALA A O 1
ATOM 1504 N N . VAL A 1 190 ? -1.849 1.664 -9.097 1.00 97.81 190 VAL A N 1
ATOM 1505 C CA . VAL A 1 190 ? -2.420 0.674 -8.183 1.00 97.81 190 VAL A CA 1
ATOM 1506 C C . VAL A 1 190 ? -3.272 -0.337 -8.945 1.00 97.81 190 VAL A C 1
ATOM 1508 O O . VAL A 1 190 ? -3.049 -1.540 -8.809 1.00 97.81 190 VAL A O 1
ATOM 1511 N N . TYR A 1 191 ? -4.192 0.116 -9.800 1.00 98.50 191 TYR A N 1
ATOM 1512 C CA . TYR A 1 191 ? -5.093 -0.789 -10.518 1.00 98.50 191 TYR A CA 1
ATOM 1513 C C . TYR A 1 191 ? -4.365 -1.655 -11.547 1.00 98.50 191 TYR A C 1
ATOM 1515 O O . TYR A 1 191 ? -4.728 -2.815 -11.701 1.00 98.50 191 TYR A O 1
ATOM 1523 N N . SER A 1 192 ? -3.294 -1.168 -12.186 1.00 98.38 192 SER A N 1
ATOM 1524 C CA . SER A 1 192 ? -2.445 -2.015 -13.044 1.00 98.38 192 SER A CA 1
ATOM 1525 C C . SER A 1 192 ? -1.800 -3.170 -12.276 1.00 98.38 192 SER A C 1
ATOM 1527 O O . SER A 1 192 ? -1.845 -4.312 -12.734 1.00 98.38 192 SER A O 1
ATOM 1529 N N . ALA A 1 193 ? -1.271 -2.923 -11.075 1.00 98.25 193 ALA A N 1
ATOM 1530 C CA . ALA A 1 193 ? -0.682 -3.977 -10.252 1.00 98.25 193 ALA A CA 1
ATOM 1531 C C . ALA A 1 193 ? -1.730 -4.962 -9.707 1.00 98.25 193 ALA A C 1
ATOM 1533 O O . ALA A 1 193 ? -1.517 -6.175 -9.732 1.00 98.25 193 ALA A O 1
ATOM 1534 N N . MET A 1 194 ? -2.881 -4.465 -9.248 1.00 98.69 194 MET A N 1
ATOM 1535 C CA . MET A 1 194 ? -3.961 -5.313 -8.730 1.00 98.69 194 MET A CA 1
ATOM 1536 C C . MET A 1 194 ? -4.670 -6.101 -9.841 1.00 98.69 194 MET A C 1
ATOM 1538 O O . MET A 1 194 ? -5.003 -7.272 -9.658 1.00 98.69 194 MET A O 1
ATOM 1542 N N . GLY A 1 195 ? -4.840 -5.495 -11.016 1.00 98.62 195 GLY A N 1
ATOM 1543 C CA . GLY A 1 195 ? -5.363 -6.152 -12.210 1.00 98.62 195 GLY A CA 1
ATOM 1544 C C . GLY A 1 195 ? -4.444 -7.276 -12.681 1.00 98.62 195 GLY A C 1
ATOM 1545 O O . GLY A 1 195 ? -4.923 -8.382 -12.920 1.00 98.62 195 GLY A O 1
ATOM 1546 N N . PHE A 1 196 ? -3.122 -7.053 -12.704 1.00 98.62 196 PHE A N 1
ATOM 1547 C CA . PHE A 1 196 ? -2.147 -8.120 -12.963 1.00 98.62 196 PHE A CA 1
ATOM 1548 C C . PHE A 1 196 ? -2.286 -9.268 -11.963 1.00 98.62 196 PHE A C 1
ATOM 1550 O O . PHE A 1 196 ? -2.335 -10.433 -12.357 1.00 98.62 196 PHE A O 1
ATOM 1557 N N . TRP A 1 197 ? -2.403 -8.941 -10.676 1.00 98.38 197 TRP A N 1
ATOM 1558 C CA . TRP A 1 197 ? -2.552 -9.932 -9.617 1.00 98.38 197 TRP A CA 1
ATOM 1559 C C . TRP A 1 197 ? -3.781 -10.828 -9.804 1.00 98.38 197 TRP A C 1
ATOM 1561 O O . TRP A 1 197 ? -3.687 -12.055 -9.678 1.00 98.38 197 TRP A O 1
ATOM 1571 N N . LYS A 1 198 ? -4.925 -10.220 -10.142 1.00 98.00 198 LYS A N 1
ATOM 1572 C CA . LYS A 1 198 ? -6.171 -10.936 -10.422 1.00 98.00 198 LYS A CA 1
ATOM 1573 C C . LYS A 1 198 ? -6.065 -11.770 -11.697 1.00 98.00 198 LYS A C 1
ATOM 1575 O O . LYS A 1 198 ? -6.374 -12.959 -11.655 1.00 98.00 198 LYS A O 1
ATOM 1580 N N . TRP A 1 199 ? -5.573 -11.182 -12.787 1.00 98.06 199 TRP A N 1
ATOM 1581 C CA . TRP A 1 199 ? -5.412 -11.865 -14.071 1.00 98.06 199 TRP A CA 1
ATOM 1582 C C . TRP A 1 199 ? -4.528 -13.117 -13.951 1.00 98.06 199 TRP A C 1
ATOM 1584 O O . TRP A 1 199 ? -4.889 -14.193 -14.428 1.00 98.06 199 TRP A O 1
ATOM 1594 N N . LYS A 1 200 ? -3.394 -13.008 -13.249 1.00 96.94 200 LYS A N 1
ATOM 1595 C CA . LYS A 1 200 ? -2.481 -14.131 -12.983 1.00 96.94 200 LYS A CA 1
ATOM 1596 C C . LYS A 1 200 ? -2.987 -15.112 -11.923 1.00 96.94 200 LYS A C 1
ATOM 1598 O O . LYS A 1 200 ? -2.294 -16.084 -11.633 1.00 96.94 200 LYS A O 1
ATOM 1603 N N . LYS A 1 201 ? -4.168 -14.873 -11.339 1.00 95.81 201 LYS A N 1
ATOM 1604 C CA . LYS A 1 201 ? -4.784 -15.713 -10.301 1.00 95.81 201 LYS A CA 1
ATOM 1605 C C . LYS A 1 201 ? -3.854 -15.966 -9.107 1.00 95.81 201 LYS A C 1
ATOM 1607 O O . LYS A 1 201 ? -3.887 -17.026 -8.488 1.00 95.81 201 LYS A O 1
ATOM 1612 N N . ILE A 1 202 ? -3.026 -14.984 -8.748 1.00 96.12 202 ILE A N 1
ATOM 1613 C CA . ILE A 1 202 ? -1.975 -15.163 -7.729 1.00 96.12 202 ILE A CA 1
ATOM 1614 C C . ILE A 1 202 ? -2.583 -15.475 -6.355 1.00 96.12 202 ILE A C 1
ATOM 1616 O O . ILE A 1 202 ? -2.066 -16.295 -5.598 1.00 96.12 202 ILE A O 1
ATOM 1620 N N . SER A 1 203 ? -3.738 -14.891 -6.041 1.00 93.38 203 SER A N 1
ATOM 1621 C CA . SER A 1 203 ? -4.454 -15.191 -4.797 1.00 93.38 203 SER A CA 1
ATOM 1622 C C . SER A 1 203 ? -4.865 -16.659 -4.648 1.00 93.38 203 SER A C 1
ATOM 1624 O O . SER A 1 203 ? -5.029 -17.112 -3.514 1.00 93.38 203 SER A O 1
ATOM 1626 N N . ASP A 1 204 ? -5.015 -17.404 -5.748 1.00 90.12 204 ASP A N 1
ATOM 1627 C CA . ASP A 1 204 ? -5.438 -18.809 -5.714 1.00 90.12 204 ASP A CA 1
ATOM 1628 C C . ASP A 1 204 ? -4.313 -19.749 -5.263 1.00 90.12 204 ASP A C 1
ATOM 1630 O O . ASP A 1 204 ? -4.595 -20.815 -4.713 1.00 90.12 204 ASP A O 1
ATOM 1634 N N . VAL A 1 205 ? -3.044 -19.347 -5.429 1.00 91.88 205 VAL A N 1
ATOM 1635 C CA . VAL A 1 205 ? -1.900 -20.147 -4.962 1.00 91.88 205 VAL A CA 1
ATOM 1636 C C . VAL A 1 205 ? -1.557 -19.897 -3.495 1.00 91.88 205 VAL A C 1
ATOM 1638 O O . VAL A 1 205 ? -1.060 -20.806 -2.843 1.00 91.88 205 VAL A O 1
ATOM 1641 N N . ILE A 1 206 ? -1.862 -18.709 -2.958 1.00 89.19 206 ILE A N 1
ATOM 1642 C CA . ILE 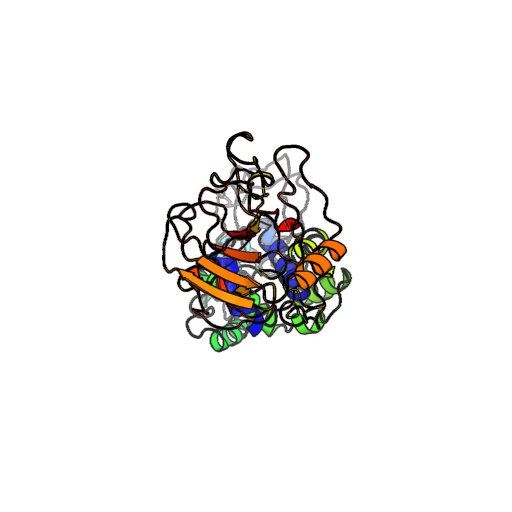A 1 206 ? -1.557 -18.341 -1.563 1.00 89.19 206 ILE A CA 1
ATOM 1643 C C . ILE A 1 206 ? -2.430 -19.119 -0.570 1.00 89.19 206 ILE A C 1
ATOM 1645 O O . ILE A 1 206 ? -1.942 -19.603 0.446 1.00 89.19 206 ILE A O 1
ATOM 1649 N N . LYS A 1 207 ? -3.734 -19.252 -0.851 1.00 79.19 207 LYS A N 1
ATOM 1650 C CA . LYS A 1 207 ? -4.710 -19.913 0.039 1.00 79.19 207 LYS A CA 1
ATOM 1651 C C . LYS A 1 207 ? -4.576 -19.435 1.503 1.00 79.19 207 LYS A C 1
ATOM 1653 O O . LYS A 1 207 ? -4.854 -18.267 1.775 1.00 79.19 207 LYS A O 1
ATOM 1658 N N . LYS A 1 208 ? -4.190 -20.324 2.430 1.00 77.69 208 LYS A N 1
ATOM 1659 C CA . LYS A 1 208 ? -3.898 -20.029 3.849 1.00 77.69 208 LYS A CA 1
ATOM 1660 C C . LYS A 1 208 ? -2.424 -20.279 4.214 1.00 77.69 208 LYS A C 1
ATOM 1662 O O . LYS A 1 208 ? -2.098 -20.342 5.394 1.00 77.69 208 LYS A O 1
ATOM 1667 N N . ASP A 1 209 ? -1.558 -20.464 3.219 1.00 81.44 209 ASP A N 1
ATOM 1668 C CA . ASP A 1 209 ? -0.153 -20.807 3.424 1.00 81.44 209 ASP A CA 1
ATOM 1669 C C . ASP A 1 209 ? 0.639 -19.567 3.863 1.00 81.44 209 ASP A C 1
ATOM 1671 O O . ASP A 1 209 ? 0.788 -18.609 3.106 1.00 81.44 209 ASP A O 1
ATOM 1675 N N . LYS A 1 210 ? 1.101 -19.568 5.116 1.00 83.62 210 LYS A N 1
ATOM 1676 C CA . LYS A 1 210 ? 1.903 -18.482 5.702 1.00 83.62 210 LYS A CA 1
ATOM 1677 C C . LYS A 1 210 ? 3.406 -18.709 5.522 1.00 83.62 210 LYS A C 1
ATOM 1679 O O . LYS A 1 210 ? 4.200 -17.887 5.985 1.00 83.62 210 LYS A O 1
ATOM 1684 N N . SER A 1 211 ? 3.808 -19.819 4.906 1.00 84.44 211 SER A N 1
ATOM 1685 C CA . SER A 1 211 ? 5.208 -20.201 4.831 1.00 84.44 211 SER A CA 1
ATOM 1686 C C . SER A 1 211 ? 5.992 -19.265 3.896 1.00 84.44 211 SER A C 1
ATOM 1688 O O . SER A 1 211 ? 5.455 -18.753 2.911 1.00 84.44 211 SER A O 1
ATOM 1690 N N . PRO A 1 212 ? 7.282 -19.009 4.151 1.00 82.50 212 PRO A N 1
ATOM 1691 C CA . PRO A 1 212 ? 8.121 -18.233 3.237 1.00 82.50 212 PRO A CA 1
ATOM 1692 C C . PRO A 1 212 ? 8.275 -18.871 1.845 1.00 82.50 212 PRO A C 1
ATOM 1694 O O . PRO A 1 212 ? 8.588 -18.174 0.879 1.00 82.50 212 PRO A O 1
ATOM 1697 N N . GLU A 1 213 ? 8.064 -20.180 1.719 1.00 88.88 213 GLU A N 1
ATOM 1698 C CA . GLU A 1 213 ? 8.192 -20.943 0.473 1.00 88.88 213 GLU A CA 1
ATOM 1699 C C . GLU A 1 213 ? 7.078 -20.598 -0.524 1.00 88.88 213 GLU A C 1
ATOM 1701 O O . GLU A 1 213 ? 7.319 -20.579 -1.734 1.00 88.88 213 GLU A O 1
ATOM 1706 N N . ILE A 1 214 ? 5.879 -20.228 -0.056 1.00 93.25 214 ILE A N 1
ATOM 1707 C CA . ILE A 1 214 ? 4.803 -19.787 -0.956 1.00 93.25 214 ILE A CA 1
ATOM 1708 C C . ILE A 1 214 ? 5.182 -18.509 -1.721 1.00 93.25 214 ILE A C 1
ATOM 1710 O O . ILE A 1 214 ? 4.712 -18.283 -2.840 1.00 93.25 214 ILE A O 1
ATOM 1714 N N . VAL A 1 215 ? 6.103 -17.702 -1.175 1.00 94.44 215 VAL A N 1
ATOM 1715 C CA . VAL A 1 215 ? 6.634 -16.507 -1.842 1.00 94.44 215 VAL A CA 1
ATOM 1716 C C . VAL A 1 215 ? 7.341 -16.874 -3.145 1.00 94.44 215 VAL A C 1
ATOM 1718 O O . VAL A 1 215 ? 7.249 -16.099 -4.094 1.00 94.44 215 VAL A O 1
ATOM 1721 N N . ASP A 1 216 ? 7.988 -18.039 -3.249 1.00 93.38 216 ASP A N 1
ATOM 1722 C CA . ASP A 1 216 ? 8.620 -18.472 -4.503 1.00 93.38 216 ASP A CA 1
ATOM 1723 C C . ASP A 1 216 ? 7.578 -18.755 -5.583 1.00 93.38 216 ASP A C 1
ATOM 1725 O O . ASP A 1 216 ? 7.753 -18.335 -6.725 1.00 93.38 216 ASP A O 1
ATOM 1729 N N . LYS A 1 217 ? 6.454 -19.392 -5.222 1.00 93.88 217 LYS A N 1
ATOM 1730 C CA . LYS A 1 217 ? 5.345 -19.646 -6.158 1.00 93.88 217 LYS A CA 1
ATOM 1731 C C . LYS A 1 217 ? 4.707 -18.341 -6.629 1.00 93.88 217 LYS A C 1
ATOM 1733 O O . LYS A 1 217 ? 4.461 -18.171 -7.820 1.00 93.88 217 LYS A O 1
ATOM 1738 N N . VAL A 1 218 ? 4.485 -17.401 -5.710 1.00 96.19 218 VAL A N 1
ATOM 1739 C CA . VAL A 1 218 ? 4.000 -16.051 -6.042 1.00 96.19 218 VAL A CA 1
ATOM 1740 C C . VAL A 1 218 ? 4.992 -15.335 -6.961 1.00 96.19 218 VAL A C 1
ATOM 1742 O O . VAL A 1 218 ? 4.592 -14.768 -7.975 1.00 96.19 218 VAL A O 1
ATOM 1745 N N . THR A 1 219 ? 6.285 -15.393 -6.638 1.00 95.62 219 THR A N 1
ATOM 1746 C CA . THR A 1 219 ? 7.346 -14.756 -7.430 1.00 95.62 219 THR A CA 1
ATOM 1747 C C . THR A 1 219 ? 7.406 -15.351 -8.830 1.00 95.62 219 THR A C 1
ATOM 1749 O O . THR A 1 219 ? 7.461 -14.597 -9.788 1.00 95.62 219 THR A O 1
ATOM 1752 N N . TYR A 1 220 ? 7.289 -16.673 -8.972 1.00 94.56 220 TYR A N 1
ATOM 1753 C CA . TYR A 1 220 ? 7.271 -17.353 -10.268 1.00 94.56 220 TYR A CA 1
ATOM 1754 C C . TYR A 1 220 ? 6.142 -16.861 -11.190 1.00 94.56 220 TYR A C 1
ATOM 1756 O O . TYR A 1 220 ? 6.348 -16.718 -12.394 1.00 94.56 220 TYR A O 1
ATOM 1764 N N . LEU A 1 221 ? 4.957 -16.566 -10.641 1.00 94.75 221 LEU A N 1
ATOM 1765 C CA . LEU A 1 221 ? 3.825 -16.037 -11.417 1.00 94.75 221 LEU A CA 1
ATOM 1766 C C . LEU A 1 221 ? 4.018 -14.579 -11.858 1.00 94.75 221 LEU A C 1
ATOM 1768 O O . LEU A 1 221 ? 3.424 -14.158 -12.853 1.00 94.75 221 LEU A O 1
ATOM 1772 N N . ILE A 1 222 ? 4.823 -13.816 -11.116 1.00 93.06 222 ILE A N 1
ATOM 1773 C CA . ILE A 1 222 ? 5.139 -12.413 -11.409 1.00 93.06 222 ILE A CA 1
ATOM 1774 C C . ILE A 1 222 ? 6.311 -12.330 -12.382 1.00 93.06 222 ILE A C 1
ATOM 1776 O O . ILE A 1 222 ? 6.214 -11.678 -13.417 1.00 93.06 222 ILE A O 1
ATOM 1780 N N . ASN A 1 223 ? 7.402 -13.013 -12.053 1.00 91.31 223 ASN A N 1
ATOM 1781 C CA . ASN A 1 223 ? 8.622 -13.079 -12.832 1.00 91.31 223 ASN A CA 1
ATOM 1782 C C . ASN A 1 223 ? 9.269 -14.467 -12.668 1.00 91.31 223 ASN A C 1
ATOM 1784 O O . ASN A 1 223 ? 9.973 -14.744 -11.695 1.00 91.31 223 ASN A O 1
ATOM 1788 N N . LYS A 1 224 ? 9.033 -15.347 -13.645 1.00 89.12 224 LYS A N 1
ATOM 1789 C CA . LYS A 1 224 ? 9.596 -16.705 -13.685 1.00 89.12 224 LYS A CA 1
ATOM 1790 C C . LYS A 1 224 ? 11.128 -16.702 -13.631 1.00 89.12 224 LYS A C 1
ATOM 1792 O O . LYS A 1 224 ? 11.722 -17.527 -12.932 1.00 89.12 224 LYS A O 1
ATOM 1797 N N . ASP A 1 225 ? 11.740 -15.744 -14.318 1.00 86.25 225 ASP A N 1
ATOM 1798 C CA . ASP A 1 225 ? 13.187 -15.651 -14.516 1.00 86.25 225 ASP A CA 1
ATOM 1799 C C . ASP A 1 225 ? 13.852 -14.693 -13.513 1.00 86.25 225 ASP A C 1
ATOM 1801 O O . ASP A 1 225 ? 14.960 -14.212 -13.741 1.00 86.25 225 ASP A O 1
ATOM 1805 N N . ASP A 1 226 ? 13.182 -14.409 -12.389 1.00 87.31 226 ASP A N 1
ATOM 1806 C CA . ASP A 1 226 ? 13.716 -13.518 -11.360 1.00 87.31 226 ASP A CA 1
ATOM 1807 C C . ASP A 1 226 ? 15.030 -14.057 -10.778 1.00 87.31 226 ASP A C 1
ATOM 1809 O O . ASP A 1 226 ? 15.189 -15.265 -10.536 1.00 87.31 226 ASP A O 1
ATOM 1813 N N . ASP A 1 227 ? 15.975 -13.157 -10.531 1.00 88.81 227 ASP A N 1
ATOM 1814 C CA . ASP A 1 227 ? 17.295 -13.527 -10.035 1.00 88.81 227 ASP A CA 1
ATOM 1815 C C . ASP A 1 227 ? 17.255 -13.937 -8.548 1.00 88.81 227 ASP A C 1
ATOM 1817 O O . ASP A 1 227 ? 16.304 -13.657 -7.809 1.00 88.81 227 ASP A O 1
ATOM 1821 N N . ALA A 1 228 ? 18.298 -14.634 -8.089 1.00 90.50 228 ALA A N 1
ATOM 1822 C CA . ALA A 1 228 ? 18.357 -15.167 -6.728 1.00 90.50 228 ALA A CA 1
ATOM 1823 C C . ALA A 1 228 ? 18.325 -14.072 -5.644 1.00 90.50 228 ALA A C 1
ATOM 1825 O O . ALA A 1 228 ? 17.733 -14.271 -4.579 1.00 90.50 228 ALA A O 1
ATOM 1826 N N . GLU A 1 229 ? 18.928 -12.910 -5.903 1.00 91.25 229 GLU A N 1
ATOM 1827 C CA . GLU A 1 229 ? 18.940 -11.787 -4.966 1.00 91.25 229 GLU A CA 1
ATOM 1828 C C . GLU A 1 229 ? 17.543 -11.160 -4.863 1.00 91.25 229 GLU A C 1
ATOM 1830 O O . GLU A 1 229 ? 17.048 -10.885 -3.765 1.00 91.25 229 GLU A O 1
ATOM 1835 N N . SER A 1 230 ? 16.866 -10.997 -5.997 1.00 91.81 230 SER A N 1
ATOM 1836 C CA . SER A 1 230 ? 15.492 -10.509 -6.085 1.00 91.81 230 SER A CA 1
ATOM 1837 C C . SER A 1 230 ? 14.500 -11.442 -5.389 1.00 91.81 230 SER A C 1
ATOM 1839 O O . SER A 1 230 ? 13.732 -10.974 -4.540 1.00 91.81 230 SER A O 1
ATOM 1841 N N . LYS A 1 231 ? 14.600 -12.759 -5.612 1.00 93.88 231 LYS A N 1
ATOM 1842 C CA . LYS A 1 231 ? 13.830 -13.787 -4.884 1.00 93.88 231 LYS A CA 1
ATOM 1843 C C . LYS A 1 231 ? 14.056 -13.708 -3.371 1.00 93.88 231 LYS A C 1
ATOM 1845 O O . LYS A 1 231 ? 13.097 -13.620 -2.598 1.00 93.88 231 LYS A O 1
ATOM 1850 N N . LYS A 1 232 ? 15.320 -13.642 -2.930 1.00 94.81 232 LYS A N 1
ATOM 1851 C CA . LYS A 1 232 ? 15.681 -13.483 -1.508 1.00 94.81 232 LYS A CA 1
ATOM 1852 C C . LYS A 1 232 ? 15.084 -12.207 -0.913 1.00 94.81 232 LYS A C 1
ATOM 1854 O O . LYS A 1 232 ? 14.576 -12.219 0.209 1.00 94.81 232 LYS A O 1
ATOM 1859 N N . LYS A 1 233 ? 15.108 -11.101 -1.659 1.00 95.19 233 LYS A N 1
ATOM 1860 C CA . LYS A 1 233 ? 14.569 -9.820 -1.200 1.00 95.19 233 LYS A CA 1
ATOM 1861 C C . LYS A 1 233 ? 13.046 -9.846 -1.065 1.00 95.19 233 LYS A C 1
ATOM 1863 O O . LYS A 1 233 ? 12.546 -9.335 -0.069 1.00 95.19 233 LYS A O 1
ATOM 1868 N N . ARG A 1 234 ? 12.312 -10.474 -1.991 1.00 96.44 234 ARG A N 1
ATOM 1869 C CA . ARG A 1 234 ? 10.849 -10.652 -1.885 1.00 96.44 234 ARG A CA 1
ATOM 1870 C C . ARG A 1 234 ? 10.465 -11.472 -0.653 1.00 96.44 234 ARG A C 1
ATOM 1872 O O . ARG A 1 234 ? 9.579 -11.056 0.090 1.00 96.44 234 ARG A O 1
ATOM 1879 N N . LYS A 1 235 ? 11.181 -12.571 -0.379 1.00 96.12 235 LYS A N 1
ATOM 1880 C CA . LYS A 1 235 ? 11.017 -13.359 0.860 1.00 96.12 235 LYS A CA 1
ATOM 1881 C C . LYS A 1 235 ? 11.261 -12.520 2.107 1.00 96.12 235 LYS A C 1
ATOM 1883 O O . LYS A 1 235 ? 10.425 -12.494 3.004 1.00 96.12 235 LYS A O 1
ATOM 1888 N N . SER A 1 236 ? 12.363 -11.773 2.126 1.00 96.00 236 SER A N 1
ATOM 1889 C CA . SER A 1 236 ? 12.689 -10.898 3.251 1.00 96.00 236 SER A CA 1
ATOM 1890 C C . SER A 1 236 ? 11.640 -9.802 3.456 1.00 96.00 236 SER A C 1
ATOM 1892 O O . SER A 1 236 ? 11.237 -9.559 4.590 1.00 96.00 236 SER A O 1
ATOM 1894 N N . ASN A 1 237 ? 11.148 -9.176 2.381 1.00 96.75 237 ASN A N 1
ATOM 1895 C CA . ASN A 1 237 ? 10.068 -8.193 2.460 1.00 96.75 237 ASN A CA 1
ATOM 1896 C C . ASN A 1 237 ? 8.801 -8.814 3.061 1.00 96.75 237 ASN A C 1
ATOM 1898 O O . ASN A 1 237 ? 8.182 -8.195 3.926 1.00 96.75 237 ASN A O 1
ATOM 1902 N N . PHE A 1 238 ? 8.450 -10.036 2.643 1.00 96.31 238 PHE A N 1
ATOM 1903 C CA . PHE A 1 238 ? 7.317 -10.768 3.198 1.00 96.31 238 PHE A CA 1
ATOM 1904 C C . PHE A 1 238 ? 7.486 -10.981 4.706 1.00 96.31 238 PHE A C 1
ATOM 1906 O O . PHE A 1 238 ? 6.736 -10.412 5.496 1.00 96.31 238 PHE A O 1
ATOM 1913 N N . GLN A 1 239 ? 8.530 -11.708 5.105 1.00 94.75 239 GLN A N 1
ATOM 1914 C CA . GLN A 1 239 ? 8.761 -12.119 6.492 1.00 94.75 239 GLN A CA 1
ATOM 1915 C C . GLN A 1 239 ? 8.971 -10.934 7.445 1.00 94.75 239 GLN A C 1
ATOM 1917 O O . GLN A 1 239 ? 8.394 -10.880 8.531 1.00 94.75 239 GLN A O 1
ATOM 1922 N N . ASN A 1 240 ? 9.805 -9.971 7.049 1.00 94.38 240 ASN A N 1
ATOM 1923 C CA . ASN A 1 240 ? 10.317 -8.968 7.981 1.00 94.38 240 ASN A CA 1
ATOM 1924 C C . ASN A 1 240 ? 9.496 -7.681 8.001 1.00 94.38 240 ASN A C 1
ATOM 1926 O O . ASN A 1 240 ? 9.584 -6.945 8.984 1.00 94.38 240 ASN A O 1
ATOM 1930 N N . ILE A 1 241 ? 8.733 -7.400 6.940 1.00 93.94 241 ILE A N 1
ATOM 1931 C CA . ILE A 1 241 ? 8.024 -6.128 6.775 1.00 93.94 241 ILE A CA 1
ATOM 1932 C C . ILE A 1 241 ? 6.525 -6.379 6.697 1.00 93.94 241 ILE A C 1
ATOM 1934 O O . ILE A 1 241 ? 5.782 -5.993 7.599 1.00 93.94 241 ILE A O 1
ATOM 1938 N N . THR A 1 242 ? 6.057 -7.022 5.631 1.00 94.62 242 THR A N 1
ATOM 1939 C CA . THR A 1 242 ? 4.627 -7.010 5.317 1.00 94.62 242 THR A CA 1
ATOM 1940 C C . THR A 1 242 ? 3.828 -7.974 6.181 1.00 94.62 242 THR A C 1
ATOM 1942 O O . THR A 1 242 ? 2.725 -7.623 6.583 1.00 94.62 242 THR A O 1
ATOM 1945 N N . SER A 1 243 ? 4.373 -9.138 6.546 1.00 92.69 243 SER A N 1
ATOM 1946 C CA . SER A 1 243 ? 3.702 -10.069 7.464 1.00 92.69 243 SER A CA 1
ATOM 1947 C C . SER A 1 243 ? 3.413 -9.428 8.824 1.00 92.69 243 SER A C 1
ATOM 1949 O O . SER A 1 243 ? 2.321 -9.593 9.364 1.00 92.69 243 SER A O 1
ATOM 1951 N N . LYS A 1 244 ? 4.351 -8.611 9.324 1.00 89.81 244 LYS A N 1
ATOM 1952 C CA . LYS A 1 244 ? 4.192 -7.834 10.562 1.00 89.81 244 LYS A CA 1
ATOM 1953 C C . LYS A 1 244 ? 3.220 -6.672 10.378 1.00 89.81 244 LYS A C 1
ATOM 1955 O O . LYS A 1 244 ? 2.309 -6.506 11.180 1.00 89.81 244 LYS A O 1
ATOM 1960 N N . ALA A 1 245 ? 3.377 -5.900 9.300 1.00 86.62 245 ALA A N 1
ATOM 1961 C CA . ALA A 1 245 ? 2.522 -4.747 9.014 1.00 86.62 245 ALA A CA 1
ATOM 1962 C C . ALA A 1 245 ? 1.042 -5.135 8.866 1.00 86.62 245 ALA A C 1
ATOM 1964 O O . ALA A 1 245 ? 0.165 -4.416 9.336 1.00 86.62 245 ALA A O 1
ATOM 1965 N N . PHE A 1 246 ? 0.769 -6.289 8.252 1.00 86.06 246 PHE A N 1
ATOM 1966 C CA . PHE A 1 246 ? -0.583 -6.814 8.073 1.00 86.06 246 PHE A CA 1
ATOM 1967 C C . PHE A 1 246 ? -1.016 -7.801 9.164 1.00 86.06 246 PHE A C 1
ATOM 1969 O O . PHE A 1 246 ? -2.129 -8.309 9.075 1.00 86.06 246 PHE A O 1
ATOM 1976 N N . ARG A 1 247 ? -0.185 -8.058 10.187 1.00 85.06 247 ARG A N 1
ATOM 1977 C CA . ARG A 1 247 ? -0.503 -8.939 11.328 1.00 85.06 247 ARG A CA 1
ATOM 1978 C C . ARG A 1 247 ? -1.062 -10.297 10.878 1.00 85.06 247 ARG A C 1
ATOM 1980 O O . ARG A 1 247 ? -2.139 -10.710 11.299 1.00 85.06 247 ARG A O 1
ATOM 1987 N N . ILE A 1 248 ? -0.362 -10.982 9.969 1.00 82.81 248 ILE A N 1
ATOM 1988 C CA . ILE A 1 248 ? -0.891 -12.199 9.318 1.00 82.81 248 ILE A CA 1
ATOM 1989 C C . ILE A 1 248 ? -1.173 -13.347 10.297 1.00 82.81 248 ILE A C 1
ATOM 1991 O O . ILE A 1 248 ? -2.021 -14.194 10.017 1.00 82.81 248 ILE A O 1
ATOM 1995 N N . ASP A 1 249 ? -0.493 -13.370 11.442 1.00 79.94 249 ASP A N 1
ATOM 1996 C CA . ASP A 1 249 ? -0.696 -14.378 12.485 1.00 79.94 249 ASP A CA 1
ATOM 1997 C C . ASP A 1 249 ? -1.995 -14.172 13.252 1.00 79.94 249 ASP A C 1
ATOM 1999 O O . ASP A 1 249 ? -2.618 -15.134 13.681 1.00 79.94 249 ASP A O 1
ATOM 2003 N N . GLU A 1 250 ? -2.464 -12.933 13.295 1.00 73.12 250 GLU A N 1
ATOM 2004 C CA . GLU A 1 250 ? -3.695 -12.526 13.966 1.00 73.12 250 GLU A CA 1
ATOM 2005 C C . GLU A 1 250 ? -4.898 -12.535 13.011 1.00 73.12 250 GLU A C 1
ATOM 2007 O O . GLU A 1 250 ? -6.033 -12.276 13.404 1.00 73.12 250 GLU A O 1
ATOM 2012 N N . CYS A 1 251 ? -4.647 -12.811 11.730 1.00 64.19 251 CYS A N 1
ATOM 2013 C CA . CYS A 1 251 ? -5.619 -12.705 10.659 1.00 64.19 251 CYS A CA 1
ATOM 2014 C C . CYS A 1 251 ? -5.927 -14.093 10.092 1.00 64.19 251 CYS A C 1
ATOM 2016 O O . CYS A 1 251 ? -5.350 -14.521 9.090 1.00 64.19 251 CYS A O 1
ATOM 2018 N N . GLU A 1 252 ? -6.827 -14.829 10.742 1.00 51.75 252 GLU A N 1
ATOM 2019 C CA . GLU A 1 252 ? -7.296 -16.103 10.201 1.00 51.75 252 GLU A CA 1
ATOM 2020 C C . GLU A 1 252 ? -8.365 -15.909 9.107 1.00 51.75 252 GLU A C 1
ATOM 2022 O O . GLU A 1 252 ? -9.352 -15.198 9.321 1.00 51.75 252 GLU A O 1
ATOM 2027 N N . PRO A 1 253 ? -8.234 -16.573 7.935 1.00 43.41 253 PRO A N 1
ATOM 2028 C CA . PRO A 1 253 ? -9.256 -16.583 6.893 1.00 43.41 253 PRO A CA 1
ATOM 2029 C C . PRO A 1 253 ? -10.418 -17.456 7.375 1.00 43.41 253 PRO A C 1
ATOM 2031 O O . PRO A 1 253 ? -10.371 -18.688 7.280 1.00 43.41 253 PRO A O 1
ATOM 2034 N N . GLY A 1 254 ? -11.414 -16.799 7.956 1.00 39.06 254 GLY A N 1
ATOM 2035 C CA . GLY A 1 254 ? -12.515 -17.412 8.698 1.00 39.06 254 GLY A CA 1
ATOM 2036 C C . GLY A 1 254 ? -13.032 -16.508 9.815 1.00 39.06 254 GLY A C 1
ATOM 2037 O O . GLY A 1 254 ? -14.192 -16.623 10.199 1.00 39.06 254 GLY A O 1
ATOM 2038 N N . ILE A 1 255 ? -12.230 -15.539 10.269 1.00 34.34 255 ILE A N 1
ATOM 2039 C CA . ILE A 1 255 ? -12.767 -14.420 11.031 1.00 34.34 255 ILE A CA 1
ATOM 2040 C C . ILE A 1 255 ? -13.364 -13.467 9.997 1.00 34.34 255 ILE A C 1
ATOM 2042 O O . ILE A 1 255 ? -12.669 -12.895 9.156 1.00 34.34 255 ILE A O 1
ATOM 2046 N N . VAL A 1 256 ? -14.693 -13.406 10.028 1.00 32.16 256 VAL A N 1
ATOM 2047 C CA . VAL A 1 256 ? -15.577 -12.341 9.542 1.00 32.16 256 VAL A CA 1
ATOM 2048 C C . VAL A 1 256 ? -14.895 -10.969 9.728 1.00 32.16 256 VAL A C 1
ATOM 2050 O O . VAL A 1 256 ? -13.913 -10.858 10.463 1.00 32.16 256 VAL A O 1
ATOM 2053 N N . GLN A 1 257 ? -15.405 -9.891 9.114 1.00 32.97 257 GLN A N 1
ATOM 2054 C CA . GLN A 1 257 ? -15.209 -8.537 9.680 1.00 32.97 257 GLN A CA 1
ATOM 2055 C C . GLN A 1 257 ? -15.044 -8.631 11.194 1.00 32.97 257 GLN A C 1
ATOM 2057 O O . GLN A 1 257 ? -15.849 -9.405 11.731 1.00 32.97 257 GLN A O 1
ATOM 2062 N N . PRO A 1 258 ? -14.003 -7.990 11.793 1.00 33.12 258 PRO A N 1
ATOM 2063 C CA . PRO A 1 258 ? -13.497 -8.306 13.135 1.00 33.12 258 PRO A CA 1
ATOM 2064 C C . PRO A 1 258 ? -14.681 -8.771 13.920 1.00 33.12 258 PRO A C 1
ATOM 2066 O O . PRO A 1 258 ? -15.591 -7.946 14.022 1.00 33.12 258 PRO A O 1
ATOM 2069 N N . LYS A 1 259 ? -14.741 -10.099 14.191 1.00 30.34 259 LYS A N 1
ATOM 2070 C CA . LYS A 1 259 ? -15.930 -10.795 14.712 1.00 30.34 259 LYS A CA 1
ATOM 2071 C C . LYS A 1 259 ? -16.673 -9.720 15.472 1.00 30.34 259 LYS A C 1
ATOM 2073 O O . LYS A 1 259 ? -16.040 -9.220 16.407 1.00 30.34 259 LYS A O 1
ATOM 2078 N N . LYS A 1 260 ? -17.885 -9.292 15.040 1.00 35.41 260 LYS A N 1
ATOM 2079 C CA . LYS A 1 260 ? -18.824 -8.625 15.964 1.00 35.41 260 LYS A CA 1
ATOM 2080 C C . LYS A 1 260 ? -18.537 -9.366 17.239 1.00 35.41 260 LYS A C 1
ATOM 2082 O O . LYS A 1 260 ? -18.655 -10.597 17.174 1.00 35.41 260 LYS A O 1
ATOM 2087 N N . THR A 1 261 ? -17.905 -8.724 18.221 1.00 34.53 261 THR A N 1
ATOM 2088 C CA . THR A 1 261 ? -17.455 -9.464 19.388 1.00 34.53 261 THR A CA 1
ATOM 2089 C C . THR A 1 261 ? -18.774 -9.976 19.898 1.00 34.53 261 THR A C 1
ATOM 2091 O O . THR A 1 261 ? -19.580 -9.166 20.342 1.00 34.53 261 THR A O 1
ATOM 2094 N N . GLU A 1 262 ? -19.078 -11.249 19.613 1.00 39.25 262 GLU A N 1
ATOM 2095 C CA . GLU A 1 262 ? -20.250 -11.938 20.116 1.00 39.25 262 GLU A CA 1
ATOM 2096 C C . GLU A 1 262 ? -20.116 -11.626 21.588 1.00 39.25 262 GLU A C 1
ATOM 2098 O O . GLU A 1 262 ? -19.064 -12.002 22.127 1.00 39.25 262 GLU A O 1
ATOM 2103 N N . PRO A 1 263 ? -21.005 -10.779 22.145 1.00 42.66 263 PRO A N 1
ATOM 2104 C CA . PRO A 1 263 ? -20.759 -10.140 23.422 1.00 42.66 263 PRO A CA 1
ATOM 2105 C C . PRO A 1 263 ? -20.309 -11.240 24.373 1.00 42.66 263 PRO A C 1
ATOM 2107 O O . PRO A 1 263 ? -21.058 -12.188 24.621 1.00 42.66 263 PRO A O 1
ATOM 2110 N N . SER A 1 264 ? -19.036 -11.234 24.781 1.00 42.12 264 SER A N 1
ATOM 2111 C CA . SER A 1 264 ? -18.511 -12.292 25.640 1.00 42.12 264 SER A CA 1
ATOM 2112 C C . SER A 1 264 ? -18.956 -11.949 27.056 1.00 42.12 264 SER A C 1
ATOM 2114 O O . SER A 1 264 ? -18.217 -11.452 27.909 1.00 42.12 264 SER A O 1
ATOM 2116 N N . GLY A 1 265 ? -20.252 -12.148 27.271 1.00 62.00 265 GLY A N 1
ATOM 2117 C CA . GLY A 1 265 ? -21.001 -11.521 28.342 1.00 62.00 265 GLY A CA 1
ATOM 2118 C C . GLY A 1 265 ? -21.574 -10.171 27.923 1.00 62.00 265 GLY A C 1
ATOM 2119 O O . GLY A 1 265 ? -21.674 -9.833 26.752 1.00 62.00 265 GLY A O 1
ATOM 2120 N N . LYS A 1 266 ? -21.992 -9.394 28.911 1.00 87.06 266 LYS A N 1
ATOM 2121 C CA . LYS A 1 266 ? -22.836 -8.217 28.704 1.00 87.06 266 LYS A CA 1
ATOM 2122 C C . LYS A 1 266 ? -22.084 -6.958 28.247 1.00 87.06 266 LYS A C 1
ATOM 2124 O O . LYS A 1 266 ? -22.717 -5.932 28.058 1.00 87.06 266 LYS A O 1
ATOM 2129 N N . TRP A 1 267 ? -20.761 -7.029 28.067 1.00 91.94 267 TRP A N 1
ATOM 2130 C CA . TRP A 1 267 ? -19.911 -5.900 27.672 1.00 91.94 267 TRP A CA 1
ATOM 2131 C C . TRP A 1 267 ? -19.509 -5.960 26.193 1.00 91.94 267 TRP A C 1
ATOM 2133 O O . TRP A 1 267 ? -19.124 -7.013 25.681 1.00 91.94 267 TRP A O 1
ATOM 2143 N N . HIS A 1 268 ? -19.511 -4.802 25.537 1.00 93.00 268 HIS A N 1
ATOM 2144 C CA . HIS A 1 268 ? -18.871 -4.560 24.249 1.00 93.00 268 HIS A CA 1
ATOM 2145 C C . HIS A 1 268 ? -17.874 -3.403 24.374 1.00 93.00 268 HIS A C 1
ATOM 2147 O O . HIS A 1 268 ? -18.111 -2.437 25.092 1.00 93.00 268 HIS A O 1
ATOM 2153 N N . ASN A 1 269 ? -16.766 -3.449 23.638 1.00 94.19 269 ASN A N 1
ATOM 2154 C CA . ASN A 1 269 ? -15.838 -2.320 23.618 1.00 94.19 269 ASN A CA 1
ATOM 2155 C C . ASN A 1 269 ? -16.464 -1.097 22.915 1.00 94.19 269 ASN A C 1
ATOM 2157 O O . ASN A 1 269 ? -17.232 -1.257 21.965 1.00 94.19 269 ASN A O 1
ATOM 2161 N N . PRO A 1 270 ? -16.118 0.138 23.309 1.00 95.88 270 PRO A N 1
ATOM 2162 C CA . PRO A 1 270 ? -16.687 1.349 22.704 1.00 95.88 270 PRO A CA 1
ATOM 2163 C C . PRO A 1 270 ? -16.320 1.511 21.217 1.00 95.88 270 PRO A C 1
ATOM 2165 O O . PRO A 1 270 ? -17.041 2.173 20.478 1.00 95.88 270 PRO A O 1
ATOM 2168 N N . VAL A 1 271 ? -15.215 0.897 20.784 1.00 94.88 271 VAL A N 1
ATOM 2169 C CA . VAL A 1 271 ? -14.771 0.733 19.390 1.00 94.88 271 VAL A CA 1
ATOM 2170 C C . VAL A 1 271 ? -14.154 -0.657 19.232 1.00 94.88 271 VAL A C 1
ATOM 2172 O O . VAL A 1 271 ? -13.713 -1.256 20.217 1.00 94.88 271 VAL A O 1
ATOM 2175 N N . ASP A 1 272 ? -14.058 -1.158 18.003 1.00 84.75 272 ASP A N 1
ATOM 2176 C CA . ASP A 1 272 ? -13.416 -2.449 17.738 1.00 84.75 272 ASP A CA 1
ATOM 2177 C C . ASP A 1 272 ? -11.893 -2.368 17.954 1.00 84.75 272 ASP A C 1
ATOM 2179 O O . ASP A 1 272 ? -11.223 -1.488 17.409 1.00 84.75 272 ASP A O 1
ATOM 2183 N N . ASN A 1 273 ? -11.327 -3.313 18.722 1.00 83.19 273 ASN A N 1
ATOM 2184 C CA . ASN A 1 273 ? -9.895 -3.363 19.072 1.00 83.19 273 ASN A CA 1
ATOM 2185 C C . ASN A 1 273 ? -9.392 -2.021 19.670 1.00 83.19 273 ASN A C 1
ATOM 2187 O O . ASN A 1 273 ? -8.522 -1.361 19.084 1.00 83.19 273 ASN A O 1
ATOM 2191 N N . PRO A 1 274 ? -9.944 -1.604 20.829 1.00 90.31 274 PRO A N 1
ATOM 2192 C CA . PRO A 1 274 ? -9.644 -0.311 21.429 1.00 90.31 274 PRO A CA 1
ATOM 2193 C C . PRO A 1 274 ? -8.165 -0.214 21.815 1.00 90.31 274 PRO A C 1
ATOM 2195 O O . PRO A 1 274 ? -7.565 -1.150 22.342 1.00 90.31 274 PRO A O 1
ATOM 2198 N N . ARG A 1 275 ? -7.563 0.946 21.543 1.00 91.25 275 ARG A N 1
ATOM 2199 C CA . ARG A 1 275 ? -6.178 1.278 21.905 1.00 91.25 275 ARG A CA 1
ATOM 2200 C C . ARG A 1 275 ? -6.132 2.719 22.366 1.00 91.25 275 ARG A C 1
ATOM 2202 O O . ARG A 1 275 ? -6.745 3.559 21.718 1.00 91.25 275 ARG A O 1
ATOM 2209 N N . ARG A 1 276 ? -5.374 3.036 23.414 1.00 93.44 276 ARG A N 1
ATOM 2210 C CA . ARG A 1 276 ? -5.147 4.436 23.797 1.00 93.44 276 ARG A CA 1
ATOM 2211 C C . ARG A 1 276 ? -4.365 5.177 22.707 1.00 93.44 276 ARG A C 1
ATOM 2213 O O . ARG A 1 276 ? -3.536 4.587 22.007 1.00 93.44 276 ARG A O 1
ATOM 2220 N N . THR A 1 277 ? -4.612 6.472 22.560 1.00 92.50 277 THR A N 1
ATOM 2221 C CA . THR A 1 277 ? -3.839 7.335 21.660 1.00 92.50 277 THR A CA 1
ATOM 2222 C C . THR A 1 277 ? -2.341 7.336 21.994 1.00 92.50 277 THR A C 1
ATOM 2224 O O . THR A 1 277 ? -1.919 7.306 23.149 1.00 92.50 277 THR A O 1
ATOM 2227 N N . LYS A 1 278 ? -1.501 7.375 20.949 1.00 90.94 278 LYS A N 1
ATOM 2228 C CA . LYS A 1 278 ? -0.032 7.468 21.077 1.00 90.94 278 LYS A CA 1
ATOM 2229 C C . LYS A 1 278 ? 0.466 8.917 21.125 1.00 90.94 278 LYS A C 1
ATOM 2231 O O . LYS A 1 278 ? 1.492 9.205 21.746 1.00 90.94 278 LYS A O 1
ATOM 2236 N N . TYR A 1 279 ? -0.234 9.811 20.434 1.00 90.12 279 TYR A N 1
ATOM 2237 C CA . TYR A 1 279 ? 0.156 11.203 20.231 1.00 90.12 279 TYR A CA 1
ATOM 2238 C C . TYR A 1 279 ? -0.742 12.139 21.040 1.00 90.12 279 TYR A C 1
ATOM 2240 O O . TYR A 1 279 ? -1.923 11.857 21.230 1.00 90.12 279 TYR A O 1
ATOM 2248 N N . ASN A 1 280 ? -0.202 13.268 21.496 1.00 89.31 280 ASN A N 1
ATOM 2249 C CA . ASN A 1 280 ? -1.010 14.329 22.098 1.00 89.31 280 ASN A CA 1
ATOM 2250 C C . ASN A 1 280 ? -1.575 15.302 21.045 1.00 89.31 280 ASN A C 1
ATOM 2252 O O . ASN A 1 280 ? -1.288 15.190 19.855 1.00 89.31 280 ASN A O 1
ATOM 2256 N N . SER A 1 281 ? -2.321 16.315 21.494 1.00 84.62 281 SER A N 1
ATOM 2257 C CA . SER A 1 281 ? -2.904 17.366 20.643 1.00 84.62 281 SER A CA 1
ATOM 2258 C C . SER A 1 281 ? -1.888 18.252 19.907 1.00 84.62 281 SER A C 1
ATOM 2260 O O . SER A 1 281 ? -2.285 19.077 19.098 1.00 84.62 281 SER A O 1
ATOM 2262 N N . SER A 1 282 ? -0.588 18.113 20.177 1.00 87.69 282 SER A N 1
ATOM 2263 C CA . SER A 1 282 ? 0.489 18.790 19.441 1.00 87.69 282 SER A CA 1
ATOM 2264 C C . SER A 1 282 ? 1.241 17.840 18.500 1.00 87.69 282 SER A C 1
ATOM 2266 O O . SER A 1 282 ? 2.245 18.236 17.923 1.00 87.69 282 SER A O 1
ATOM 2268 N N . GLY A 1 283 ? 0.812 16.578 18.383 1.00 87.56 283 GLY A N 1
ATOM 2269 C CA . GLY A 1 283 ? 1.451 15.568 17.533 1.00 87.56 283 GLY A CA 1
ATOM 2270 C C . GLY A 1 283 ? 2.706 14.935 18.141 1.00 87.56 283 GLY A C 1
ATOM 2271 O O . GLY A 1 283 ? 3.401 14.173 17.476 1.00 87.56 283 GLY A O 1
ATOM 2272 N N . ASN A 1 284 ? 3.005 15.207 19.414 1.00 91.75 284 ASN A N 1
ATOM 2273 C CA . ASN A 1 284 ? 4.150 14.621 20.108 1.00 91.75 284 ASN A CA 1
ATOM 2274 C C . ASN A 1 284 ? 3.802 13.233 20.652 1.00 91.75 284 ASN A C 1
ATOM 2276 O O . ASN A 1 284 ? 2.696 13.033 21.156 1.00 91.75 284 ASN A O 1
ATOM 2280 N N . ILE A 1 285 ? 4.757 12.294 20.624 1.00 93.56 285 ILE A N 1
ATOM 2281 C CA . ILE A 1 285 ? 4.605 10.967 21.246 1.00 93.56 285 ILE A CA 1
ATOM 2282 C C . ILE A 1 285 ? 4.509 11.151 22.764 1.00 93.56 285 ILE A C 1
ATOM 2284 O O . ILE A 1 285 ? 5.515 11.364 23.438 1.00 93.56 285 ILE A O 1
ATOM 2288 N N . LYS A 1 286 ? 3.284 11.100 23.289 1.00 93.62 286 LYS A N 1
ATOM 2289 C CA . LYS A 1 286 ? 2.959 11.265 24.711 1.00 93.62 286 LYS A CA 1
ATOM 2290 C C . LYS A 1 286 ? 1.716 10.432 25.046 1.00 93.62 286 LYS A C 1
ATOM 2292 O O . LYS A 1 286 ? 0.648 11.004 25.248 1.00 93.62 286 LYS A O 1
ATOM 2297 N N . PRO A 1 287 ? 1.831 9.093 25.100 1.00 92.62 287 PRO A N 1
ATOM 2298 C CA . PRO A 1 287 ? 0.681 8.206 25.285 1.00 92.62 287 PRO A CA 1
ATOM 2299 C C . PRO A 1 287 ? -0.037 8.409 26.628 1.00 92.62 287 PRO A C 1
ATOM 2301 O O . PRO A 1 287 ? -1.238 8.169 26.710 1.00 92.62 287 PRO A O 1
ATOM 2304 N N . VAL A 1 288 ? 0.667 8.897 27.657 1.00 95.44 288 VAL A N 1
ATOM 2305 C CA . VAL A 1 288 ? 0.076 9.226 28.966 1.00 95.44 288 VAL A CA 1
ATOM 2306 C C . VAL A 1 288 ? -1.002 10.309 28.861 1.00 95.44 288 VAL A C 1
ATOM 2308 O O . VAL A 1 288 ? -1.982 10.249 29.585 1.00 95.44 288 VAL A O 1
ATOM 2311 N N . ASN A 1 289 ? -0.905 11.244 27.903 1.00 95.06 289 ASN A N 1
ATOM 2312 C CA . ASN A 1 289 ? -1.862 12.351 27.753 1.00 95.06 289 ASN A CA 1
ATOM 2313 C C . ASN A 1 289 ? -3.295 11.906 27.414 1.00 95.06 289 ASN A C 1
ATOM 2315 O O . ASN A 1 289 ? -4.213 12.715 27.576 1.00 95.06 289 ASN A O 1
ATOM 2319 N N . GLY A 1 290 ? -3.454 10.687 26.891 1.00 94.75 290 GLY A N 1
ATOM 2320 C CA . GLY A 1 290 ? -4.748 10.083 26.591 1.00 94.75 290 GLY A CA 1
ATOM 2321 C C . GLY A 1 290 ? -5.310 9.228 27.726 1.00 94.75 290 GLY A C 1
ATOM 2322 O O . GLY A 1 290 ? -6.408 8.705 27.582 1.00 94.75 290 GLY A O 1
ATOM 2323 N N . ALA A 1 291 ? -4.573 9.039 28.826 1.00 96.88 291 ALA A N 1
ATOM 2324 C CA . ALA A 1 291 ? -5.033 8.283 29.989 1.00 96.88 291 ALA A CA 1
ATOM 2325 C C . ALA A 1 291 ? -5.893 9.160 30.913 1.00 96.88 291 ALA A C 1
ATOM 2327 O O . ALA A 1 291 ? -5.900 10.384 30.798 1.00 96.88 291 ALA A O 1
ATOM 2328 N N . TYR A 1 292 ? -6.626 8.549 31.835 1.00 97.31 292 TYR A N 1
ATOM 2329 C CA . TYR A 1 292 ? -7.404 9.277 32.835 1.00 97.31 292 TYR A CA 1
ATOM 2330 C C . TYR A 1 292 ? -6.500 9.766 33.979 1.00 97.31 292 TYR A C 1
ATOM 2332 O O . TYR A 1 292 ? -5.660 9.007 34.463 1.00 97.31 292 TYR A O 1
ATOM 2340 N N . GLY A 1 293 ? -6.695 11.004 34.447 1.00 96.88 293 GLY A N 1
ATOM 2341 C CA . GLY A 1 293 ? -5.949 11.576 35.580 1.00 96.88 293 GLY A CA 1
ATOM 2342 C C . GLY A 1 293 ? -5.236 12.892 35.257 1.00 96.88 293 GLY A C 1
ATOM 2343 O O . GLY A 1 293 ? -5.511 13.535 34.242 1.00 96.88 293 GLY A O 1
ATOM 2344 N N . ASP A 1 294 ? -4.320 13.328 36.121 1.00 97.00 294 ASP A N 1
ATOM 2345 C CA . ASP A 1 294 ? -3.510 14.537 35.915 1.00 97.00 294 ASP A CA 1
ATOM 2346 C C . ASP A 1 294 ? -2.351 14.254 34.955 1.00 97.00 294 ASP A C 1
ATOM 2348 O O . ASP A 1 294 ? -1.183 14.202 35.329 1.00 97.00 294 ASP A O 1
ATOM 2352 N N . VAL A 1 295 ? -2.685 14.048 33.683 1.00 94.88 295 VAL A N 1
ATOM 2353 C CA . VAL A 1 295 ? -1.748 13.561 32.658 1.00 94.88 295 VAL A CA 1
ATOM 2354 C C . VAL A 1 295 ? -1.417 14.588 31.574 1.00 94.88 295 VAL A C 1
ATOM 2356 O O . VAL A 1 295 ? -0.612 14.323 30.681 1.00 94.88 295 VAL A O 1
ATOM 2359 N N . ARG A 1 296 ? -2.020 15.783 31.615 1.00 91.25 296 ARG A N 1
ATOM 2360 C CA . ARG A 1 296 ? -1.801 16.849 30.620 1.00 91.25 296 ARG A CA 1
ATOM 2361 C C . ARG A 1 296 ? -1.013 18.019 31.223 1.00 91.25 296 ARG A C 1
ATOM 2363 O O . ARG A 1 296 ? -0.913 18.166 32.438 1.00 91.25 296 ARG A O 1
ATOM 2370 N N . ASN A 1 297 ? -0.418 18.849 30.358 1.00 90.44 297 ASN A N 1
ATOM 2371 C CA . ASN A 1 297 ? 0.367 20.044 30.722 1.00 90.44 297 ASN A CA 1
ATOM 2372 C C . ASN A 1 297 ? 1.393 19.815 31.850 1.00 90.44 297 ASN A C 1
ATOM 2374 O O . ASN A 1 297 ? 1.422 20.543 32.836 1.00 90.44 297 ASN A O 1
ATOM 2378 N N . GLY A 1 298 ? 2.224 18.776 31.726 1.00 89.31 298 GLY A N 1
ATOM 2379 C CA . GLY A 1 298 ? 3.237 18.485 32.746 1.00 89.31 298 GLY A CA 1
ATOM 2380 C C . GLY A 1 298 ? 2.643 18.013 34.074 1.00 89.31 298 GLY A C 1
ATOM 2381 O O . GLY A 1 298 ? 3.198 18.323 35.121 1.00 89.31 298 GLY A O 1
ATOM 2382 N N . TYR A 1 299 ? 1.545 17.254 34.019 1.00 94.38 299 TYR A N 1
ATOM 2383 C CA . TYR A 1 299 ? 0.844 16.677 35.173 1.00 94.38 299 TYR A CA 1
ATOM 2384 C C . TYR A 1 299 ? 0.103 17.692 36.056 1.00 94.38 299 TYR A C 1
ATOM 2386 O O . TYR A 1 299 ? -0.119 17.459 37.237 1.00 94.38 299 TYR A O 1
ATOM 2394 N N . THR A 1 300 ? -0.274 18.835 35.481 1.00 93.38 300 THR A N 1
ATOM 2395 C CA . THR A 1 300 ? -1.033 19.894 36.176 1.00 93.38 300 THR A CA 1
ATOM 2396 C C . THR A 1 300 ? -2.469 20.019 35.675 1.00 93.38 300 THR A C 1
ATOM 2398 O O . THR A 1 300 ? -3.289 20.704 36.285 1.00 93.38 300 THR A O 1
ATOM 2401 N N . LYS A 1 301 ? -2.787 19.377 34.544 1.00 92.62 301 LYS A N 1
ATOM 2402 C CA . LYS A 1 301 ? -4.110 19.418 33.928 1.00 92.62 301 LYS A CA 1
ATOM 2403 C C . LYS A 1 301 ? -4.736 18.028 33.916 1.00 92.62 301 LYS A C 1
ATOM 2405 O O . LYS A 1 301 ? -4.228 17.115 33.264 1.00 92.62 301 LYS A O 1
ATOM 2410 N N . TYR A 1 302 ? -5.883 17.943 34.579 1.00 94.50 302 TYR A N 1
ATOM 2411 C CA . TYR A 1 302 ? -6.741 16.770 34.629 1.00 94.50 302 TYR A CA 1
ATOM 2412 C C . TYR A 1 302 ? -7.348 16.437 33.260 1.00 94.50 302 TYR A C 1
ATOM 2414 O O . TYR A 1 302 ? -7.802 17.323 32.526 1.00 94.50 302 TYR A O 1
ATOM 2422 N N . HIS A 1 303 ? -7.377 15.147 32.944 1.00 94.50 303 HIS A N 1
ATOM 2423 C CA . HIS A 1 303 ? -8.070 14.546 31.819 1.00 94.50 303 HIS A CA 1
ATOM 2424 C C . HIS A 1 303 ? -9.157 13.600 32.344 1.00 94.50 303 HIS A C 1
ATOM 2426 O O . HIS A 1 303 ? -8.866 12.658 33.080 1.00 94.50 303 HIS A O 1
ATOM 2432 N N . SER A 1 304 ? -10.411 13.883 31.997 1.00 93.62 304 SER A N 1
ATOM 2433 C CA . SER A 1 304 ? -11.606 13.283 32.602 1.00 93.62 304 SER A CA 1
ATOM 2434 C C . SER A 1 304 ? -12.025 11.932 32.027 1.00 93.62 304 SER A C 1
ATOM 2436 O O . SER A 1 304 ? -12.973 11.332 32.532 1.00 93.62 304 SER A O 1
ATOM 2438 N N . GLY A 1 305 ? -11.320 11.429 31.018 1.00 94.94 305 GLY A N 1
ATOM 2439 C CA . GLY A 1 305 ? -11.683 10.205 30.319 1.00 94.94 305 GLY A CA 1
ATOM 2440 C C . GLY A 1 305 ? -10.479 9.466 29.755 1.00 94.94 305 GLY A C 1
ATOM 2441 O O . GLY A 1 305 ? -9.334 9.714 30.138 1.00 94.94 305 GLY A O 1
ATOM 2442 N N . LEU A 1 306 ? -10.763 8.552 28.836 1.00 96.31 306 LEU A N 1
ATOM 2443 C CA . LEU A 1 306 ? -9.783 7.777 28.088 1.00 96.31 306 LEU A CA 1
ATOM 2444 C C . LEU A 1 306 ? -9.903 8.124 26.602 1.00 96.31 306 LEU A C 1
ATOM 2446 O O . LEU A 1 306 ? -10.980 7.998 26.018 1.00 96.31 306 LEU A O 1
ATOM 2450 N N . ASP A 1 307 ? -8.788 8.524 25.995 1.00 96.19 307 ASP A N 1
ATOM 2451 C CA . ASP A 1 307 ? -8.715 8.809 24.563 1.00 96.19 307 ASP A CA 1
ATOM 2452 C C . ASP A 1 307 ? -8.358 7.527 23.813 1.00 96.19 307 ASP A C 1
ATOM 2454 O O . ASP A 1 307 ? -7.206 7.076 23.809 1.00 96.19 307 ASP A O 1
ATOM 2458 N N . LEU A 1 308 ? -9.353 6.945 23.154 1.00 95.75 308 LEU A N 1
ATOM 2459 C CA . LEU A 1 308 ? -9.206 5.754 22.332 1.00 95.75 308 LEU A CA 1
ATOM 2460 C C . LEU A 1 308 ? -8.938 6.149 20.884 1.00 95.75 308 LEU A C 1
ATOM 2462 O O . LEU A 1 308 ? -9.691 6.915 20.288 1.00 95.75 308 LEU A O 1
ATOM 2466 N N . PHE A 1 309 ? -7.875 5.607 20.299 1.00 92.69 309 PHE A N 1
ATOM 2467 C CA . PHE A 1 309 ? -7.538 5.806 18.899 1.00 92.69 309 PHE A CA 1
ATOM 2468 C C . PHE A 1 309 ? -8.722 5.417 18.010 1.00 92.69 309 PHE A C 1
ATOM 2470 O O . PHE A 1 309 ? -9.138 4.259 17.977 1.00 92.69 309 PHE A O 1
ATOM 2477 N N . ALA A 1 310 ? -9.230 6.402 17.277 1.00 91.69 310 ALA A N 1
ATOM 2478 C CA . ALA A 1 310 ? -10.355 6.253 16.376 1.00 91.69 310 ALA A CA 1
ATOM 2479 C C . ALA A 1 310 ? -10.147 7.198 15.191 1.00 91.69 310 ALA A C 1
ATOM 2481 O O . ALA A 1 310 ? -9.911 8.394 15.361 1.00 91.69 310 ALA A O 1
ATOM 2482 N N . LEU A 1 311 ? -10.206 6.654 13.978 1.00 88.00 311 LEU A N 1
ATOM 2483 C CA . LEU A 1 311 ? -10.081 7.431 12.749 1.00 88.00 311 LEU A CA 1
ATOM 2484 C C . LEU A 1 311 ? -11.325 8.308 12.552 1.00 88.00 311 LEU A C 1
ATOM 2486 O O . LEU A 1 311 ? -12.440 7.790 12.662 1.00 88.00 311 LEU A O 1
ATOM 2490 N N . PRO A 1 312 ? -11.173 9.609 12.266 1.00 86.56 312 PRO A N 1
ATOM 2491 C CA . PRO A 1 312 ? -12.303 10.515 12.166 1.00 86.56 312 PRO A CA 1
ATOM 2492 C C . PRO A 1 312 ? -12.992 10.391 10.806 1.00 86.56 312 PRO A C 1
ATOM 2494 O O . PRO A 1 312 ? -12.406 9.911 9.832 1.00 86.56 312 PRO A O 1
ATOM 2497 N N . PHE A 1 313 ? -14.232 10.870 10.735 1.00 80.50 313 PHE A N 1
ATOM 2498 C CA . PHE A 1 313 ? -14.921 11.093 9.466 1.00 80.50 313 PHE A CA 1
ATOM 2499 C C . PHE A 1 313 ? -14.051 11.887 8.482 1.00 80.50 313 PHE A C 1
ATOM 2501 O O . PHE A 1 313 ? -13.531 12.953 8.813 1.00 80.50 313 PHE A O 1
ATOM 2508 N N . THR A 1 314 ? -13.947 11.370 7.263 1.00 74.81 314 THR A N 1
ATOM 2509 C CA . THR A 1 314 ? -13.316 12.026 6.119 1.00 74.81 314 THR A CA 1
ATOM 2510 C C . THR A 1 314 ? -14.337 12.056 4.993 1.00 74.81 314 THR A C 1
ATOM 2512 O O . THR A 1 314 ? -14.761 11.003 4.510 1.00 74.81 314 THR A O 1
ATOM 2515 N N . LYS A 1 315 ? -14.762 13.262 4.603 1.00 68.56 315 LYS A N 1
ATOM 2516 C CA . LYS A 1 315 ? -15.809 13.452 3.594 1.00 68.56 315 LYS A CA 1
ATOM 2517 C C . LYS A 1 315 ? -15.465 12.675 2.319 1.00 68.56 315 LYS A C 1
ATOM 2519 O O . LYS A 1 315 ? -14.350 12.784 1.823 1.00 68.56 315 LYS A O 1
ATOM 2524 N N . ASP A 1 316 ? -16.425 11.895 1.828 1.00 58.78 316 ASP A N 1
ATOM 2525 C CA . ASP A 1 316 ? -16.325 11.076 0.611 1.00 58.78 316 ASP A CA 1
ATOM 2526 C C . ASP A 1 316 ? -15.275 9.938 0.660 1.00 58.78 316 ASP A C 1
ATOM 2528 O O . ASP A 1 316 ? -15.043 9.266 -0.346 1.00 58.78 316 ASP A O 1
ATOM 2532 N N . GLU A 1 317 ? -14.660 9.676 1.822 1.00 61.03 317 GLU A N 1
ATOM 2533 C CA . GLU A 1 317 ? -13.632 8.635 1.986 1.00 61.03 317 GLU A CA 1
ATOM 2534 C C . GLU A 1 317 ? -13.928 7.646 3.118 1.00 61.03 317 GLU A C 1
ATOM 2536 O O . GLU A 1 317 ? -13.736 6.441 2.944 1.00 61.03 317 GLU A O 1
ATOM 2541 N N . PHE A 1 318 ? -14.374 8.128 4.283 1.00 66.12 318 PHE A N 1
ATOM 2542 C CA . PHE A 1 318 ? -14.565 7.292 5.466 1.00 66.12 318 PHE A CA 1
ATOM 2543 C C . PHE A 1 318 ? -15.606 7.880 6.426 1.00 66.12 318 PHE A C 1
ATOM 2545 O O . PHE A 1 318 ? -15.491 9.030 6.839 1.00 66.12 318 PHE A O 1
ATOM 2552 N N . GLU A 1 319 ? -16.589 7.077 6.847 1.00 75.88 319 GLU A N 1
ATOM 2553 C CA . GLU A 1 319 ? -17.685 7.520 7.737 1.00 75.88 319 GLU A CA 1
ATOM 2554 C C . GLU A 1 319 ? -17.204 7.821 9.180 1.00 75.88 319 GLU A C 1
ATOM 2556 O O . GLU A 1 319 ? -17.908 8.448 9.971 1.00 75.88 319 GLU A O 1
ATOM 2561 N N . GLY A 1 320 ? -15.971 7.426 9.513 1.00 83.81 320 GLY A N 1
ATOM 2562 C CA . GLY A 1 320 ? -15.420 7.426 10.866 1.00 83.81 320 GLY A CA 1
ATOM 2563 C C . GLY A 1 320 ? -15.401 6.016 11.456 1.00 83.81 320 GLY A C 1
ATOM 2564 O O . GLY A 1 320 ? -15.990 5.081 10.913 1.00 83.81 320 GLY A O 1
ATOM 2565 N N . THR A 1 321 ? -14.692 5.832 12.567 1.00 90.62 321 THR A N 1
ATOM 2566 C CA . THR A 1 321 ? -14.672 4.545 13.278 1.00 90.62 321 THR A CA 1
ATOM 2567 C C . THR A 1 321 ? -16.043 4.314 13.915 1.00 90.62 321 THR A C 1
ATOM 2569 O O . THR A 1 321 ? -16.518 5.213 14.612 1.00 90.62 321 THR A O 1
ATOM 2572 N N . PRO A 1 322 ? -16.694 3.156 13.698 1.00 92.31 322 PRO A N 1
ATOM 2573 C CA . PRO A 1 322 ? -17.935 2.809 14.384 1.00 92.31 322 PRO A CA 1
ATOM 2574 C C . PRO A 1 322 ? -17.776 2.852 15.909 1.00 92.31 322 PRO A C 1
ATOM 2576 O O . PRO A 1 322 ? -16.788 2.349 16.445 1.00 92.31 322 PRO A O 1
ATOM 2579 N N . VAL A 1 323 ? -18.752 3.451 16.592 1.00 96.75 323 VAL A N 1
ATOM 2580 C CA . VAL A 1 323 ? -18.805 3.572 18.054 1.00 96.75 323 VAL A CA 1
ATOM 2581 C C . VAL A 1 323 ? -20.028 2.827 18.572 1.00 96.75 323 VAL A C 1
ATOM 2583 O O . VAL A 1 323 ? -21.137 3.033 18.066 1.00 96.75 323 VAL A O 1
ATOM 2586 N N . TYR A 1 324 ? -19.837 1.995 19.593 1.00 97.00 324 TYR A N 1
ATOM 2587 C CA . TYR A 1 324 ? -20.863 1.095 20.119 1.00 97.00 324 TYR A CA 1
ATOM 2588 C C . TYR A 1 324 ? -21.199 1.382 21.586 1.00 97.00 324 TYR A C 1
ATOM 2590 O O . TYR A 1 324 ? -20.349 1.828 22.360 1.00 97.00 324 TYR A O 1
ATOM 2598 N N . ALA A 1 325 ? -22.442 1.096 21.979 1.00 97.12 325 ALA A N 1
ATOM 2599 C CA . ALA A 1 325 ? -22.833 1.063 23.386 1.00 97.12 325 ALA A CA 1
ATOM 2600 C C . ALA A 1 325 ? -22.072 -0.062 24.101 1.00 97.12 325 ALA A C 1
ATOM 2602 O O . ALA A 1 325 ? -22.082 -1.201 23.627 1.00 97.12 325 ALA A O 1
ATOM 2603 N N . CYS A 1 326 ? -21.420 0.237 25.229 1.00 97.19 326 CYS A N 1
ATOM 2604 C CA . CYS A 1 326 ? -20.631 -0.786 25.919 1.00 97.19 326 CYS A CA 1
ATOM 2605 C C . CYS A 1 326 ? -21.495 -1.765 26.717 1.00 97.19 326 CYS A C 1
ATOM 2607 O O . CYS A 1 326 ? -21.117 -2.917 26.877 1.00 97.19 326 CYS A O 1
ATOM 2609 N N . LEU A 1 327 ? -22.646 -1.309 27.209 1.00 96.75 327 LEU A N 1
ATOM 2610 C CA . LEU A 1 327 ? -23.585 -2.068 28.031 1.00 96.75 327 LEU A CA 1
ATOM 2611 C C . LEU A 1 327 ? -25.017 -1.758 27.599 1.00 96.75 327 LEU A C 1
ATOM 2613 O O . LEU A 1 327 ? -25.272 -0.738 26.949 1.00 96.75 327 LEU A O 1
ATOM 2617 N N . ASP A 1 328 ? -25.943 -2.614 28.019 1.00 96.56 328 ASP A N 1
ATOM 2618 C CA . ASP A 1 328 ? -27.371 -2.330 27.949 1.00 96.56 328 ASP A CA 1
ATOM 2619 C C . ASP A 1 328 ? -27.702 -1.082 28.776 1.00 96.56 328 ASP A C 1
ATOM 2621 O O . ASP A 1 328 ? -27.196 -0.878 29.887 1.00 96.56 328 ASP A O 1
ATOM 2625 N N . GLY A 1 329 ? -28.550 -0.218 28.230 1.00 97.06 329 GLY A N 1
ATOM 2626 C CA . GLY A 1 329 ? -28.875 1.044 28.873 1.00 97.06 329 GLY A CA 1
ATOM 2627 C C . GLY A 1 329 ? -29.839 1.906 28.079 1.00 97.06 329 GLY A C 1
ATOM 2628 O O . GLY A 1 329 ? -30.390 1.504 27.055 1.00 97.06 329 GLY A O 1
ATOM 2629 N N . TYR A 1 330 ? -30.026 3.126 28.566 1.00 97.62 330 TYR A N 1
ATOM 2630 C CA . TYR A 1 330 ? -30.926 4.111 27.981 1.00 97.62 330 TYR A CA 1
ATOM 2631 C C . TYR A 1 330 ? -30.129 5.329 27.533 1.00 97.62 330 TYR A C 1
ATOM 2633 O O . TYR A 1 330 ? -29.365 5.905 28.312 1.00 97.62 330 TYR A O 1
ATOM 2641 N N . VAL A 1 331 ? -30.311 5.737 26.277 1.00 97.19 331 VAL A N 1
ATOM 2642 C CA . VAL A 1 331 ? -29.768 6.996 25.758 1.00 97.19 331 VAL A CA 1
ATOM 2643 C C . VAL A 1 331 ? -30.528 8.138 26.429 1.00 97.19 331 VAL A C 1
ATOM 2645 O O . VAL A 1 331 ? -31.675 8.417 26.082 1.00 97.19 331 VAL A O 1
ATOM 2648 N N . VAL A 1 332 ? -29.888 8.771 27.413 1.00 96.88 332 VAL A N 1
ATOM 2649 C CA . VAL A 1 332 ? -30.466 9.865 28.213 1.00 96.88 332 VAL A CA 1
ATOM 2650 C C . VAL A 1 332 ? -30.140 11.244 27.643 1.00 96.88 332 VAL A C 1
ATOM 2652 O O . VAL A 1 332 ? -30.799 12.222 27.981 1.00 96.88 332 VAL A O 1
ATOM 2655 N N . GLU A 1 333 ? -29.125 11.341 26.782 1.00 94.62 333 GLU A N 1
ATOM 2656 C CA . GLU A 1 333 ? -28.762 12.582 26.095 1.00 94.62 333 GLU A CA 1
ATOM 2657 C C . GLU A 1 333 ? -28.023 12.281 24.780 1.00 94.62 333 GLU A C 1
ATOM 2659 O O . GLU A 1 333 ? -27.150 11.413 24.731 1.00 94.62 333 GLU A O 1
ATOM 2664 N N . SER A 1 334 ? -28.334 13.028 23.719 1.00 93.25 334 SER A N 1
ATOM 2665 C CA . SER A 1 334 ? -27.643 12.976 22.424 1.00 93.25 334 SER A CA 1
ATOM 2666 C C . SER A 1 334 ? -27.524 14.393 21.846 1.00 93.25 334 SER A C 1
ATOM 2668 O O . SER A 1 334 ? -28.455 14.922 21.236 1.00 93.25 334 SER A O 1
ATOM 2670 N N . THR A 1 335 ? -26.366 15.027 22.040 1.00 89.81 335 THR A N 1
ATOM 2671 C CA . THR A 1 335 ? -26.173 16.472 21.827 1.00 89.81 335 THR A CA 1
ATOM 2672 C C . THR A 1 335 ? -25.454 16.767 20.499 1.00 89.81 335 THR A C 1
ATOM 2674 O O . THR A 1 335 ? -24.381 16.205 20.264 1.00 89.81 335 THR A O 1
ATOM 2677 N N . PRO A 1 336 ? -25.993 17.651 19.625 1.00 79.50 336 PRO A N 1
ATOM 2678 C CA . PRO A 1 336 ? -25.435 17.971 18.302 1.00 79.50 336 PRO A CA 1
ATOM 2679 C C . PRO A 1 336 ? -24.204 18.876 18.237 1.00 79.50 336 PRO A C 1
ATOM 2681 O O . PRO A 1 336 ? -23.604 18.949 17.167 1.00 79.50 336 PRO A O 1
ATOM 2684 N N . GLY A 1 337 ? -23.779 19.532 19.315 1.00 68.06 337 GLY A N 1
ATOM 2685 C CA . GLY A 1 337 ? -22.591 20.381 19.237 1.00 68.06 337 GLY A CA 1
ATOM 2686 C C . GLY A 1 337 ? -22.375 21.269 20.449 1.00 68.06 337 GLY A C 1
ATOM 2687 O O . GLY A 1 337 ? -23.038 22.287 20.610 1.00 68.06 337 GLY A O 1
ATOM 2688 N N . ASN A 1 338 ? -21.395 20.900 21.268 1.00 73.06 338 ASN A N 1
ATOM 2689 C CA . ASN A 1 338 ? -20.805 21.747 22.302 1.00 73.06 338 ASN A CA 1
ATOM 2690 C C . ASN A 1 338 ? -19.273 21.815 22.107 1.00 73.06 338 ASN A C 1
ATOM 2692 O O . ASN A 1 338 ? -18.746 21.374 21.082 1.00 73.06 338 ASN A O 1
ATOM 2696 N N . SER A 1 339 ? -18.535 22.360 23.077 1.00 78.31 339 SER A N 1
ATOM 2697 C CA . SER A 1 339 ? -17.064 22.406 23.034 1.00 78.31 339 SER A CA 1
ATOM 2698 C C . SER A 1 339 ? -16.414 21.021 22.909 1.00 78.31 339 SER A C 1
ATOM 2700 O O . SER A 1 339 ? -15.390 20.905 22.242 1.00 78.31 339 SER A O 1
ATOM 2702 N N . ALA A 1 340 ? -17.030 19.977 23.474 1.00 79.81 340 ALA A N 1
ATOM 2703 C CA . ALA A 1 340 ? -16.625 18.574 23.360 1.00 79.81 340 ALA A CA 1
ATOM 2704 C C . ALA A 1 340 ? -17.153 17.868 22.093 1.00 79.81 340 ALA A C 1
ATOM 2706 O O . ALA A 1 340 ? -16.854 16.697 21.856 1.00 79.81 340 ALA A O 1
ATOM 2707 N N . GLY A 1 341 ? -17.913 18.579 21.260 1.00 85.81 341 GLY A N 1
ATOM 2708 C CA . GLY A 1 341 ? -18.446 18.081 20.003 1.00 85.81 341 GLY A CA 1
ATOM 2709 C C . GLY A 1 341 ? -19.814 17.440 20.134 1.00 85.81 341 GLY A C 1
ATOM 2710 O O . GLY A 1 341 ? -20.629 17.809 20.977 1.00 85.81 341 GLY A O 1
ATOM 2711 N N . GLN A 1 342 ? -20.085 16.506 19.232 1.00 92.56 342 GLN A N 1
ATOM 2712 C CA . GLN A 1 342 ? -21.271 15.670 19.282 1.00 92.56 342 GLN A CA 1
ATOM 2713 C C . GLN A 1 342 ? -21.080 14.601 20.356 1.00 92.56 342 GLN A C 1
ATOM 2715 O O . GLN A 1 342 ? -20.083 13.874 20.326 1.00 92.56 342 GLN A O 1
ATOM 2720 N N . THR A 1 343 ? -22.039 14.486 21.274 1.00 94.50 343 THR A N 1
ATOM 2721 C CA . THR A 1 343 ? -21.933 13.577 22.421 1.00 94.50 343 THR A CA 1
ATOM 2722 C C . THR A 1 343 ? -23.151 12.678 22.567 1.00 94.50 343 THR A C 1
ATOM 2724 O O . THR A 1 343 ? -24.266 13.093 22.258 1.00 94.50 343 THR A O 1
ATOM 2727 N N . ILE A 1 344 ? -22.952 11.466 23.082 1.00 96.12 344 ILE A N 1
ATOM 2728 C CA . ILE A 1 344 ? -24.026 10.564 23.522 1.00 96.12 344 ILE A CA 1
ATOM 2729 C C . ILE A 1 344 ? -23.771 10.200 24.981 1.00 96.12 344 ILE A C 1
ATOM 2731 O O . ILE A 1 344 ? -22.638 9.882 25.343 1.00 96.12 344 ILE A O 1
ATOM 2735 N N . ARG A 1 345 ? -24.816 10.232 25.810 1.00 97.25 345 ARG A N 1
ATOM 2736 C CA . ARG A 1 345 ? -24.792 9.730 27.187 1.00 97.25 345 ARG A CA 1
ATOM 2737 C C . ARG A 1 345 ? -25.767 8.576 27.337 1.00 97.25 345 ARG A C 1
ATOM 2739 O O . ARG A 1 345 ? -26.947 8.715 27.013 1.00 97.25 345 ARG A O 1
ATOM 2746 N N . ILE A 1 346 ? -25.273 7.463 27.863 1.00 98.31 346 ILE A N 1
ATOM 2747 C CA . ILE A 1 346 ? -26.064 6.263 28.134 1.00 98.31 346 ILE A CA 1
ATOM 2748 C C . ILE A 1 346 ? -26.033 5.999 29.633 1.00 98.31 346 ILE A C 1
ATOM 2750 O O . ILE A 1 346 ? -24.954 5.806 30.188 1.00 98.31 346 ILE A O 1
ATOM 2754 N N . LYS A 1 347 ? -27.204 5.979 30.277 1.00 98.44 347 LYS A N 1
ATOM 2755 C CA . LYS A 1 347 ? -27.355 5.447 31.637 1.00 98.44 347 LYS A CA 1
ATOM 2756 C C . LYS A 1 347 ? -27.401 3.926 31.538 1.00 98.44 347 LYS A C 1
ATOM 2758 O O . LYS A 1 347 ? -28.279 3.407 30.846 1.00 98.44 347 LYS A O 1
ATOM 2763 N N . ILE A 1 348 ? -26.469 3.227 32.180 1.00 97.44 348 ILE A N 1
ATOM 2764 C CA . ILE A 1 348 ? -26.440 1.759 32.124 1.00 97.44 348 ILE A CA 1
ATOM 2765 C C . ILE A 1 348 ? -27.606 1.178 32.927 1.00 97.44 348 ILE A C 1
ATOM 2767 O O . ILE A 1 348 ? -27.979 1.720 33.966 1.00 97.44 348 ILE A O 1
ATOM 2771 N N . GLU A 1 349 ? -28.199 0.096 32.429 1.00 95.94 349 GLU A N 1
ATOM 2772 C CA . GLU A 1 349 ? -29.366 -0.533 33.058 1.00 95.94 349 GLU A CA 1
ATOM 2773 C C . GLU A 1 349 ? -28.982 -1.312 34.323 1.00 95.94 349 GLU A C 1
ATOM 2775 O O . GLU A 1 349 ? -29.739 -1.324 35.290 1.00 95.94 349 GLU A O 1
ATOM 2780 N N . ASN A 1 350 ? -27.797 -1.931 34.337 1.00 95.50 350 ASN A N 1
ATOM 2781 C CA . ASN A 1 350 ? -27.349 -2.771 35.441 1.00 95.50 350 ASN A CA 1
ATOM 2782 C C . ASN A 1 350 ? -25.853 -2.580 35.741 1.00 95.50 350 ASN A C 1
ATOM 2784 O O . ASN A 1 350 ? -24.982 -3.028 34.995 1.00 95.50 350 ASN A O 1
ATOM 2788 N N . VAL A 1 351 ? -25.548 -1.933 36.869 1.00 97.19 351 VAL A N 1
ATOM 2789 C CA . VAL A 1 351 ? -24.169 -1.634 37.294 1.00 97.19 351 VAL A CA 1
ATOM 2790 C C . VAL A 1 351 ? -23.374 -2.888 37.640 1.00 97.19 351 VAL A C 1
ATOM 2792 O O . VAL A 1 351 ? -22.157 -2.911 37.456 1.00 97.19 351 VAL A O 1
ATOM 2795 N N . LYS A 1 352 ? -24.043 -3.962 38.072 1.00 95.88 352 LYS A N 1
ATOM 2796 C CA . LYS A 1 352 ? -23.386 -5.242 38.348 1.00 95.88 352 LYS A CA 1
ATOM 2797 C C . LYS A 1 352 ? -22.604 -5.752 37.138 1.00 95.88 352 LYS A C 1
ATOM 2799 O O . LYS A 1 352 ? -21.510 -6.280 37.299 1.00 95.88 352 LYS A O 1
ATOM 2804 N N . ASP A 1 353 ? -23.122 -5.520 35.936 1.00 94.88 353 ASP A N 1
ATOM 2805 C CA . ASP A 1 353 ? -22.512 -5.980 34.689 1.00 94.88 353 ASP A CA 1
ATOM 2806 C C . ASP A 1 353 ? -21.204 -5.229 34.385 1.00 94.88 353 ASP A C 1
ATOM 2808 O O . ASP A 1 353 ? -20.236 -5.821 33.906 1.00 94.88 353 ASP A O 1
ATOM 2812 N N . LEU A 1 354 ? -21.134 -3.944 34.753 1.00 95.50 354 LEU A N 1
ATOM 2813 C CA . LEU A 1 354 ? -19.905 -3.151 34.709 1.00 95.50 354 LEU A CA 1
ATOM 2814 C C . LEU A 1 354 ? -18.882 -3.644 35.750 1.00 95.50 354 LEU A C 1
ATOM 2816 O O . LEU A 1 354 ? -17.702 -3.791 35.443 1.00 95.50 354 LEU A O 1
ATOM 2820 N N . LEU A 1 355 ? -19.324 -3.950 36.973 1.00 95.38 355 LEU A N 1
ATOM 2821 C CA . LEU A 1 355 ? -18.446 -4.457 38.039 1.00 95.38 355 LEU A CA 1
ATOM 2822 C C . LEU A 1 355 ? -17.926 -5.874 37.754 1.00 95.38 355 LEU A C 1
ATOM 2824 O O . LEU A 1 355 ? -16.809 -6.222 38.134 1.00 95.38 355 LEU A O 1
ATOM 2828 N N . GLU A 1 356 ? -18.714 -6.713 37.082 1.00 93.38 356 GLU A N 1
ATOM 2829 C CA . GLU A 1 356 ? -18.259 -8.011 36.578 1.00 93.38 356 GLU A CA 1
ATOM 2830 C C . GLU A 1 356 ? -17.206 -7.852 35.483 1.00 93.38 356 GLU A C 1
ATOM 2832 O O . GLU A 1 356 ? -16.251 -8.630 35.442 1.00 93.38 356 GLU A O 1
ATOM 2837 N N . GLN A 1 357 ? -17.345 -6.836 34.630 1.00 93.25 357 GLN A N 1
ATOM 2838 C CA . GLN A 1 357 ? -16.347 -6.521 33.618 1.00 93.25 357 GLN A CA 1
ATOM 2839 C C . GLN A 1 357 ? -15.019 -6.070 34.248 1.00 93.25 357 GLN A C 1
ATOM 2841 O O . GLN A 1 357 ? -13.970 -6.590 33.873 1.00 93.25 357 GLN A O 1
ATOM 2846 N N . GLU A 1 358 ? -15.050 -5.213 35.272 1.00 93.50 358 GLU A N 1
ATOM 2847 C CA . GLU A 1 358 ? -13.835 -4.785 35.986 1.00 93.50 358 GLU A CA 1
ATOM 2848 C C . GLU A 1 358 ? -13.015 -5.968 36.525 1.00 93.50 358 GLU A C 1
ATOM 2850 O O . GLU A 1 358 ? -11.786 -6.002 36.410 1.00 93.50 358 GLU A O 1
ATOM 2855 N N . LYS A 1 359 ? -13.696 -6.989 37.064 1.00 91.56 359 LYS A N 1
ATOM 2856 C CA . LYS A 1 359 ? -13.049 -8.208 37.577 1.00 91.56 359 LYS A CA 1
ATOM 2857 C C . LYS A 1 359 ? -12.311 -8.988 36.488 1.00 91.56 359 LYS A C 1
ATOM 2859 O O . LYS A 1 359 ? -11.320 -9.638 36.802 1.00 91.56 359 LYS A O 1
ATOM 2864 N N . LYS A 1 360 ? -12.779 -8.935 35.234 1.00 89.94 360 LYS A N 1
ATOM 2865 C CA . LYS A 1 360 ? -12.160 -9.630 34.092 1.00 89.94 360 LYS A CA 1
ATOM 2866 C C . LYS A 1 360 ? -10.916 -8.913 33.570 1.00 89.94 360 LYS A C 1
ATOM 2868 O O . LYS A 1 360 ? -10.010 -9.573 33.072 1.00 89.94 360 LYS A O 1
ATOM 2873 N N . ILE A 1 361 ? -10.880 -7.582 33.655 1.00 86.00 361 ILE A N 1
ATOM 2874 C CA . ILE A 1 361 ? -9.792 -6.769 33.091 1.00 86.00 361 ILE A CA 1
ATOM 2875 C C . ILE A 1 361 ? -8.517 -6.825 33.943 1.00 86.00 361 ILE A C 1
ATOM 2877 O O . ILE A 1 361 ? -7.432 -6.603 33.411 1.00 86.00 361 ILE A O 1
ATOM 2881 N N . HIS A 1 362 ? -8.617 -7.158 35.238 1.00 81.38 362 HIS A N 1
ATOM 2882 C CA . HIS A 1 362 ? -7.474 -7.177 36.168 1.00 81.38 362 HIS A CA 1
ATOM 2883 C C . HIS A 1 362 ? -6.628 -5.892 36.081 1.00 81.38 362 HIS A C 1
ATOM 2885 O O . HIS A 1 362 ? -5.398 -5.932 36.024 1.00 81.38 362 HIS A O 1
ATOM 2891 N N . TYR A 1 363 ? -7.312 -4.748 36.038 1.00 87.06 363 TYR A N 1
ATOM 2892 C CA . TYR A 1 363 ? -6.714 -3.448 35.758 1.00 87.06 363 TYR A CA 1
ATOM 2893 C C . TYR A 1 363 ? -5.564 -3.087 36.711 1.00 87.06 363 TYR A C 1
ATOM 2895 O O . TYR A 1 363 ? -5.662 -3.241 37.931 1.00 87.06 363 TYR A O 1
ATOM 2903 N N . GLN A 1 364 ? -4.499 -2.536 36.133 1.00 89.56 364 GLN A N 1
ATOM 2904 C CA . GLN A 1 364 ? -3.373 -1.914 36.823 1.00 89.56 364 GLN A CA 1
ATOM 2905 C C . GLN A 1 364 ? -3.050 -0.590 36.131 1.00 89.56 364 GLN A C 1
ATOM 2907 O O . GLN A 1 364 ? -3.226 -0.466 34.918 1.00 89.56 364 GLN A O 1
ATOM 2912 N N . LEU A 1 365 ? -2.553 0.384 36.895 1.00 92.81 365 LEU A N 1
ATOM 2913 C CA . LEU A 1 365 ? -2.049 1.632 36.323 1.00 92.81 365 LEU A CA 1
ATOM 2914 C C . LEU A 1 365 ? -0.859 1.320 35.412 1.00 92.81 365 LEU A C 1
ATOM 2916 O O . LEU A 1 365 ? 0.094 0.663 35.830 1.00 92.81 365 LEU A O 1
ATOM 2920 N N . GLU A 1 366 ? -0.911 1.798 34.173 1.00 92.94 366 GLU A N 1
ATOM 2921 C CA . GLU A 1 366 ? 0.177 1.618 33.213 1.00 92.94 366 GLU A CA 1
ATOM 2922 C C . GLU A 1 366 ? 1.292 2.637 33.467 1.00 92.94 366 GLU A C 1
ATOM 2924 O O . GLU A 1 366 ? 2.478 2.323 33.346 1.00 92.94 366 GLU A O 1
ATOM 2929 N N . PHE A 1 367 ? 0.924 3.865 33.842 1.00 93.88 367 PHE A N 1
ATOM 2930 C CA . PHE A 1 367 ? 1.867 4.939 34.117 1.00 93.88 367 PHE A CA 1
ATOM 2931 C C . PHE A 1 367 ? 2.001 5.207 35.610 1.00 93.88 367 PHE A C 1
ATOM 2933 O O . PHE A 1 367 ? 1.035 5.472 36.317 1.00 93.88 367 PHE A O 1
ATOM 2940 N N . THR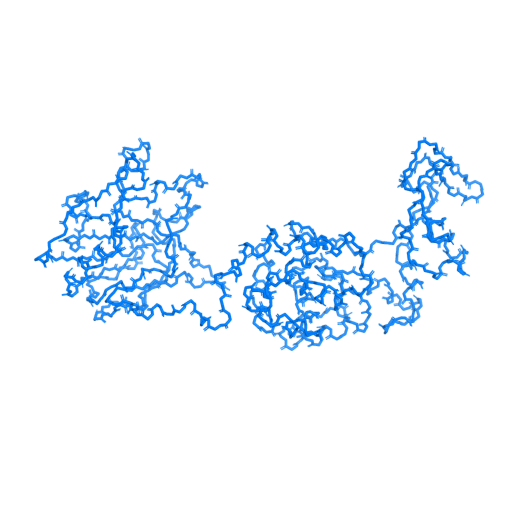 A 1 368 ? 3.246 5.264 36.076 1.00 91.25 368 THR A N 1
ATOM 2941 C CA . THR A 1 368 ? 3.575 5.550 37.480 1.00 91.25 368 THR A CA 1
ATOM 2942 C C . THR A 1 368 ? 3.352 7.010 37.883 1.00 91.25 368 THR A C 1
ATOM 2944 O O . THR A 1 368 ? 3.403 7.330 39.069 1.00 91.25 368 THR A O 1
ATOM 2947 N N . LYS A 1 369 ? 3.121 7.916 36.920 1.00 95.00 369 LYS A N 1
ATOM 2948 C CA . LYS A 1 369 ? 2.892 9.344 37.166 1.00 95.00 369 LYS A CA 1
ATOM 2949 C C . LYS A 1 369 ? 1.674 9.856 36.402 1.00 95.00 369 LYS A C 1
ATOM 2951 O O . LYS A 1 369 ? 1.604 9.730 35.182 1.00 95.00 369 LYS A O 1
ATOM 2956 N N . GLY A 1 370 ? 0.767 10.509 37.126 1.00 95.19 370 GLY A N 1
ATOM 2957 C CA . GLY A 1 370 ? -0.386 11.231 36.586 1.00 95.19 370 GLY A CA 1
ATOM 2958 C C . GLY A 1 370 ? -1.614 10.372 36.295 1.00 95.19 370 GLY A C 1
ATOM 2959 O O . GLY A 1 370 ? -2.722 10.859 36.494 1.00 95.19 370 GLY A O 1
ATOM 2960 N N . GLU A 1 371 ? -1.443 9.126 35.839 1.00 96.81 371 GLU A N 1
ATOM 2961 C CA . GLU A 1 371 ? -2.577 8.214 35.653 1.00 96.81 371 GLU A CA 1
ATOM 2962 C C . GLU A 1 371 ? -3.216 7.874 37.004 1.00 96.81 371 GLU A C 1
ATOM 2964 O O . GLU A 1 371 ? -2.527 7.649 37.999 1.00 96.81 371 GLU A O 1
ATOM 2969 N N . GLU A 1 372 ? -4.546 7.839 37.036 1.00 96.44 372 GLU A N 1
ATOM 2970 C CA . GLU A 1 372 ? -5.321 7.592 38.249 1.00 96.44 372 GLU A CA 1
ATOM 2971 C C . GLU A 1 372 ? -6.393 6.525 38.029 1.00 96.44 372 GLU A C 1
ATOM 2973 O O . GLU A 1 372 ? -6.888 6.327 36.922 1.00 96.44 372 GLU A O 1
ATOM 2978 N N . LYS A 1 373 ? -6.808 5.860 39.113 1.00 95.44 373 LYS A N 1
ATOM 2979 C CA . LYS A 1 373 ? -7.912 4.885 39.096 1.00 95.44 373 LYS A CA 1
ATOM 2980 C C . LYS A 1 373 ? -9.296 5.562 39.059 1.00 95.44 373 LYS A C 1
ATOM 2982 O O . LYS A 1 373 ? -10.243 5.022 38.488 1.00 95.44 373 LYS A O 1
ATOM 2987 N N . GLY A 1 374 ? -9.415 6.748 39.661 1.00 95.75 374 GLY A N 1
ATOM 2988 C CA . GLY A 1 374 ? -10.695 7.423 39.911 1.00 95.75 374 GLY A CA 1
ATOM 2989 C C . GLY A 1 374 ? -11.526 6.752 41.015 1.00 95.75 374 GLY A C 1
ATOM 2990 O O . GLY A 1 374 ? -10.998 5.950 41.782 1.00 95.75 374 GLY A O 1
ATOM 2991 N N . ILE A 1 375 ? -12.810 7.109 41.128 1.00 96.38 375 ILE A N 1
ATOM 2992 C CA . ILE A 1 375 ? -13.687 6.594 42.195 1.00 96.38 375 ILE A CA 1
ATOM 2993 C C . ILE A 1 375 ? -14.018 5.115 41.995 1.00 96.38 375 ILE A C 1
ATOM 2995 O O . ILE A 1 375 ? -14.126 4.642 40.864 1.00 96.38 375 ILE A O 1
ATOM 2999 N N . ASP A 1 376 ? -14.242 4.388 43.083 1.00 96.44 376 ASP A N 1
ATOM 3000 C CA . ASP A 1 376 ? -14.862 3.067 43.008 1.00 96.44 376 ASP A CA 1
ATOM 3001 C C . ASP A 1 376 ? -16.370 3.197 42.790 1.00 96.44 376 ASP A C 1
ATOM 3003 O O . ASP A 1 376 ? -17.035 3.994 43.454 1.00 96.44 376 ASP A O 1
ATOM 3007 N N . ILE A 1 377 ? -16.884 2.426 41.832 1.00 97.06 377 ILE A N 1
ATOM 3008 C CA . ILE A 1 377 ? -18.311 2.347 41.524 1.00 97.06 377 ILE A CA 1
ATOM 3009 C C . ILE A 1 377 ? -18.952 1.327 42.462 1.00 97.06 377 ILE A C 1
ATOM 3011 O O . ILE A 1 377 ? -18.415 0.239 42.675 1.00 97.06 377 ILE A O 1
ATOM 3015 N N . LYS A 1 378 ? -20.115 1.671 43.010 1.00 96.62 378 LYS A N 1
ATOM 3016 C CA . LYS A 1 378 ? -20.956 0.771 43.801 1.00 96.62 378 LYS A CA 1
ATOM 3017 C C . LYS A 1 378 ? -22.130 0.300 42.957 1.00 96.62 378 LYS A C 1
ATOM 3019 O O . LYS A 1 378 ? -22.634 1.042 42.124 1.00 96.62 378 LYS A O 1
ATOM 3024 N N . GLU A 1 379 ? -22.619 -0.907 43.222 1.00 96.12 379 GLU A N 1
ATOM 3025 C CA . GLU A 1 379 ? -23.778 -1.471 42.509 1.00 96.12 379 GLU A CA 1
ATOM 3026 C C . GLU A 1 379 ? -25.046 -0.604 42.647 1.00 96.12 379 GLU A C 1
ATOM 3028 O O . GLU A 1 379 ? -25.896 -0.615 41.765 1.00 96.12 379 GLU A O 1
ATOM 3033 N N . THR A 1 380 ? -25.147 0.189 43.720 1.00 96.62 380 THR A N 1
ATOM 3034 C CA . THR A 1 380 ? -26.250 1.129 43.984 1.00 96.62 380 THR A CA 1
ATOM 3035 C C . THR A 1 380 ? -26.127 2.476 43.266 1.00 96.62 380 THR A C 1
ATOM 3037 O O . THR A 1 380 ? -27.015 3.313 43.415 1.00 96.62 380 THR A O 1
ATOM 3040 N N . ASP A 1 381 ? -25.011 2.748 42.588 1.00 97.81 381 ASP A N 1
ATOM 3041 C CA . ASP A 1 381 ? -24.807 4.026 41.909 1.00 97.81 381 ASP A CA 1
ATOM 3042 C C . ASP A 1 381 ? -25.629 4.102 40.616 1.00 97.81 381 ASP A C 1
ATOM 3044 O O . ASP A 1 381 ? -25.891 3.104 39.955 1.00 97.81 381 ASP A O 1
ATOM 3048 N N . ASP A 1 382 ? -25.971 5.314 40.186 1.00 97.81 382 ASP A N 1
ATOM 3049 C CA . ASP A 1 382 ? -26.337 5.541 38.791 1.00 97.81 382 ASP A CA 1
ATOM 3050 C C . ASP A 1 382 ? -25.056 5.724 37.980 1.00 97.81 382 ASP A C 1
ATOM 3052 O O . ASP A 1 382 ? -24.262 6.602 38.309 1.00 97.81 382 ASP A O 1
ATOM 3056 N N . VAL A 1 383 ? -24.857 4.965 36.900 1.00 98.38 383 VAL A N 1
ATOM 3057 C CA . VAL A 1 383 ? -23.638 5.064 36.080 1.00 98.38 383 VAL A CA 1
ATOM 3058 C C . VAL A 1 383 ? -23.955 5.444 34.638 1.00 98.38 383 VAL A C 1
ATOM 3060 O O . VAL A 1 383 ? -24.878 4.918 34.014 1.00 98.38 383 VAL A O 1
ATOM 3063 N N . TYR A 1 384 ? -23.151 6.360 34.103 1.00 98.38 384 TYR A N 1
ATOM 3064 C CA . TYR A 1 384 ? -23.302 6.932 32.775 1.00 98.38 384 TYR A CA 1
ATOM 3065 C C . TYR A 1 384 ? -22.020 6.751 31.962 1.00 98.38 384 TYR A C 1
ATOM 3067 O O . TYR A 1 384 ? -20.935 7.130 32.411 1.00 98.38 384 TYR A O 1
ATOM 3075 N N . LEU A 1 385 ? -22.165 6.222 30.748 1.00 98.12 385 LEU A N 1
ATOM 3076 C CA . LEU A 1 385 ? -21.123 6.182 29.724 1.00 98.12 385 LEU A CA 1
ATOM 3077 C C . LEU A 1 385 ? -21.290 7.389 28.80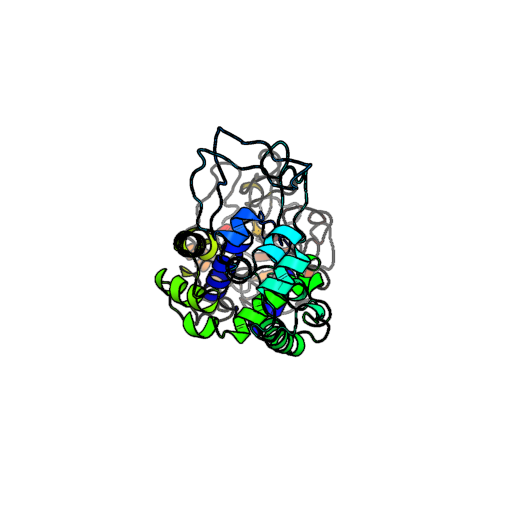1 1.00 98.12 385 LEU A C 1
ATOM 3079 O O . LEU A 1 385 ? -22.377 7.613 28.259 1.00 98.12 385 LEU A O 1
ATOM 3083 N N . ILE A 1 386 ? -20.228 8.175 28.636 1.00 97.06 386 ILE A N 1
ATOM 3084 C CA . ILE A 1 386 ? -20.260 9.446 27.908 1.00 97.06 386 ILE A CA 1
ATOM 3085 C C . ILE A 1 386 ? -19.274 9.376 26.745 1.00 97.06 386 ILE A C 1
ATOM 3087 O O . ILE A 1 386 ? -18.063 9.328 26.945 1.00 97.06 386 ILE A O 1
ATOM 3091 N N . TYR A 1 387 ? -19.807 9.406 25.529 1.00 96.88 387 TYR A N 1
ATOM 3092 C CA . TYR A 1 387 ? -19.059 9.328 24.278 1.00 96.88 387 TYR A CA 1
ATOM 3093 C C . TYR A 1 387 ? -18.967 10.725 23.673 1.00 96.88 387 TYR A C 1
ATOM 3095 O O . TYR A 1 387 ? -19.999 11.383 23.524 1.00 96.88 387 TYR A O 1
ATOM 3103 N N . MET A 1 388 ? -17.766 11.183 23.320 1.00 94.94 388 MET A N 1
ATOM 3104 C CA . MET A 1 388 ? -17.546 12.530 22.778 1.00 94.94 388 MET A CA 1
ATOM 3105 C C . MET A 1 388 ? -16.757 12.523 21.465 1.00 94.94 388 MET A C 1
ATOM 3107 O O . MET A 1 388 ? -16.265 11.488 21.020 1.00 94.94 388 MET A O 1
ATOM 3111 N N . HIS A 1 389 ? -16.649 13.699 20.840 1.00 92.44 389 HIS A N 1
ATOM 3112 C CA . HIS A 1 389 ? -15.979 13.911 19.550 1.00 92.44 389 HIS A CA 1
ATOM 3113 C C . HIS A 1 389 ? -16.603 13.138 18.383 1.00 92.44 389 HIS A C 1
ATOM 3115 O O . HIS A 1 389 ? -15.932 12.850 17.399 1.00 92.44 389 HIS A O 1
ATOM 3121 N N . LEU A 1 390 ? -17.896 12.808 18.434 1.00 93.50 390 LEU A N 1
ATOM 3122 C CA . LEU A 1 390 ? -18.538 12.035 17.367 1.00 93.50 390 LEU A CA 1
ATOM 3123 C C . LEU A 1 390 ? -18.677 12.866 16.076 1.00 93.50 390 LEU A C 1
ATOM 3125 O O . LEU A 1 390 ? -18.904 14.074 16.110 1.00 93.50 390 LEU A O 1
ATOM 3129 N N . SER A 1 391 ? -18.555 12.245 14.907 1.00 90.12 391 SER A N 1
ATOM 3130 C CA . SER A 1 391 ? -18.916 12.873 13.624 1.00 90.12 391 SER A CA 1
ATOM 3131 C C . SER A 1 391 ? -20.418 12.778 13.366 1.00 90.12 391 SER A C 1
ATOM 3133 O O . SER A 1 391 ? -21.006 13.652 12.728 1.00 90.12 391 SER A O 1
ATOM 3135 N N . LYS A 1 392 ? -21.031 11.708 13.875 1.00 89.50 392 LYS A N 1
ATOM 3136 C CA . LYS A 1 392 ? -22.430 11.361 13.662 1.00 89.50 392 LYS A CA 1
ATOM 3137 C C . LYS A 1 392 ? -22.944 10.558 14.846 1.00 89.50 392 LYS A C 1
ATOM 3139 O O . LYS A 1 392 ? -22.294 9.615 15.293 1.00 89.50 392 LYS A O 1
ATOM 3144 N N . ARG A 1 393 ? -24.136 10.911 15.319 1.00 91.75 393 ARG A N 1
ATOM 3145 C CA . ARG A 1 393 ? -24.924 10.135 16.286 1.00 91.75 393 ARG A CA 1
ATOM 3146 C C . ARG A 1 393 ? -26.019 9.412 15.515 1.00 91.75 393 ARG A C 1
ATOM 3148 O O . ARG A 1 393 ? -26.769 10.067 14.796 1.00 91.75 393 ARG A O 1
ATOM 3155 N N . VAL A 1 394 ? -26.087 8.089 15.623 1.00 90.38 394 VAL A N 1
ATOM 3156 C CA . VAL A 1 394 ? -27.125 7.289 14.945 1.00 90.38 394 VAL A CA 1
ATOM 3157 C C . VAL A 1 394 ? -28.297 6.941 15.862 1.00 90.38 394 VAL A C 1
ATOM 3159 O O . VAL A 1 394 ? -29.351 6.553 15.373 1.00 90.38 394 VAL A O 1
ATOM 3162 N N . VAL A 1 395 ? -28.142 7.146 17.173 1.00 85.38 395 VAL A N 1
ATOM 3163 C CA . VAL A 1 395 ? -29.215 7.046 18.171 1.00 85.38 395 VAL A CA 1
ATOM 3164 C C . VAL A 1 395 ? -29.451 8.408 18.823 1.00 85.38 395 VAL A C 1
ATOM 3166 O O . VAL A 1 395 ? -28.503 9.157 19.059 1.00 85.38 395 VAL A O 1
ATOM 3169 N N . GLN A 1 396 ? -30.715 8.741 19.097 1.00 87.12 396 GLN A N 1
ATOM 3170 C CA . GLN A 1 396 ? -31.100 10.017 19.723 1.00 87.12 396 GLN A CA 1
ATOM 3171 C C . GLN A 1 396 ? -31.726 9.843 21.111 1.00 87.12 396 GLN A C 1
ATOM 3173 O O . GLN A 1 396 ? -31.522 10.685 21.979 1.00 87.12 396 GLN A O 1
ATOM 3178 N N . SER A 1 397 ? -32.459 8.754 21.324 1.00 91.75 397 SER A N 1
ATOM 3179 C CA . SER A 1 397 ? -33.099 8.384 22.586 1.00 91.75 397 SER A CA 1
ATOM 3180 C C . SER A 1 397 ? -33.438 6.888 22.561 1.00 91.75 397 SER A C 1
ATOM 3182 O O . SER A 1 397 ? -33.297 6.233 21.524 1.00 91.75 397 SER A O 1
ATOM 3184 N N . GLY A 1 398 ? -33.893 6.348 23.692 1.00 90.19 398 GLY A N 1
ATOM 3185 C CA . GLY A 1 398 ? -34.400 4.977 23.787 1.00 90.19 398 GLY A CA 1
ATOM 3186 C C . GLY A 1 398 ? -33.392 3.965 24.328 1.00 90.19 398 GLY A C 1
ATOM 3187 O O . GLY A 1 398 ? -32.273 4.311 24.716 1.00 90.19 398 GLY A O 1
ATOM 3188 N N . LYS A 1 399 ? -33.834 2.706 24.406 1.00 93.25 399 LYS A N 1
ATOM 3189 C CA . LYS A 1 399 ? -33.030 1.589 24.909 1.00 93.25 399 LYS A CA 1
ATOM 3190 C C . LYS A 1 399 ? -32.021 1.142 23.852 1.00 93.25 399 LYS A C 1
ATOM 3192 O O . LYS A 1 399 ? -32.360 1.014 22.678 1.00 93.25 399 LYS A O 1
ATOM 3197 N N . VAL A 1 400 ? -30.798 0.873 24.287 1.00 91.88 400 VAL A N 1
ATOM 3198 C CA . VAL A 1 400 ? -29.728 0.273 23.487 1.00 91.88 400 VAL A CA 1
ATOM 3199 C C . VAL A 1 400 ? -29.190 -0.947 24.217 1.00 91.88 400 VAL A C 1
ATOM 3201 O O . VAL A 1 400 ? -29.171 -0.973 25.446 1.00 91.88 400 VAL A O 1
ATOM 3204 N N . THR A 1 401 ? -28.758 -1.954 23.465 1.00 92.81 401 THR A N 1
ATOM 3205 C CA . THR A 1 401 ? -28.041 -3.109 24.019 1.00 92.81 401 THR A CA 1
ATOM 3206 C C . THR A 1 401 ? -26.539 -2.980 23.781 1.00 92.81 401 THR A C 1
ATOM 3208 O O . THR A 1 401 ? -26.114 -2.278 22.856 1.00 92.81 401 THR A O 1
ATOM 3211 N N . ALA A 1 402 ? -25.725 -3.688 24.557 1.00 93.81 402 ALA A N 1
ATOM 3212 C CA . ALA A 1 402 ? -24.292 -3.815 24.318 1.00 93.81 402 ALA A CA 1
ATOM 3213 C C . ALA A 1 402 ? -23.997 -4.194 22.852 1.00 93.81 402 ALA A C 1
ATOM 3215 O O . ALA A 1 402 ? -24.629 -5.085 22.279 1.00 93.81 402 ALA A O 1
ATOM 3216 N N . GLY A 1 403 ? -23.061 -3.484 22.217 1.00 88.06 403 GLY A N 1
ATOM 3217 C CA . GLY A 1 403 ? -22.708 -3.668 20.803 1.00 88.06 403 GLY A CA 1
ATOM 3218 C C . GLY A 1 403 ? -23.653 -2.980 19.808 1.00 88.06 403 GLY A C 1
ATOM 3219 O O . GLY A 1 403 ? -23.423 -3.043 18.599 1.00 88.06 403 GLY A O 1
ATOM 3220 N N . THR A 1 404 ? -24.700 -2.291 20.276 1.00 89.12 404 THR A N 1
ATOM 3221 C CA . THR A 1 404 ? -25.527 -1.426 19.419 1.00 89.12 404 THR A CA 1
ATOM 3222 C C . THR A 1 404 ? -24.662 -0.309 18.840 1.00 89.12 404 THR A C 1
ATOM 3224 O O . THR A 1 404 ? -23.981 0.386 19.592 1.00 89.12 404 THR A O 1
ATOM 3227 N N . LEU A 1 405 ? -24.692 -0.107 17.519 1.00 90.62 405 LEU A N 1
ATOM 3228 C CA . LEU A 1 405 ? -24.043 1.042 16.878 1.00 90.62 405 LEU A CA 1
ATOM 3229 C C . LEU A 1 405 ? -24.736 2.332 17.335 1.00 90.62 405 LEU A C 1
ATOM 3231 O O . LEU A 1 405 ? -25.926 2.507 17.086 1.00 90.62 405 LEU A O 1
ATOM 3235 N N . ILE A 1 406 ? -23.992 3.235 17.975 1.00 94.69 406 ILE A N 1
ATOM 3236 C CA . ILE A 1 406 ? -24.525 4.499 18.514 1.00 94.69 406 ILE A CA 1
ATOM 3237 C C . ILE A 1 406 ? -24.006 5.730 17.775 1.00 94.69 406 ILE A C 1
ATOM 3239 O O . ILE A 1 406 ? -24.679 6.763 17.736 1.00 94.69 406 ILE A O 1
ATOM 3243 N N . GLY A 1 407 ? -22.861 5.627 17.102 1.00 93.44 407 GLY A N 1
ATOM 3244 C CA . GLY A 1 407 ? -22.340 6.715 16.288 1.00 93.44 407 GLY A CA 1
ATOM 3245 C C . GLY A 1 407 ? -21.082 6.351 15.519 1.00 93.44 407 GLY A C 1
ATOM 3246 O O . GLY A 1 407 ? -20.687 5.190 15.446 1.00 93.44 407 GLY A O 1
ATOM 3247 N N . TYR A 1 408 ? -20.454 7.380 14.966 1.00 91.75 408 TYR A N 1
ATOM 3248 C CA . TYR A 1 408 ? -19.152 7.304 14.315 1.00 91.75 408 TYR A CA 1
ATOM 3249 C C . TYR A 1 408 ? -18.216 8.345 14.926 1.00 91.75 408 TYR A C 1
ATOM 3251 O O . TYR A 1 408 ? -18.650 9.441 15.295 1.00 91.75 408 TYR A O 1
ATOM 3259 N N . SER A 1 409 ? -16.933 8.012 15.054 1.00 92.31 409 SER A N 1
ATOM 3260 C CA . SER A 1 409 ? -15.926 8.929 15.585 1.00 92.31 409 SER A CA 1
ATOM 3261 C C . SER A 1 409 ? -15.646 10.086 14.626 1.00 92.31 409 SER A C 1
ATOM 3263 O O . SER A 1 409 ? -15.652 9.945 13.401 1.00 92.31 409 SER A O 1
ATOM 3265 N N . GLY A 1 410 ? -15.334 11.245 15.189 1.00 86.38 410 GLY A N 1
ATOM 3266 C CA . GLY A 1 410 ? -14.998 12.456 14.458 1.00 86.38 410 GLY A CA 1
ATOM 3267 C C . GLY A 1 410 ? -13.991 13.314 15.215 1.00 86.38 410 GLY A C 1
ATOM 3268 O O . GLY A 1 410 ? -13.266 12.845 16.086 1.00 86.38 410 GLY A O 1
ATOM 3269 N N . VAL A 1 411 ? -13.950 14.588 14.842 1.00 83.06 411 VAL A N 1
ATOM 3270 C CA . VAL A 1 411 ? -13.163 15.647 15.495 1.00 83.06 411 VAL A CA 1
ATOM 3271 C C . VAL A 1 411 ? -14.061 16.841 15.818 1.00 83.06 411 VAL A C 1
ATOM 3273 O O . VAL A 1 411 ? -13.660 17.993 15.704 1.00 83.06 411 VAL A O 1
ATOM 3276 N N . SER A 1 412 ? -15.334 16.578 16.127 1.00 76.25 412 SER A N 1
ATOM 3277 C CA . SER A 1 412 ? -16.300 17.646 16.376 1.00 76.25 412 SER A CA 1
ATOM 3278 C C . SER A 1 412 ? -16.039 18.339 17.715 1.00 76.25 412 SER A C 1
ATOM 3280 O O . SER A 1 412 ? -15.554 17.732 18.672 1.00 76.25 412 SER A O 1
ATOM 3282 N N . GLY A 1 413 ? -16.417 19.617 17.788 1.00 76.00 413 GLY A N 1
ATOM 3283 C CA . GLY A 1 413 ? -16.175 20.465 18.954 1.00 76.00 413 GLY A CA 1
ATOM 3284 C C . GLY A 1 413 ? -14.816 21.152 18.906 1.00 76.00 413 GLY A C 1
ATOM 3285 O O . GLY A 1 413 ? -13.839 20.623 18.381 1.00 76.00 413 GLY A O 1
ATOM 3286 N N . SER A 1 414 ? -14.741 22.355 19.471 1.00 74.75 414 SER A N 1
ATOM 3287 C CA . SER A 1 414 ? -13.541 23.195 19.397 1.00 74.75 414 SER A CA 1
ATOM 3288 C C . SER A 1 414 ? -12.302 22.567 20.041 1.00 74.75 414 SER A C 1
ATOM 3290 O O . SER A 1 414 ? -11.191 22.942 19.681 1.00 74.75 414 SER A O 1
ATOM 3292 N N . ILE A 1 415 ? -12.469 21.613 20.964 1.00 76.50 415 ILE A N 1
ATOM 3293 C CA . ILE A 1 415 ? -11.343 20.964 21.650 1.00 76.50 415 ILE A CA 1
ATOM 3294 C C . ILE A 1 415 ? -10.738 19.786 20.873 1.00 76.50 415 ILE A C 1
ATOM 3296 O O . ILE A 1 415 ? -9.629 19.369 21.202 1.00 76.50 415 ILE A O 1
ATOM 3300 N N . ALA A 1 416 ? -11.447 19.265 19.865 1.00 73.00 416 ALA A N 1
ATOM 3301 C CA . ALA A 1 416 ? -10.995 18.154 19.025 1.00 73.00 416 ALA A CA 1
ATOM 3302 C C . ALA A 1 416 ? -10.748 18.552 17.562 1.00 73.00 416 ALA A C 1
ATOM 3304 O O . ALA A 1 416 ? -10.039 17.846 16.849 1.00 73.00 416 ALA A O 1
ATOM 3305 N N . SER A 1 417 ? -11.271 19.691 17.105 1.00 74.62 417 SER A N 1
ATOM 3306 C CA . SER A 1 417 ? -11.017 20.198 15.755 1.00 74.62 417 SER A CA 1
ATOM 3307 C C . SER A 1 417 ? -9.525 20.453 15.503 1.00 74.62 417 SER A C 1
ATOM 3309 O O . SER A 1 417 ? -8.852 21.099 16.304 1.00 74.62 417 SER A O 1
ATOM 3311 N N . ASN A 1 418 ? -9.021 20.004 14.348 1.00 73.00 418 ASN A N 1
ATOM 3312 C CA . ASN A 1 418 ? -7.650 20.239 13.861 1.00 73.00 418 ASN A CA 1
ATOM 3313 C C . ASN A 1 418 ? -6.515 19.738 14.775 1.00 73.00 418 ASN A C 1
ATOM 3315 O O . ASN A 1 418 ? -5.379 20.198 14.645 1.00 73.00 418 ASN A O 1
ATOM 3319 N N . ILE A 1 419 ? -6.780 18.782 15.672 1.00 77.44 419 ILE A N 1
ATOM 3320 C CA . ILE A 1 419 ? -5.717 18.166 16.472 1.00 77.44 419 ILE A CA 1
ATOM 3321 C C . ILE A 1 419 ? -5.132 16.932 15.751 1.00 77.44 419 ILE A C 1
ATOM 3323 O O . ILE A 1 419 ? -5.883 16.072 15.288 1.00 77.44 419 ILE A O 1
ATOM 3327 N N . PRO A 1 420 ? -3.798 16.769 15.692 1.00 79.69 420 PRO A N 1
ATOM 3328 C CA . PRO A 1 420 ? -3.111 15.619 15.089 1.00 79.69 420 PRO A CA 1
ATOM 3329 C C . PRO A 1 420 ? -3.145 14.360 15.985 1.00 79.69 420 PRO A C 1
ATOM 3331 O O . PRO A 1 420 ? -2.167 13.620 16.092 1.00 79.69 420 PRO A O 1
ATOM 3334 N N . SER A 1 421 ? -4.264 14.126 16.670 1.00 84.00 421 SER A N 1
ATOM 3335 C CA . SER A 1 421 ? -4.529 12.932 17.476 1.00 84.00 421 SER A CA 1
ATOM 3336 C C . SER A 1 421 ? -6.039 12.681 17.504 1.00 84.00 421 SER A C 1
ATOM 3338 O O . SER A 1 421 ? -6.688 13.023 18.490 1.00 84.00 421 SER A O 1
ATOM 3340 N N . PRO A 1 422 ? -6.643 12.180 16.412 1.00 86.50 422 PRO A N 1
ATOM 3341 C CA . PRO A 1 422 ? -8.070 11.880 16.393 1.00 86.50 422 PRO A CA 1
ATOM 3342 C C . PRO A 1 422 ? -8.383 10.676 17.288 1.00 86.50 422 PRO A C 1
ATOM 3344 O O . PRO A 1 422 ? -7.635 9.691 17.325 1.00 86.50 422 PRO A O 1
ATOM 3347 N N . HIS A 1 423 ? -9.475 10.779 18.039 1.00 93.25 423 HIS A N 1
ATOM 3348 C CA . HIS A 1 423 ? -9.854 9.792 19.039 1.00 93.25 423 HIS A CA 1
ATOM 3349 C C . HIS A 1 423 ? -11.344 9.837 19.361 1.00 93.25 423 HIS A C 1
ATOM 3351 O O . HIS A 1 423 ? -12.016 10.845 19.156 1.00 93.25 423 HIS A O 1
ATOM 3357 N N . LEU A 1 424 ? -11.835 8.737 19.920 1.00 95.62 424 LEU A N 1
ATOM 3358 C CA . LEU A 1 424 ? -13.039 8.722 20.731 1.00 95.62 424 LEU A CA 1
ATOM 3359 C C . LEU A 1 424 ? -12.630 9.049 22.168 1.00 95.62 424 LEU A C 1
ATOM 3361 O O . LEU A 1 424 ? -11.793 8.351 22.740 1.00 95.62 424 LEU A O 1
ATOM 3365 N N . HIS A 1 425 ? -13.232 10.079 22.752 1.00 96.06 425 HIS A N 1
ATOM 3366 C CA . HIS A 1 425 ? -13.093 10.351 24.178 1.00 96.06 425 HIS A CA 1
ATOM 3367 C C . HIS A 1 425 ? -14.253 9.689 24.927 1.00 96.06 425 HIS A C 1
ATOM 3369 O O . HIS A 1 425 ? -15.421 9.974 24.639 1.00 96.06 425 HIS A O 1
ATOM 3375 N N . LEU A 1 426 ? -13.924 8.784 25.850 1.00 97.62 426 LEU A N 1
ATOM 3376 C CA . LEU A 1 426 ? -14.885 8.064 26.684 1.00 97.62 426 LEU A CA 1
ATOM 3377 C C . LEU A 1 426 ? -14.736 8.499 28.143 1.00 97.62 426 LEU A C 1
ATOM 3379 O O . LEU A 1 426 ? -13.640 8.420 28.693 1.00 97.62 426 LEU A O 1
ATOM 3383 N N . GLU A 1 427 ? -15.835 8.882 28.790 1.00 97.38 427 GLU A N 1
ATOM 3384 C CA . GLU A 1 427 ? -15.899 9.038 30.250 1.00 97.38 427 GLU A CA 1
ATOM 3385 C C . GLU A 1 427 ? -16.874 8.026 30.867 1.00 97.38 427 GLU A C 1
ATOM 3387 O O . GLU A 1 427 ? -17.870 7.644 30.246 1.00 97.38 427 GLU A O 1
ATOM 3392 N N . ILE A 1 428 ? -16.610 7.647 32.122 1.00 97.94 428 ILE A N 1
ATOM 3393 C CA . ILE A 1 428 ? -17.535 6.894 32.977 1.00 97.94 428 ILE A CA 1
ATOM 3394 C C . ILE A 1 428 ? -17.759 7.700 34.257 1.00 97.94 428 ILE A C 1
ATOM 3396 O O . ILE A 1 428 ? -16.799 8.045 34.957 1.00 97.94 428 ILE A O 1
ATOM 3400 N N . ALA A 1 429 ? -19.019 8.016 34.558 1.00 97.94 429 ALA A N 1
ATOM 3401 C CA . ALA A 1 429 ? -19.378 8.882 35.678 1.00 97.94 429 ALA A CA 1
ATOM 3402 C C . ALA A 1 429 ? -20.586 8.376 36.471 1.00 97.94 429 ALA A C 1
ATOM 3404 O O . ALA A 1 429 ? -21.461 7.719 35.916 1.00 97.94 429 ALA A O 1
ATOM 3405 N N . THR A 1 430 ? -20.669 8.750 37.753 1.00 97.69 430 THR A N 1
ATOM 3406 C CA . THR A 1 430 ? -21.799 8.405 38.640 1.00 97.69 430 THR A CA 1
ATOM 3407 C C . THR A 1 430 ? -22.918 9.457 38.675 1.00 97.69 430 THR A C 1
ATOM 3409 O O . THR A 1 430 ? -23.771 9.472 39.559 1.00 97.69 430 THR A O 1
ATOM 3412 N N . VAL A 1 431 ? -22.892 10.406 37.733 1.00 95.81 431 VAL A N 1
ATOM 3413 C CA . VAL A 1 431 ? -23.908 11.453 37.540 1.00 95.81 431 VAL A CA 1
ATOM 3414 C C . VAL A 1 431 ? -24.058 11.747 36.048 1.00 95.81 431 VAL A C 1
ATOM 3416 O O . VAL A 1 431 ? -23.069 11.717 35.315 1.00 95.81 431 VAL A O 1
ATOM 3419 N N . GLN A 1 432 ? -25.270 12.087 35.595 1.00 92.56 432 GLN A N 1
ATOM 3420 C CA . GLN A 1 432 ? -25.544 12.329 34.170 1.00 92.56 432 GLN A CA 1
ATOM 3421 C C . GLN A 1 432 ? -24.731 13.497 33.596 1.00 92.56 432 GLN A C 1
ATOM 3423 O O . GLN A 1 432 ? -24.251 13.426 32.466 1.00 92.56 432 GLN A O 1
ATOM 3428 N N . ASN A 1 433 ? -24.578 14.581 34.360 1.00 89.94 433 ASN A N 1
ATOM 3429 C CA . ASN A 1 433 ? -23.746 15.718 33.984 1.00 89.94 433 ASN A CA 1
ATOM 3430 C C . ASN A 1 433 ? -22.591 15.867 34.974 1.00 89.94 433 ASN A C 1
ATOM 3432 O O . ASN A 1 433 ? -22.728 16.465 36.038 1.00 89.94 433 ASN A O 1
ATOM 3436 N N . ALA A 1 434 ? -21.437 15.317 34.611 1.00 86.94 434 ALA A N 1
ATOM 3437 C CA . ALA A 1 434 ? -20.232 15.407 35.421 1.00 86.94 434 ALA A CA 1
ATOM 3438 C C . ALA A 1 434 ? -19.401 16.674 35.119 1.00 86.94 434 ALA A C 1
ATOM 3440 O O . ALA A 1 434 ? -18.281 16.820 35.615 1.00 86.94 434 ALA A O 1
ATOM 3441 N N . PHE A 1 435 ? -19.877 17.602 34.283 1.00 85.06 435 PHE A N 1
ATOM 3442 C CA . PHE A 1 435 ? -19.137 18.834 34.003 1.00 85.06 435 PHE A CA 1
ATOM 3443 C C . PHE A 1 435 ? -18.852 19.609 35.304 1.00 85.06 435 PHE A C 1
ATOM 3445 O O . PHE A 1 435 ? -19.719 19.750 36.159 1.00 85.06 435 PHE A O 1
ATOM 3452 N N . GLY A 1 436 ? -17.609 20.060 35.492 1.00 82.50 436 GLY A N 1
ATOM 3453 C CA . GLY A 1 436 ? -17.185 20.778 36.703 1.00 82.50 436 GLY A CA 1
ATOM 3454 C C . GLY A 1 436 ? -16.914 19.913 37.946 1.00 82.50 436 GLY A C 1
ATOM 3455 O O . GLY A 1 436 ? -16.263 20.393 38.869 1.00 82.50 436 GLY A O 1
ATOM 3456 N N . THR A 1 437 ? -17.295 18.630 37.971 1.00 87.12 437 THR A N 1
ATOM 3457 C CA . THR A 1 437 ? -17.089 17.756 39.152 1.00 87.12 437 THR A CA 1
ATOM 3458 C C . THR A 1 437 ? -15.670 17.184 39.271 1.00 87.12 437 THR A C 1
ATOM 3460 O O . THR A 1 437 ? -15.336 16.536 40.266 1.00 87.12 437 THR A O 1
ATOM 3463 N N . LYS A 1 438 ? -14.814 17.421 38.264 1.00 84.00 438 LYS A N 1
ATOM 3464 C CA . LYS A 1 438 ? -13.448 16.879 38.162 1.00 84.00 438 LYS A CA 1
ATOM 3465 C C . LYS A 1 438 ? -13.435 15.364 38.462 1.00 84.00 438 LYS A C 1
ATOM 3467 O O . LYS A 1 438 ? -14.180 14.612 37.835 1.00 84.00 438 LYS A O 1
ATOM 3472 N N . LYS A 1 439 ? -12.615 14.939 39.428 1.00 91.00 439 LYS A N 1
ATOM 3473 C CA . LYS A 1 439 ? -12.378 13.543 39.826 1.00 91.00 439 LYS A CA 1
ATOM 3474 C C . LYS A 1 439 ? -13.483 12.952 40.706 1.00 91.00 439 LYS A C 1
ATOM 3476 O O . LYS A 1 439 ? -13.587 11.739 40.806 1.00 91.00 439 LYS A O 1
ATOM 3481 N N . ALA A 1 440 ? -14.312 13.782 41.345 1.00 93.12 440 ALA A N 1
ATOM 3482 C CA . ALA A 1 440 ? -15.180 13.350 42.446 1.00 93.12 440 ALA A CA 1
ATOM 3483 C C . ALA A 1 440 ? -16.316 12.399 42.030 1.00 93.12 440 ALA A C 1
ATOM 3485 O O . ALA A 1 440 ? -16.913 11.746 42.883 1.00 93.12 440 ALA A O 1
ATOM 3486 N N . LYS A 1 441 ? -16.651 12.361 40.736 1.00 96.19 441 LYS A N 1
ATOM 3487 C CA . LYS A 1 441 ? -17.770 11.581 40.182 1.00 96.19 441 LYS A CA 1
ATOM 3488 C C . LYS A 1 441 ? -17.369 10.720 38.988 1.00 96.19 441 LYS A C 1
ATOM 3490 O O . LYS A 1 441 ? -18.242 10.304 38.237 1.00 96.19 441 LYS A O 1
ATOM 3495 N N . ARG A 1 442 ? -16.070 10.505 38.770 1.00 97.00 442 ARG A N 1
ATOM 3496 C CA . ARG A 1 442 ? -15.547 9.824 37.584 1.00 97.00 442 ARG A CA 1
ATOM 3497 C C . ARG A 1 442 ? -14.572 8.725 37.942 1.00 97.00 442 ARG A C 1
ATOM 3499 O O . ARG A 1 442 ? -13.854 8.803 38.940 1.00 97.00 442 ARG A O 1
ATOM 3506 N N . THR A 1 443 ? -14.531 7.731 37.074 1.00 97.06 443 THR A N 1
ATOM 3507 C CA . THR A 1 443 ? -13.602 6.617 37.169 1.00 97.06 443 THR A CA 1
ATOM 3508 C C . THR A 1 443 ? -12.840 6.438 35.865 1.00 97.06 443 THR A C 1
ATOM 3510 O O . THR A 1 443 ? -13.301 6.889 34.815 1.00 97.06 443 THR A O 1
ATOM 3513 N N . ASN A 1 444 ? -11.668 5.808 35.930 1.00 97.25 444 ASN A N 1
ATOM 3514 C CA . ASN A 1 444 ? -10.864 5.536 34.748 1.00 97.25 444 ASN A CA 1
ATOM 3515 C C . ASN A 1 444 ? -11.560 4.486 33.861 1.00 97.25 444 ASN A C 1
ATOM 3517 O O . ASN A 1 444 ? -11.719 3.348 34.306 1.00 97.25 444 ASN A O 1
ATOM 3521 N N . PRO A 1 445 ? -11.936 4.816 32.609 1.00 97.25 445 PRO A N 1
ATOM 3522 C CA . PRO A 1 445 ? -12.579 3.858 31.713 1.00 97.25 445 PRO A CA 1
ATOM 3523 C C . PRO A 1 445 ? -11.724 2.626 31.401 1.00 97.25 445 PRO A C 1
ATOM 3525 O O . PRO A 1 445 ? -12.286 1.585 31.102 1.00 97.25 445 PRO A O 1
ATOM 3528 N N . ALA A 1 446 ? -10.391 2.710 31.508 1.00 95.00 446 ALA A N 1
ATOM 3529 C CA . ALA A 1 446 ? -9.490 1.577 31.269 1.00 95.00 446 ALA A CA 1
ATOM 3530 C C . ALA A 1 446 ? -9.644 0.436 32.294 1.00 95.00 446 ALA A C 1
ATOM 3532 O O . ALA A 1 446 ? -9.074 -0.635 32.101 1.00 95.00 446 ALA A O 1
ATOM 3533 N N . ARG A 1 447 ? -10.402 0.661 33.379 1.00 93.81 447 ARG A N 1
ATOM 3534 C CA . ARG A 1 447 ? -10.770 -0.372 34.355 1.00 93.81 447 ARG A CA 1
ATOM 3535 C C . ARG A 1 447 ? -11.719 -1.430 33.789 1.00 93.81 447 ARG A C 1
ATOM 3537 O O . ARG A 1 447 ? -11.817 -2.493 34.397 1.00 93.81 447 ARG A O 1
ATOM 3544 N N . PHE A 1 448 ? -12.421 -1.132 32.693 1.00 92.38 448 PHE A N 1
ATOM 3545 C CA . PHE A 1 448 ? -13.541 -1.916 32.168 1.00 92.38 448 PHE A CA 1
ATOM 3546 C C . PHE A 1 448 ? -13.325 -2.322 30.709 1.00 92.38 448 PHE A C 1
ATOM 3548 O O . PHE A 1 448 ? -12.723 -1.543 29.939 1.00 92.38 448 PHE A O 1
#